Protein AF-0000000072198216 (afdb_homodimer)

Foldseek 3Di:
DPPPPPPPPPPPPPPPPVQDEAEEEEAPQDAPVLCCVQCVLVQVLLCVQLVHHYDYDYDRFRVVRLVCLQVQVHQKYWFWLVSCVVCCVPVNWWFWKDFPPDWWKKFKKFFPVVPDQDLQVCAAFEEEFADCVPPHFHVQVVVVSVVVVGDYHYDHDGHQVRRQQCRLVPVGRIGMDIPQVLVVDDPVSSVRMDTNDIGDIAGGITITGRPVDDPSVSVSSSVCQQCLLVDPSSVVSCVSRVTNGMDTDGPCSSVVVVVVVDDSPD/DPPPPPPPPPPPPPPPPVQDEAEEEEAPQDAPVLCCVQCVLVQVLLCVQLVHHYDYDYDRFRVVRLVCLQVQVHQKYWFWLQSCVVCCVPVNWWFWKDFPPDWWKKFKKFFPVVPDQDLQVCAAFEEEFADCVPPHFHVQVVVVSVVVVGDYHYDHDGHQVRRQQCRLVPVGRIGMDIPQVLVVDDPVSSVRMDTNDIGDIAGGITITGRPVDDPSVSVSSSVCQQCLLVDPSSVVSCVSRVTNGMDTDGPCSSVVVVVVVDDSPD

Sequence (532 aa):
MRKTFIALSTLLLSAVTVAETLTFGVVPQQSASRLAEQWEPLVAEISRETGYDIAFSTAPNIPEYEKRLSAGEYDIAYMNPYHYTVYSKQPGYRAFAKAKDKKISGILVARKTNNIESLQALQGQRLAFPSPAAFAATVLTQSDLREANVEFESDYVTSHDSVYLSVARGFYPAGGGVMRTFNSLPDEVKSQLEPIWTTKPYTPHAIAHHPRMTHEQVKSIQQALKSIDQTLEGRTSLKLLNINGFESAIDTDWDDVRALNIKVLDMRKTFIALSTLLLSAVTVAETLTFGVVPQQSASRLAEQWEPLVAEISRETGYDIAFSTAPNIPEYEKRLSAGEYDIAYMNPYHYTVYSKQPGYRAFAKAKDKKISGILVARKTNNIESLQALQGQRLAFPSPAAFAATVLTQSDLREANVEFESDYVTSHDSVYLSVARGFYPAGGGVMRTFNSLPDEVKSQLEPIWTTKPYTPHAIAHHPRMTHEQVKSI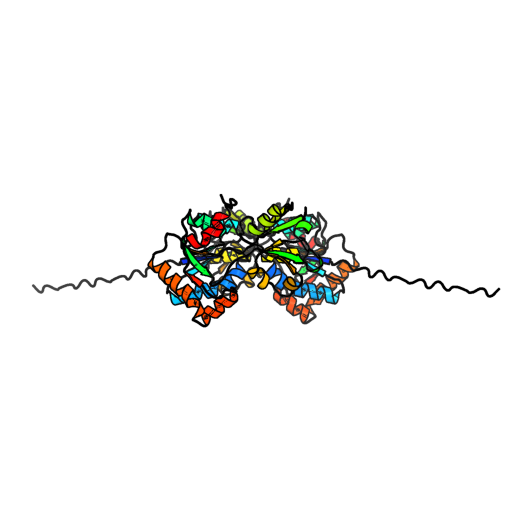QQALKSIDQTLEGRTSLKLLNINGFESAIDTDWDDVRALNIKVLD

Radius of gyration: 27.22 Å; Cα contacts (8 Å, |Δi|>4): 1081; chains: 2; bounding box: 126×93×54 Å

Secondary structure (DSSP, 8-state):
-------------------PPEEEEE--SS-HHHHHHHHHHHHHHHHHHH---EEEE--SSHHHHHHHHHTT--SEEEE-HHHHHHHTTTT--EEEEEETT--B-EEEEEEGGG---SGGGGTTEEEEES-TT-IIIIIIHHHHHHHTT--EEEEE-SSHHHHHHHHHTTSSSEEEEEHHHHHTS-HHHHTTEEEEEEPPPB--PEEEE-TTS-HHHHHHHHHHHHTGGGSHHHHHHHHHHT---EE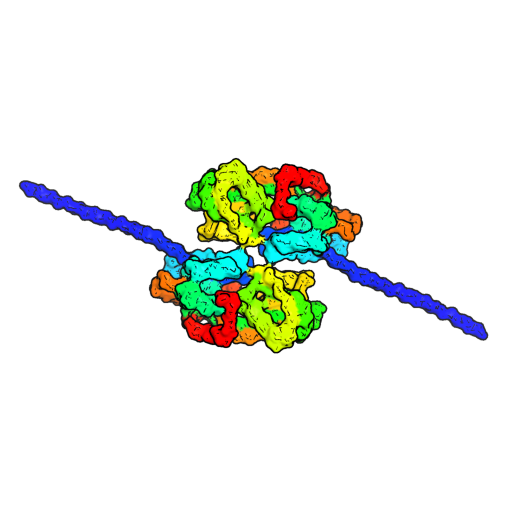E--GGGGHHHHTT---S--/-------------------PPEEEEE--SS-HHHHHHHHHHHHHHHHHHH---EEEE--SSHHHHHHHHHTT--SEEEE-HHHHHHHTTTT--EEEEEETT--B-EEEEEEGGG---SGGGGTTEEEEES-TT-IIIIIIHHHHHHHTT--EEEEE-SSHHHHHHHHHTTSSSEEEEEHHHHHTS-HHHHTTEEEEEEPPPB--PEEEE-TTS-HHHHHHHHHHHHTGGGSHHHHHHHHHHT---EEE--GGGGHHHHTT---S--

Solvent-accessible surface area (backbone atoms only — not comparable to full-atom values): 28342 Å² total; per-residue (Å²): 133,86,80,78,79,78,79,80,77,78,76,78,73,74,71,72,68,74,74,74,71,40,35,38,27,40,62,27,54,48,51,58,64,58,46,46,70,32,44,42,57,42,41,48,50,45,19,67,74,61,69,48,53,50,40,78,42,70,30,74,23,50,71,58,38,50,54,38,50,55,69,56,69,37,44,27,34,41,30,49,47,54,52,42,67,53,29,37,68,50,70,29,34,43,42,43,27,27,60,43,97,52,65,38,36,11,26,35,34,26,32,61,85,68,72,64,79,47,72,69,73,44,52,73,34,59,30,30,20,26,37,83,74,35,40,38,23,23,46,47,44,49,48,51,35,48,75,68,69,31,49,65,45,85,42,68,39,50,18,40,59,37,20,53,52,36,20,60,67,61,79,19,71,28,23,23,26,38,63,72,68,54,70,66,46,56,64,82,56,44,73,41,40,40,74,57,44,71,50,78,67,40,60,41,46,34,35,22,34,31,71,85,58,51,70,67,59,52,52,45,50,44,52,42,44,51,50,30,59,77,41,74,67,36,40,54,25,26,59,63,63,75,45,81,37,37,34,81,40,53,72,72,66,44,48,75,58,58,71,63,67,77,62,84,87,106,134,85,81,77,79,79,81,78,77,78,76,76,74,73,71,74,67,74,76,72,70,40,34,39,27,39,63,29,55,49,49,58,65,59,45,46,69,32,44,41,58,43,43,49,50,45,20,65,74,58,70,48,53,51,40,78,42,71,32,74,24,53,70,56,38,49,52,38,49,57,70,56,69,36,45,28,34,42,31,49,48,55,52,44,66,54,30,38,68,50,69,30,33,42,42,45,28,27,59,44,97,52,64,38,36,12,26,36,34,26,32,63,85,67,72,62,80,48,71,70,72,44,52,73,34,59,29,30,20,26,37,84,74,36,40,39,24,24,46,49,45,50,48,53,36,48,74,67,71,33,50,65,44,84,41,69,38,51,18,43,58,36,21,52,53,36,19,58,68,60,77,19,71,26,24,23,25,39,64,70,68,54,70,66,45,58,64,82,55,42,72,40,41,41,76,58,43,72,52,77,68,40,62,42,46,33,34,22,34,31,72,86,59,51,71,66,56,51,53,44,51,43,51,40,45,51,48,29,58,76,39,72,68,35,40,54,24,25,59,62,62,74,46,83,38,36,34,80,41,52,70,72,65,46,47,74,56,56,71,65,66,78,62,84,88,106

Organism: NCBI:txid1219067

Nearest PDB structures (foldseek):
  5jvb-assembly1_A  TM=9.247E-01  e=3.233E-22  Trichodesmium erythraeum IMS101
  5lv1-assembly3_B  TM=9.122E-01  e=8.160E-21  Prochlorococcus marinus str. MIT 9301
  6x8w-assembly1_A  TM=8.644E-01  e=1.537E-20  Chrysiogenes arsenatis
  3quj-assembly1_A  TM=9.206E-01  e=3.011E-19  Escherichia coli UTI89
  4h67-assembly2_C  TM=6.825E-01  e=8.619E-10  Saccharomyces cerevisiae

pLDDT: mean 92.23, std 12.84, range [31.53, 98.93]

Structure (mmCIF, N/CA/C/O backbone):
data_AF-0000000072198216-model_v1
#
loop_
_entity.id
_entity.type
_entity.pdbx_description
1 polymer 'Phosphate ABC transporter substrate-binding protein'
#
loop_
_atom_site.group_PDB
_atom_site.id
_atom_site.type_symbol
_atom_site.label_atom_id
_atom_site.label_alt_id
_atom_site.label_comp_id
_atom_site.label_asym_id
_atom_site.label_entity_id
_atom_site.label_seq_id
_atom_site.pdbx_PDB_ins_code
_atom_site.Cartn_x
_atom_site.Cartn_y
_atom_site.Cartn_z
_atom_site.occupancy
_atom_site.B_iso_or_equiv
_atom_site.auth_seq_id
_atom_site.auth_comp_id
_atom_site.auth_asym_id
_atom_site.auth_atom_id
_atom_site.pdbx_PDB_model_num
ATOM 1 N N . MET A 1 1 ? -64.231 -43.49 -27.909 1 31.91 1 MET A N 1
ATOM 2 C CA . MET A 1 1 ? -63.335 -43.199 -26.794 1 31.91 1 MET A CA 1
ATOM 3 C C . MET A 1 1 ? -62.023 -42.6 -27.291 1 31.91 1 MET A C 1
ATOM 5 O O . MET A 1 1 ? -61.22 -43.291 -27.92 1 31.91 1 MET A O 1
ATOM 9 N N . ARG A 1 2 ? -62.103 -41.271 -27.821 1 42 2 ARG A N 1
ATOM 10 C CA . ARG A 1 2 ? -60.991 -40.482 -28.343 1 42 2 ARG A CA 1
ATOM 11 C C . ARG A 1 2 ? -59.899 -40.313 -27.292 1 42 2 ARG A C 1
ATOM 13 O O . ARG A 1 2 ? -60.133 -39.727 -26.234 1 42 2 ARG A O 1
ATOM 20 N N . LYS A 1 3 ? -58.92 -41.206 -27.246 1 41.88 3 LYS A N 1
ATOM 21 C CA . LYS A 1 3 ? -57.704 -41.141 -26.439 1 41.88 3 LYS A CA 1
ATOM 22 C C . LYS A 1 3 ? -56.902 -39.882 -26.755 1 41.88 3 LYS A C 1
ATOM 24 O O . LYS A 1 3 ? -56.464 -39.686 -27.89 1 41.88 3 LYS A O 1
ATOM 29 N N . THR A 1 4 ? -57.146 -38.775 -26.126 1 49.99 4 THR A N 1
ATOM 30 C CA . THR A 1 4 ? -56.377 -37.537 -26.202 1 49.99 4 THR A CA 1
ATOM 31 C C . THR A 1 4 ? -54.969 -37.741 -25.649 1 49.99 4 THR A C 1
ATOM 33 O O . THR A 1 4 ? -54.802 -38.185 -24.511 1 49.99 4 THR A O 1
ATOM 36 N N . PHE A 1 5 ? -53.971 -37.976 -26.401 1 47.23 5 PHE A N 1
ATOM 37 C CA . PHE A 1 5 ? -52.548 -38.005 -26.086 1 47.23 5 PHE A CA 1
ATOM 38 C C . PHE A 1 5 ? -52.078 -36.647 -25.577 1 47.23 5 PHE A C 1
ATOM 40 O O . PHE A 1 5 ? -52.161 -35.647 -26.293 1 47.23 5 PHE A O 1
ATOM 47 N N . ILE A 1 6 ? -52.108 -36.363 -24.276 1 48.3 6 ILE A N 1
ATOM 48 C CA . ILE A 1 6 ? -51.495 -35.188 -23.666 1 48.3 6 ILE A CA 1
ATOM 49 C C . ILE A 1 6 ? -49.976 -35.268 -23.804 1 48.3 6 ILE A C 1
ATOM 51 O O . ILE A 1 6 ? -49.348 -36.199 -23.295 1 48.3 6 ILE A O 1
ATOM 55 N N . ALA A 1 7 ? -49.413 -34.621 -24.841 1 52.96 7 ALA A N 1
ATOM 56 C CA . ALA A 1 7 ? -47.973 -34.408 -24.967 1 52.96 7 ALA A CA 1
ATOM 57 C C . ALA A 1 7 ? -47.435 -33.593 -23.794 1 52.96 7 ALA A C 1
ATOM 59 O O . ALA A 1 7 ? -47.824 -32.439 -23.601 1 52.96 7 ALA A O 1
ATOM 60 N N . LEU A 1 8 ? -46.979 -34.261 -22.777 1 52.73 8 LEU A N 1
ATOM 61 C CA . LEU A 1 8 ? -46.253 -33.597 -21.699 1 52.73 8 LEU A CA 1
ATOM 62 C C . LEU A 1 8 ? -44.999 -32.911 -22.231 1 52.73 8 LEU A C 1
ATOM 64 O O . LEU A 1 8 ? -44.081 -33.576 -22.716 1 52.73 8 LEU A O 1
ATOM 68 N N . SER A 1 9 ? -45.055 -31.622 -22.566 1 52.98 9 SER A N 1
ATOM 69 C CA . SER A 1 9 ? -43.89 -30.794 -22.863 1 52.98 9 SER A CA 1
ATOM 70 C C . SER A 1 9 ? -42.956 -30.702 -21.661 1 52.98 9 SER A C 1
ATOM 72 O O . SER A 1 9 ? -43.352 -30.223 -20.596 1 52.98 9 SER A O 1
ATOM 74 N N . THR A 1 10 ? -41.991 -31.596 -21.575 1 51.72 10 THR A N 1
ATOM 75 C CA . THR A 1 10 ? -40.925 -31.439 -20.592 1 51.72 10 THR A CA 1
ATOM 76 C C . THR A 1 10 ? -40.21 -30.104 -20.776 1 51.72 10 THR A C 1
ATOM 78 O O . THR A 1 10 ? -39.593 -29.862 -21.815 1 51.72 10 THR A O 1
ATOM 81 N N . LEU A 1 11 ? -40.595 -29.002 -20.136 1 51.29 11 LEU A N 1
ATOM 82 C CA . LEU A 1 11 ? -39.836 -27.761 -20.023 1 51.29 11 LEU A CA 1
ATOM 83 C C . LEU A 1 11 ? -38.437 -28.027 -19.479 1 51.29 11 LEU A C 1
ATOM 85 O O . LEU A 1 11 ? -38.28 -28.413 -18.318 1 51.29 11 LEU A O 1
ATOM 89 N N . LEU A 1 12 ? -37.451 -28.307 -20.282 1 46.37 12 LEU A N 1
ATOM 90 C CA . LEU A 1 12 ? -36.047 -28.294 -19.887 1 46.37 12 LEU A CA 1
ATOM 91 C C . LEU A 1 12 ? -35.676 -26.963 -19.241 1 46.37 12 LEU A C 1
ATOM 93 O O . LEU A 1 12 ? -35.576 -25.942 -19.925 1 46.37 12 LEU A O 1
ATOM 97 N N . LEU A 1 13 ? -35.97 -26.726 -17.996 1 49.13 13 LEU A N 1
ATOM 98 C CA . LEU A 1 13 ? -35.336 -25.634 -17.265 1 49.13 13 LEU A CA 1
ATOM 99 C C . LEU A 1 13 ? -33.817 -25.712 -17.384 1 49.13 13 LEU A C 1
ATOM 101 O O . LEU A 1 13 ? -33.192 -26.614 -16.823 1 49.13 13 LEU A O 1
ATOM 105 N N . SER A 1 14 ? -33.235 -25.228 -18.394 1 47.04 14 SER A N 1
ATOM 106 C CA . SER A 1 14 ? -31.793 -25.004 -18.408 1 47.04 14 SER A CA 1
ATOM 107 C C . SER A 1 14 ? -31.33 -24.303 -17.135 1 47.04 14 SER A C 1
ATOM 109 O O . SER A 1 14 ? -31.71 -23.158 -16.878 1 47.04 14 SER A O 1
ATOM 111 N N . ALA A 1 15 ? -31.008 -25.019 -16.148 1 46.11 15 ALA A N 1
ATOM 112 C CA . ALA A 1 15 ? -30.289 -24.419 -15.027 1 46.11 15 ALA A CA 1
ATOM 113 C C . ALA A 1 15 ? -29.135 -23.549 -15.517 1 46.11 15 ALA A C 1
ATOM 115 O O . ALA A 1 15 ? -28.201 -24.046 -16.15 1 46.11 15 ALA A O 1
ATOM 116 N N . VAL A 1 16 ? -29.398 -22.36 -15.887 1 47.32 16 VAL A N 1
ATOM 117 C CA . VAL A 1 16 ? -28.28 -21.432 -16.014 1 47.32 16 VAL A CA 1
ATOM 118 C C . VAL A 1 16 ? -27.277 -21.673 -14.889 1 47.32 16 VAL A C 1
ATOM 120 O O . VAL A 1 16 ? -27.558 -21.381 -13.724 1 47.32 16 VAL A O 1
ATOM 123 N N . THR A 1 17 ? -26.604 -22.799 -14.929 1 44.1 17 THR A N 1
ATOM 124 C CA . THR A 1 17 ? -25.486 -22.952 -14.005 1 44.1 17 THR A CA 1
ATOM 125 C C . THR A 1 17 ? -24.739 -21.631 -13.837 1 44.1 17 THR A C 1
ATOM 127 O O . THR A 1 17 ? -24.227 -21.073 -14.809 1 44.1 17 THR A O 1
ATOM 130 N N . VAL A 1 18 ? -25.271 -20.708 -13.172 1 47.47 18 VAL A N 1
ATOM 131 C CA . VAL A 1 18 ? -24.483 -19.532 -12.816 1 47.47 18 VAL A CA 1
ATOM 132 C C . VAL A 1 18 ? -23.019 -19.927 -12.635 1 47.47 18 VAL A C 1
ATOM 134 O O . VAL A 1 18 ? -22.685 -20.705 -11.739 1 47.47 18 VAL A O 1
ATOM 137 N N . ALA A 1 19 ? -22.221 -20.069 -13.68 1 59.99 19 ALA A N 1
ATOM 138 C CA . ALA A 1 19 ? -20.812 -20.454 -13.699 1 59.99 19 ALA A CA 1
ATOM 139 C C . ALA A 1 19 ? -20.033 -19.743 -12.597 1 59.99 19 ALA A C 1
ATOM 141 O O . ALA A 1 19 ? -20.141 -18.524 -12.439 1 59.99 19 ALA A O 1
ATOM 142 N N . GLU A 1 20 ? -19.609 -20.382 -11.552 1 83.14 20 GLU A N 1
ATOM 143 C CA . GLU A 1 20 ? -18.86 -19.912 -10.391 1 83.14 20 GLU A CA 1
ATOM 144 C C . GLU A 1 20 ? -17.62 -19.13 -10.814 1 83.14 20 GLU A C 1
ATOM 146 O O . GLU A 1 20 ? -16.911 -19.531 -11.739 1 83.14 20 GLU A O 1
ATOM 151 N N . THR A 1 21 ? -17.468 -17.903 -10.395 1 91.7 21 THR A N 1
ATOM 152 C CA . THR A 1 21 ? -16.32 -17.045 -10.665 1 91.7 21 THR A CA 1
ATOM 153 C C . THR A 1 21 ? -15.047 -17.64 -10.072 1 91.7 21 THR A C 1
ATOM 155 O O . THR A 1 21 ? -15.02 -18.018 -8.898 1 91.7 21 THR A O 1
ATOM 158 N N . LEU A 1 22 ? -14.052 -17.911 -10.94 1 96.76 22 LEU A N 1
ATOM 159 C CA . LEU A 1 22 ? -12.739 -18.35 -10.479 1 96.76 22 LEU A CA 1
ATOM 160 C C . LEU A 1 22 ? -11.927 -17.173 -9.948 1 96.76 22 LEU A C 1
ATOM 162 O O . LEU A 1 22 ? -11.964 -16.08 -10.519 1 96.76 22 LEU A O 1
ATOM 166 N N . THR A 1 23 ? -11.204 -17.392 -8.896 1 96.01 23 THR A N 1
ATOM 167 C CA . THR A 1 23 ? -10.387 -16.337 -8.306 1 96.01 23 THR A CA 1
ATOM 168 C C . THR A 1 23 ? -8.918 -16.519 -8.678 1 96.01 23 THR A C 1
ATOM 170 O O . THR A 1 23 ? -8.374 -17.619 -8.562 1 96.01 23 THR A O 1
ATOM 173 N N . PHE A 1 24 ? -8.328 -15.458 -9.125 1 97.82 24 PHE A N 1
ATOM 174 C CA . PHE A 1 24 ? -6.907 -15.382 -9.442 1 97.82 24 PHE A CA 1
ATOM 175 C C . PHE A 1 24 ? -6.172 -14.516 -8.426 1 97.82 24 PHE A C 1
ATOM 177 O O . PHE A 1 24 ? -6.217 -13.287 -8.502 1 97.82 24 PHE A O 1
ATOM 184 N N . GLY A 1 25 ? -5.504 -15.154 -7.496 1 97.63 25 GLY A N 1
ATOM 185 C CA . GLY A 1 25 ? -4.802 -14.46 -6.428 1 97.63 25 GLY A CA 1
ATOM 186 C C . GLY A 1 25 ? -3.387 -14.063 -6.803 1 97.63 25 GLY A C 1
ATOM 187 O O . GLY A 1 25 ? -2.623 -14.882 -7.318 1 97.63 25 GLY A O 1
ATOM 188 N N . VAL A 1 26 ? -3.014 -12.844 -6.553 1 97.78 26 VAL A N 1
ATOM 189 C CA . VAL A 1 26 ? -1.675 -12.345 -6.846 1 97.78 26 VAL A CA 1
ATOM 190 C C . VAL A 1 26 ? -0.977 -11.946 -5.548 1 97.78 26 VAL A C 1
ATOM 192 O O . VAL A 1 26 ? -1.553 -11.24 -4.717 1 97.78 26 VAL A O 1
ATOM 195 N N . VAL A 1 27 ? 0.232 -12.378 -5.323 1 97.87 27 VAL A N 1
ATOM 196 C CA . VAL A 1 27 ? 1.019 -12.041 -4.142 1 97.87 27 VAL A CA 1
ATOM 197 C C . VAL A 1 27 ? 1.202 -10.527 -4.057 1 97.87 27 VAL A C 1
ATOM 199 O O . VAL A 1 27 ? 1.529 -9.878 -5.053 1 97.87 27 VAL A O 1
ATOM 202 N N . PRO A 1 28 ? 0.978 -9.934 -2.9 1 95.48 28 PRO A N 1
ATOM 203 C CA . PRO A 1 28 ? 0.98 -8.475 -2.774 1 95.48 28 PRO A CA 1
ATOM 204 C C . PRO A 1 28 ? 2.389 -7.895 -2.663 1 95.48 28 PRO A C 1
ATOM 206 O O . PRO A 1 28 ? 2.759 -7.361 -1.614 1 95.48 28 PRO A O 1
ATOM 209 N N . GLN A 1 29 ? 3.101 -7.758 -3.767 1 95.09 29 GLN A N 1
ATOM 210 C CA . GLN A 1 29 ? 4.421 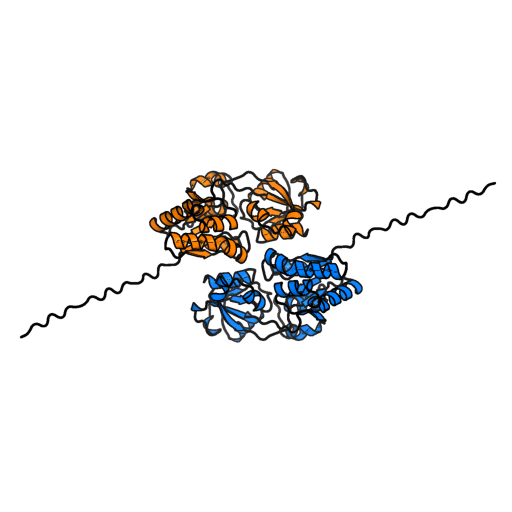-7.139 -3.838 1 95.09 29 GLN A CA 1
ATOM 211 C C . GLN A 1 29 ? 4.314 -5.617 -3.847 1 95.09 29 GLN A C 1
ATOM 213 O O . GLN A 1 29 ? 5.272 -4.92 -3.505 1 95.09 29 GLN A O 1
ATOM 218 N N . GLN A 1 30 ? 3.184 -5.176 -4.349 1 92.55 30 GLN A N 1
ATOM 219 C CA . GLN A 1 30 ? 2.818 -3.767 -4.436 1 92.55 30 GLN A CA 1
ATOM 220 C C . GLN A 1 30 ? 1.414 -3.528 -3.889 1 92.55 30 GLN A C 1
ATOM 222 O O . GLN A 1 30 ? 0.756 -4.462 -3.424 1 92.55 30 GLN A O 1
ATOM 227 N N . SER A 1 31 ? 1.013 -2.296 -3.893 1 89.61 31 SER A N 1
ATOM 228 C CA . SER A 1 31 ? -0.311 -1.988 -3.364 1 89.61 31 SER A CA 1
ATOM 229 C C . SER A 1 31 ? -1.402 -2.708 -4.15 1 89.61 31 SER A C 1
ATOM 231 O O . SER A 1 31 ? -1.214 -3.039 -5.322 1 89.61 31 SER A O 1
ATOM 233 N N . ALA A 1 32 ? -2.471 -2.877 -3.458 1 88.45 32 ALA A N 1
ATOM 234 C CA . ALA A 1 32 ? -3.6 -3.567 -4.076 1 88.45 32 ALA A CA 1
ATOM 235 C C . ALA A 1 32 ? -4.076 -2.832 -5.325 1 88.45 32 ALA A C 1
ATOM 237 O O . ALA A 1 32 ? -4.385 -3.459 -6.342 1 88.45 32 ALA A O 1
ATOM 238 N N . SER A 1 33 ? -4.152 -1.519 -5.32 1 86.49 33 SER A N 1
ATOM 239 C CA . SER A 1 33 ? -4.608 -0.731 -6.46 1 86.49 33 SER A CA 1
ATOM 240 C C . SER A 1 33 ? -3.645 -0.852 -7.636 1 86.49 33 SER A C 1
ATOM 242 O O . SER A 1 33 ? -4.073 -0.98 -8.785 1 86.49 33 SER A O 1
ATOM 244 N N . ARG A 1 34 ? -2.378 -0.773 -7.311 1 87.73 34 ARG A N 1
ATOM 245 C CA . ARG A 1 34 ? -1.377 -0.911 -8.365 1 87.73 34 ARG A CA 1
ATOM 246 C C . ARG A 1 34 ? -1.43 -2.3 -8.992 1 87.73 34 ARG A C 1
ATOM 248 O O . ARG A 1 34 ? -1.339 -2.439 -10.213 1 87.73 34 ARG A O 1
ATOM 255 N N . LEU A 1 35 ? -1.578 -3.3 -8.154 1 92.63 35 LEU A N 1
ATOM 256 C CA . LEU A 1 35 ? -1.665 -4.661 -8.671 1 92.63 35 LEU A CA 1
ATOM 257 C C . LEU A 1 35 ? -2.915 -4.838 -9.527 1 92.63 35 LEU A C 1
ATOM 259 O O . LEU A 1 35 ? -2.875 -5.512 -10.559 1 92.63 35 LEU A O 1
ATOM 263 N N . ALA A 1 36 ? -3.99 -4.307 -9.11 1 90.2 36 ALA A N 1
ATOM 264 C CA . ALA A 1 36 ? -5.212 -4.386 -9.906 1 90.2 36 ALA A CA 1
ATOM 265 C C . ALA A 1 36 ? -5.012 -3.757 -11.282 1 90.2 36 ALA A C 1
ATOM 267 O O . ALA A 1 36 ? -5.4 -4.336 -12.299 1 90.2 36 ALA A O 1
ATOM 268 N N . GLU A 1 37 ? -4.405 -2.63 -11.343 1 88.63 37 GLU A N 1
ATOM 269 C CA . GLU A 1 37 ? -4.124 -1.942 -12.599 1 88.63 37 GLU A CA 1
ATOM 270 C C . GLU A 1 37 ? -3.241 -2.793 -13.508 1 88.63 37 GLU A C 1
ATOM 272 O O . GLU A 1 37 ? -3.398 -2.774 -14.731 1 88.63 37 GLU A O 1
ATOM 277 N N . GLN A 1 38 ? -2.391 -3.503 -12.92 1 91.23 38 GLN A N 1
ATOM 278 C CA . GLN A 1 38 ? -1.397 -4.251 -13.682 1 91.23 38 GLN A CA 1
ATOM 279 C C . GLN A 1 38 ? -1.948 -5.602 -14.128 1 91.23 38 GLN A C 1
ATOM 281 O O . GLN A 1 38 ? -1.665 -6.058 -15.238 1 91.23 38 GLN A O 1
ATOM 286 N N . TRP A 1 39 ? -2.758 -6.246 -13.292 1 94.97 39 TRP A N 1
ATOM 287 C CA . TRP A 1 39 ? -3.075 -7.656 -13.498 1 94.97 39 TRP A CA 1
ATOM 288 C C . TRP A 1 39 ? -4.473 -7.82 -14.083 1 94.97 39 TRP A C 1
ATOM 290 O O . TRP A 1 39 ? -4.765 -8.822 -14.741 1 94.97 39 TRP A O 1
ATOM 300 N N . GLU A 1 40 ? -5.352 -6.901 -13.844 1 93.25 40 GLU A N 1
ATOM 301 C CA . GLU A 1 40 ? -6.735 -7.067 -14.282 1 93.25 40 GLU A CA 1
ATOM 302 C C . GLU A 1 40 ? -6.821 -7.204 -15.8 1 93.25 40 GLU A C 1
ATOM 304 O O . GLU A 1 40 ? -7.607 -8.003 -16.313 1 93.25 40 GLU A O 1
ATOM 309 N N . PRO A 1 41 ? -6.029 -6.457 -16.606 1 94.96 41 PRO A N 1
ATOM 310 C CA . PRO A 1 41 ? -6.081 -6.657 -18.056 1 94.96 41 PRO A CA 1
ATOM 311 C C . PRO A 1 41 ? -5.714 -8.08 -18.469 1 94.96 41 PRO A C 1
ATOM 313 O O . PRO A 1 41 ? -6.344 -8.65 -19.363 1 94.96 41 PRO A O 1
ATOM 316 N N . LEU A 1 42 ? -4.749 -8.655 -17.841 1 96.91 42 LEU A N 1
ATOM 317 C CA . LEU A 1 42 ? -4.367 -10.029 -18.15 1 96.91 42 LEU A CA 1
ATOM 318 C C . LEU A 1 42 ? -5.475 -11.002 -17.761 1 96.91 42 LEU A C 1
ATOM 320 O O . LEU A 1 42 ? -5.82 -11.898 -18.534 1 96.91 42 LEU A O 1
ATOM 324 N N . VAL A 1 43 ? -5.983 -10.826 -16.568 1 96.39 43 VAL A N 1
ATOM 325 C CA . VAL A 1 43 ? -7.04 -11.7 -16.067 1 96.39 43 VAL A CA 1
ATOM 326 C C . VAL A 1 43 ? -8.259 -11.611 -16.982 1 96.39 43 VAL A C 1
ATOM 328 O O . VAL A 1 43 ? -8.875 -12.63 -17.305 1 96.39 43 VAL A O 1
ATOM 331 N N . ALA A 1 44 ? -8.563 -10.418 -17.424 1 94.46 44 ALA A N 1
ATOM 332 C CA . ALA A 1 44 ? -9.678 -10.213 -18.345 1 94.46 44 ALA A CA 1
ATOM 333 C C . ALA A 1 44 ? -9.435 -10.93 -19.669 1 94.46 44 ALA A C 1
ATOM 335 O O . ALA A 1 44 ? -10.361 -11.499 -20.253 1 94.46 44 ALA A O 1
ATOM 336 N N . GLU A 1 45 ? -8.232 -10.864 -20.144 1 96.3 45 GLU A N 1
ATOM 337 C CA . GLU A 1 45 ? -7.892 -11.537 -21.394 1 96.3 45 GLU A CA 1
ATOM 338 C C . GLU A 1 45 ? -8.04 -13.05 -21.264 1 96.3 45 GLU A C 1
ATOM 340 O O . GLU A 1 45 ? -8.54 -13.711 -22.177 1 96.3 45 GLU A O 1
ATOM 345 N N . ILE A 1 46 ? -7.635 -13.592 -20.15 1 97.46 46 ILE A N 1
ATOM 346 C CA . ILE A 1 46 ? -7.779 -15.023 -19.906 1 97.46 46 ILE A CA 1
ATOM 347 C C . ILE A 1 46 ? -9.259 -15.394 -19.869 1 97.46 46 ILE A C 1
ATOM 349 O O . ILE A 1 46 ? -9.667 -16.406 -20.444 1 97.46 46 ILE A O 1
ATOM 353 N N . SER A 1 47 ? -10.006 -14.574 -19.172 1 96.45 47 SER A N 1
ATOM 354 C CA . SER A 1 47 ? -11.446 -14.805 -19.108 1 96.45 47 SER A CA 1
ATOM 355 C C . SER A 1 47 ? -12.064 -14.829 -20.502 1 96.45 47 SER A C 1
ATOM 357 O O . SER A 1 47 ? -12.87 -15.708 -20.815 1 96.45 47 SER A O 1
ATOM 359 N N . ARG A 1 48 ? -11.715 -13.91 -21.294 1 95.3 48 ARG A N 1
ATOM 360 C CA . ARG A 1 48 ? -12.254 -13.802 -22.646 1 95.3 48 ARG A CA 1
ATOM 361 C C . ARG A 1 48 ? -11.883 -15.023 -23.482 1 95.3 48 ARG A C 1
ATOM 363 O O . ARG A 1 48 ? -12.73 -15.583 -24.18 1 95.3 48 ARG A O 1
ATOM 370 N N . GLU A 1 49 ? -10.735 -15.44 -23.415 1 95.53 49 GLU A N 1
ATOM 371 C CA . GLU A 1 49 ? -10.227 -16.53 -24.242 1 95.53 49 GLU A CA 1
ATOM 372 C C . GLU A 1 49 ? -10.813 -17.87 -23.809 1 95.53 49 GLU A C 1
ATOM 374 O O . GLU A 1 49 ? -11.036 -18.754 -24.64 1 95.53 49 GLU A O 1
ATOM 379 N N . THR A 1 50 ? -11.032 -18.049 -22.543 1 97.12 50 THR A N 1
ATOM 380 C CA . THR A 1 50 ? -11.415 -19.357 -22.022 1 97.12 50 THR A CA 1
ATOM 381 C C . THR A 1 50 ? -12.93 -19.452 -21.86 1 97.12 50 THR A C 1
ATOM 383 O O . THR A 1 50 ? -13.481 -20.55 -21.763 1 97.12 50 THR A O 1
ATOM 386 N N . GLY A 1 51 ? -13.569 -18.275 -21.653 1 96.47 51 GLY A N 1
ATOM 387 C CA . GLY A 1 51 ? -14.999 -18.252 -21.388 1 96.47 51 GLY A CA 1
ATOM 388 C C . GLY A 1 51 ? -15.335 -18.39 -19.915 1 96.47 51 GLY A C 1
ATOM 389 O O . GLY A 1 51 ? -16.502 -18.299 -19.528 1 96.47 51 GLY A O 1
ATOM 390 N N . TYR A 1 52 ? -14.307 -18.584 -19.098 1 97.29 52 TYR A N 1
ATOM 391 C CA . TYR A 1 52 ? -14.531 -18.633 -17.658 1 97.29 52 TYR A CA 1
ATOM 392 C C . TYR A 1 52 ? -14.584 -17.229 -17.066 1 97.29 52 TYR A C 1
ATOM 394 O O . TYR A 1 52 ? -13.885 -16.326 -17.53 1 97.29 52 TYR A O 1
ATOM 402 N N . ASP A 1 53 ? -15.408 -17.012 -16.095 1 95.1 53 ASP A N 1
ATOM 403 C CA . ASP A 1 53 ? -15.382 -15.784 -15.307 1 95.1 53 ASP A CA 1
ATOM 404 C C . ASP A 1 53 ? -14.277 -15.829 -14.254 1 95.1 53 ASP A C 1
ATOM 406 O O . ASP A 1 53 ? -14.363 -16.591 -13.289 1 95.1 53 ASP A O 1
ATOM 410 N N . ILE A 1 54 ? -13.252 -15.096 -14.467 1 96.26 54 ILE A N 1
ATOM 411 C CA . ILE A 1 54 ? -12.097 -15.069 -13.576 1 96.26 54 ILE A CA 1
ATOM 412 C C . ILE A 1 54 ? -11.944 -13.674 -12.973 1 96.26 54 ILE A C 1
ATOM 414 O O . ILE A 1 54 ? -11.973 -12.673 -13.692 1 96.26 54 ILE A O 1
ATOM 418 N N . ALA A 1 55 ? -11.751 -13.61 -11.67 1 92.41 55 ALA A N 1
ATOM 419 C CA . ALA A 1 55 ? -11.639 -12.335 -10.965 1 92.41 55 ALA A CA 1
ATOM 420 C C . ALA A 1 55 ? -10.266 -12.187 -10.315 1 92.41 55 ALA A C 1
ATOM 422 O O . ALA A 1 55 ? -9.758 -13.129 -9.702 1 92.41 55 ALA A O 1
ATOM 423 N N . PHE A 1 56 ? -9.779 -11.016 -10.474 1 94.74 56 PHE A N 1
ATOM 424 C CA . PHE A 1 56 ? -8.551 -10.65 -9.777 1 94.74 56 PHE A CA 1
ATOM 425 C C . PHE A 1 56 ? -8.788 -10.564 -8.274 1 94.74 56 PHE A C 1
ATOM 427 O O . PHE A 1 56 ? -9.833 -10.082 -7.831 1 94.74 56 PHE A O 1
ATOM 434 N N . SER A 1 57 ? -7.819 -11.048 -7.546 1 92.96 57 SER A N 1
ATOM 435 C CA . SER A 1 57 ? -7.823 -10.915 -6.092 1 92.96 57 SER A CA 1
ATOM 436 C C . SER A 1 57 ? -6.405 -10.792 -5.545 1 92.96 57 SER A C 1
ATOM 438 O O . SER A 1 57 ? -5.456 -11.303 -6.143 1 92.96 57 SER A O 1
ATOM 440 N N . THR A 1 58 ? -6.298 -10.057 -4.443 1 94.26 58 THR A N 1
ATOM 441 C CA . THR A 1 58 ? -5.04 -9.984 -3.708 1 94.26 58 THR A CA 1
ATOM 442 C C . THR A 1 58 ? -5.297 -9.807 -2.214 1 94.26 58 THR A C 1
ATOM 444 O O . THR A 1 58 ? -6.371 -10.151 -1.718 1 94.26 58 THR A O 1
ATOM 447 N N . ALA A 1 59 ? -4.212 -9.483 -1.449 1 92.39 59 ALA A N 1
ATOM 448 C CA . ALA A 1 59 ? -4.277 -9.243 -0.01 1 92.39 59 ALA A CA 1
ATOM 449 C C . ALA A 1 59 ? -3.563 -7.946 0.363 1 92.39 59 ALA A C 1
ATOM 451 O O . ALA A 1 59 ? -2.785 -7.409 -0.429 1 92.39 59 ALA A O 1
ATOM 452 N N . PRO A 1 60 ? -3.874 -7.408 1.491 1 88.46 60 PRO A N 1
ATOM 453 C CA . PRO A 1 60 ? -3.267 -6.135 1.889 1 88.46 60 PRO A CA 1
ATOM 454 C C . PRO A 1 60 ? -1.768 -6.253 2.152 1 88.46 60 PRO A C 1
ATOM 456 O O . PRO A 1 60 ? -1.054 -5.246 2.139 1 88.46 60 PRO A O 1
ATOM 459 N N . ASN A 1 61 ? -1.345 -7.488 2.477 1 90.51 61 ASN A N 1
ATOM 460 C CA . ASN A 1 61 ? 0.066 -7.764 2.724 1 90.51 61 ASN A CA 1
ATOM 461 C C . ASN A 1 61 ? 0.384 -9.248 2.562 1 90.51 61 ASN A C 1
ATOM 463 O O . ASN A 1 61 ? -0.522 -10.067 2.395 1 90.51 61 ASN A O 1
ATOM 467 N N . ILE A 1 62 ? 1.597 -9.56 2.661 1 94.45 62 ILE A N 1
ATOM 468 C CA . ILE A 1 62 ? 2.056 -10.911 2.355 1 94.45 62 ILE A CA 1
ATOM 469 C C . ILE A 1 62 ? 1.576 -11.876 3.436 1 94.45 62 ILE A C 1
ATOM 471 O O . ILE A 1 62 ? 1.039 -12.943 3.13 1 94.45 62 ILE A O 1
ATOM 475 N N . PRO A 1 63 ? 1.629 -11.543 4.721 1 93.85 63 PRO A N 1
ATOM 476 C CA . PRO A 1 63 ? 1.129 -12.477 5.733 1 93.85 63 PRO A CA 1
ATOM 477 C C . PRO A 1 63 ? -0.347 -12.818 5.543 1 93.85 63 PRO A C 1
ATOM 479 O O . PRO A 1 63 ? -0.739 -13.979 5.684 1 93.85 63 PRO A O 1
ATOM 482 N N . GLU A 1 64 ? -1.148 -11.821 5.223 1 92.04 64 GLU A N 1
ATOM 483 C CA . GLU A 1 64 ? -2.554 -12.115 4.958 1 92.04 64 GLU A CA 1
ATOM 484 C C . GLU A 1 64 ? -2.712 -12.974 3.707 1 92.04 64 GLU A C 1
ATOM 486 O O . GLU A 1 64 ? -3.587 -13.84 3.649 1 92.04 64 GLU A O 1
ATOM 491 N N . TYR A 1 65 ? -1.966 -12.71 2.719 1 96.32 65 TYR A N 1
ATOM 492 C CA . TYR A 1 65 ? -1.964 -13.533 1.515 1 96.32 65 TYR A CA 1
ATOM 493 C C . TYR A 1 65 ? -1.647 -14.986 1.849 1 96.32 65 TYR A C 1
ATOM 495 O O . TYR A 1 65 ? -2.288 -15.903 1.331 1 96.32 65 TYR A O 1
ATOM 503 N N . GLU A 1 66 ? -0.687 -15.185 2.733 1 97.96 66 GLU A N 1
ATOM 504 C CA . GLU A 1 66 ? -0.295 -16.518 3.178 1 97.96 66 GLU A CA 1
ATOM 505 C C . GLU A 1 66 ? -1.45 -17.227 3.881 1 97.96 66 GLU A C 1
ATOM 507 O O . GLU A 1 66 ? -1.698 -18.41 3.64 1 97.96 66 GLU A O 1
ATOM 512 N N . LYS A 1 67 ? -2.088 -16.545 4.71 1 95.84 67 LYS A N 1
ATOM 513 C CA . LYS A 1 67 ? -3.252 -17.112 5.385 1 95.84 67 LYS A CA 1
ATOM 514 C C . LYS A 1 67 ? -4.309 -17.556 4.378 1 95.84 67 LYS A C 1
ATOM 516 O O . LYS A 1 67 ? -4.883 -18.639 4.51 1 95.84 67 LYS A O 1
ATOM 521 N N . ARG A 1 68 ? -4.535 -16.738 3.394 1 95.12 68 ARG A N 1
ATOM 522 C CA . ARG A 1 68 ? -5.547 -17.031 2.384 1 95.12 68 ARG A CA 1
ATOM 523 C C . ARG A 1 68 ? -5.124 -18.208 1.511 1 95.12 68 ARG A C 1
ATOM 525 O O . ARG A 1 68 ? -5.956 -19.032 1.126 1 95.12 68 ARG A O 1
ATOM 532 N N . LEU A 1 69 ? -3.878 -18.277 1.194 1 97.98 69 LEU A N 1
ATOM 533 C CA . LEU A 1 69 ? -3.355 -19.437 0.482 1 97.98 69 LEU A CA 1
ATOM 534 C C . LEU A 1 69 ? -3.575 -20.714 1.286 1 97.98 69 LEU A C 1
ATOM 536 O O . LEU A 1 69 ? -4.038 -21.721 0.747 1 97.98 69 LEU A O 1
ATOM 540 N N . SER A 1 70 ? -3.223 -20.641 2.556 1 98.05 70 SER A N 1
ATOM 541 C CA . SER A 1 70 ? -3.352 -21.795 3.44 1 98.05 70 SER A CA 1
ATOM 542 C C . SER A 1 70 ? -4.798 -22.273 3.518 1 98.05 70 SER A C 1
ATOM 544 O O . SER A 1 70 ? -5.055 -23.474 3.621 1 98.05 70 SER A O 1
ATOM 546 N N . ALA A 1 71 ? -5.705 -21.342 3.425 1 96.62 71 ALA A N 1
ATOM 547 C CA . ALA A 1 71 ? -7.13 -21.646 3.521 1 96.62 71 ALA A CA 1
ATOM 548 C C . ALA A 1 71 ? -7.692 -22.074 2.168 1 96.62 71 ALA A C 1
ATOM 550 O O . ALA A 1 71 ? -8.871 -22.419 2.059 1 96.62 71 ALA A O 1
ATOM 551 N N . GLY A 1 72 ? -6.91 -22.024 1.104 1 97.35 72 GLY A N 1
ATOM 552 C CA . GLY A 1 72 ? -7.366 -22.411 -0.221 1 97.35 72 GLY A CA 1
ATOM 553 C C . GLY A 1 72 ? -8.339 -21.419 -0.831 1 97.35 72 GLY A C 1
ATOM 554 O O . GLY A 1 72 ? -9.253 -21.807 -1.561 1 97.35 72 GLY A O 1
ATOM 555 N N . GLU A 1 73 ? -8.111 -20.178 -0.567 1 94.75 73 GLU A N 1
ATOM 556 C CA . GLU A 1 73 ? -9.099 -19.177 -0.958 1 94.75 73 GLU A CA 1
ATOM 557 C C . GLU A 1 73 ? -8.998 -18.853 -2.446 1 94.75 73 GLU A C 1
ATOM 559 O O . GLU A 1 73 ? -9.944 -18.329 -3.038 1 94.75 73 GLU A O 1
ATOM 564 N N . TYR A 1 74 ? -7.888 -19.103 -3.066 1 97.62 74 TYR A N 1
ATOM 565 C CA . TYR A 1 74 ? -7.69 -18.79 -4.477 1 97.62 74 TYR A CA 1
ATOM 566 C C . TYR A 1 74 ? -7.814 -20.043 -5.336 1 97.62 74 TYR A C 1
ATOM 568 O O . TYR A 1 74 ? -7.337 -21.115 -4.954 1 97.62 74 TYR A O 1
ATOM 576 N N . ASP A 1 75 ? -8.492 -19.911 -6.453 1 98.49 75 ASP A N 1
ATOM 577 C CA . ASP A 1 75 ? -8.501 -21.007 -7.418 1 98.49 75 ASP A CA 1
ATOM 578 C C . ASP A 1 75 ? -7.177 -21.084 -8.174 1 98.49 75 ASP A C 1
ATOM 580 O O . ASP A 1 75 ? -6.653 -22.175 -8.409 1 98.49 75 ASP A O 1
ATOM 584 N N . ILE A 1 76 ? -6.688 -19.96 -8.582 1 98.82 76 ILE A N 1
ATOM 585 C CA . ILE A 1 76 ? -5.377 -19.769 -9.192 1 98.82 76 ILE A CA 1
ATOM 586 C C . ILE A 1 76 ? -4.574 -18.753 -8.383 1 98.82 76 ILE A C 1
ATOM 588 O O . ILE A 1 76 ? -5.123 -17.758 -7.905 1 98.82 76 ILE A O 1
ATOM 592 N N . ALA A 1 77 ? -3.323 -19.015 -8.246 1 98.82 77 ALA A N 1
ATOM 593 C CA . ALA A 1 77 ? -2.505 -18.094 -7.462 1 98.82 77 ALA A CA 1
ATOM 594 C C . ALA A 1 77 ? -1.17 -17.824 -8.151 1 98.82 77 ALA A C 1
ATOM 596 O O . ALA A 1 77 ? -0.519 -18.75 -8.64 1 98.82 77 ALA A O 1
ATOM 597 N N . TYR A 1 78 ? -0.827 -16.605 -8.33 1 98.68 78 TYR A N 1
ATOM 598 C CA . TYR A 1 78 ? 0.527 -16.152 -8.628 1 98.68 78 TYR A CA 1
ATOM 599 C C . TYR A 1 78 ? 1.332 -15.959 -7.348 1 98.68 78 TYR A C 1
ATOM 601 O O . TYR A 1 78 ? 1.118 -14.994 -6.612 1 98.68 78 TYR A O 1
ATOM 609 N N . MET A 1 79 ? 2.318 -16.836 -7.06 1 98.01 79 MET A N 1
ATOM 610 C CA . MET A 1 79 ? 3.012 -16.923 -5.778 1 98.01 79 MET A CA 1
ATOM 611 C C . MET A 1 79 ? 4.517 -16.766 -5.962 1 98.01 79 MET A C 1
ATOM 613 O O . MET A 1 79 ? 5.061 -17.135 -7.004 1 98.01 79 MET A O 1
ATOM 617 N N . ASN A 1 80 ? 5.105 -16.202 -4.871 1 98.17 80 ASN A N 1
ATOM 618 C CA . ASN A 1 80 ? 6.561 -16.246 -4.954 1 98.17 80 ASN A CA 1
ATOM 619 C C . ASN A 1 80 ? 7.085 -17.676 -4.865 1 98.17 80 ASN A C 1
ATOM 621 O O . ASN A 1 80 ? 6.348 -18.59 -4.49 1 98.17 80 ASN A O 1
ATOM 625 N N . PRO A 1 81 ? 8.316 -17.911 -5.219 1 98.59 81 PRO A N 1
ATOM 626 C CA . PRO A 1 81 ? 8.843 -19.274 -5.316 1 98.59 81 PRO A CA 1
ATOM 627 C C . PRO A 1 81 ? 8.798 -20.02 -3.984 1 98.59 81 PRO A C 1
ATOM 629 O O . PRO A 1 81 ? 8.501 -21.216 -3.951 1 98.59 81 PRO A O 1
ATOM 632 N N . TYR A 1 82 ? 9.033 -19.364 -2.932 1 98.61 82 TYR A N 1
ATOM 633 C CA . TYR A 1 82 ? 9.005 -20.018 -1.628 1 98.61 82 TYR A CA 1
ATOM 634 C C . TYR A 1 82 ? 7.579 -20.383 -1.232 1 98.61 82 TYR A C 1
ATOM 636 O O . TYR A 1 82 ? 7.328 -21.485 -0.739 1 98.61 82 TYR A O 1
ATOM 644 N N . HIS A 1 83 ? 6.629 -19.428 -1.417 1 98.6 83 HIS A N 1
ATOM 645 C CA . HIS A 1 83 ? 5.228 -19.767 -1.194 1 98.6 83 HIS A CA 1
ATOM 646 C C . HIS A 1 83 ? 4.853 -21.062 -1.907 1 98.6 83 HIS A C 1
ATOM 648 O O . HIS A 1 83 ? 4.174 -21.917 -1.334 1 98.6 83 HIS A O 1
ATOM 654 N N . TYR A 1 84 ? 5.291 -21.162 -3.129 1 98.68 84 TYR A N 1
ATOM 655 C CA . TYR A 1 84 ? 4.897 -22.34 -3.895 1 98.68 84 TYR A CA 1
ATOM 656 C C . TYR A 1 84 ? 5.398 -23.615 -3.228 1 98.68 84 TYR A C 1
ATOM 658 O O . TYR A 1 84 ? 4.665 -24.603 -3.134 1 98.68 84 TYR A O 1
ATOM 666 N N . THR A 1 85 ? 6.635 -23.628 -2.809 1 98.31 85 THR A N 1
ATOM 667 C CA . THR A 1 85 ? 7.188 -24.839 -2.212 1 98.31 85 THR A CA 1
ATOM 668 C C . THR A 1 85 ? 6.412 -25.224 -0.955 1 98.31 85 THR A C 1
ATOM 670 O O . THR A 1 85 ? 6.273 -26.409 -0.644 1 98.31 85 THR A O 1
ATOM 673 N N . VAL A 1 86 ? 5.889 -24.254 -0.244 1 98.39 86 VAL A N 1
ATOM 674 C CA . VAL A 1 86 ? 5.161 -24.512 0.994 1 98.39 86 VAL A CA 1
ATOM 675 C C . VAL A 1 86 ? 3.737 -24.961 0.673 1 98.39 86 VAL A C 1
ATOM 677 O O . VAL A 1 86 ? 3.285 -26.003 1.152 1 98.39 86 VAL A O 1
ATOM 680 N N . TYR A 1 87 ? 3.064 -24.242 -0.212 1 98.41 87 TYR A N 1
ATOM 681 C CA . TYR A 1 87 ? 1.627 -24.425 -0.379 1 98.41 87 TYR A CA 1
ATOM 682 C C . TYR A 1 87 ? 1.33 -25.47 -1.449 1 98.41 87 TYR A C 1
ATOM 684 O O . TYR A 1 87 ? 0.176 -25.858 -1.643 1 98.41 87 TYR A O 1
ATOM 692 N N . SER A 1 88 ? 2.364 -25.875 -2.174 1 98.25 88 SER A N 1
ATOM 693 C CA . SER A 1 88 ? 2.203 -27.059 -3.012 1 98.25 88 SER A CA 1
ATOM 694 C C . SER A 1 88 ? 1.989 -28.31 -2.167 1 98.25 88 SER A C 1
ATOM 696 O O . SER A 1 88 ? 1.447 -29.306 -2.65 1 98.25 88 SER A O 1
ATOM 698 N N . LYS A 1 89 ? 2.452 -28.265 -0.931 1 97.3 89 LYS A N 1
ATOM 699 C CA . LYS A 1 89 ? 2.257 -29.378 -0.007 1 97.3 89 LYS A CA 1
ATOM 700 C C . LYS A 1 89 ? 0.871 -29.329 0.628 1 97.3 89 LYS A C 1
ATOM 702 O O . LYS A 1 89 ? 0.134 -30.318 0.601 1 97.3 89 LYS A O 1
ATOM 707 N N . GLN A 1 90 ? 0.573 -28.247 1.227 1 96.5 90 GLN A N 1
ATOM 708 C CA . GLN A 1 90 ? -0.729 -27.971 1.824 1 96.5 90 GLN A CA 1
ATOM 709 C C . GLN A 1 90 ? -1.145 -26.522 1.589 1 96.5 90 GLN A C 1
ATOM 711 O O . GLN A 1 90 ? -0.436 -25.595 1.986 1 96.5 90 GLN A O 1
ATOM 716 N N . PRO A 1 91 ? -2.2 -26.237 0.905 1 97.7 91 PRO A N 1
ATOM 717 C CA . PRO A 1 91 ? -3.329 -27.137 0.658 1 97.7 91 PRO A CA 1
ATOM 718 C C . PRO A 1 91 ? -3.156 -27.965 -0.614 1 97.7 91 PRO A C 1
ATOM 720 O O . PRO A 1 91 ? -4.022 -28.776 -0.949 1 97.7 91 PRO A O 1
ATOM 723 N N . GLY A 1 92 ? -2.092 -27.77 -1.374 1 98.55 92 GLY A N 1
ATOM 724 C CA . GLY A 1 92 ? -1.81 -28.662 -2.487 1 98.55 92 GLY A CA 1
ATOM 725 C C . GLY A 1 92 ? -1.862 -27.968 -3.836 1 98.55 92 GLY A C 1
ATOM 726 O O . GLY A 1 92 ? -2.263 -28.57 -4.834 1 98.55 92 GLY A O 1
ATOM 727 N N . TYR A 1 93 ? -1.575 -26.719 -3.852 1 98.82 93 TYR A N 1
ATOM 728 C CA . TYR A 1 93 ? -1.484 -26.003 -5.119 1 98.82 93 TYR A CA 1
ATOM 729 C C . TYR A 1 93 ? -0.51 -26.693 -6.067 1 98.82 93 TYR A C 1
ATOM 731 O O . TYR A 1 93 ? 0.517 -27.22 -5.635 1 98.82 93 TYR A O 1
ATOM 739 N N . ARG A 1 94 ? -0.779 -26.588 -7.385 1 98.85 94 ARG A N 1
ATOM 740 C CA . ARG A 1 94 ? 0.078 -27.201 -8.395 1 98.85 94 ARG A CA 1
ATOM 741 C C . ARG A 1 94 ? 0.425 -26.204 -9.496 1 98.85 94 ARG A C 1
ATOM 743 O O . ARG A 1 94 ? -0.465 -25.664 -10.154 1 98.85 94 ARG A O 1
ATOM 750 N N . ALA A 1 95 ? 1.693 -26.018 -9.638 1 98.86 95 ALA A N 1
ATOM 751 C CA . ALA A 1 95 ? 2.146 -25.093 -10.674 1 98.86 95 ALA A CA 1
ATOM 752 C C . ALA A 1 95 ? 1.775 -25.601 -12.064 1 98.86 95 ALA A C 1
ATOM 754 O O . ALA A 1 95 ? 1.878 -26.798 -12.342 1 98.86 95 ALA A O 1
ATOM 755 N N . PHE A 1 96 ? 1.327 -24.665 -12.959 1 98.8 96 PHE A N 1
ATOM 756 C CA . PHE A 1 96 ? 1.028 -25.069 -14.328 1 98.8 96 PHE A CA 1
ATOM 757 C C . PHE A 1 96 ? 1.569 -24.05 -15.323 1 98.8 96 PHE A C 1
ATOM 759 O O . PHE A 1 96 ? 1.581 -24.3 -16.531 1 98.8 96 PHE A O 1
ATOM 766 N N . ALA A 1 97 ? 2.068 -22.914 -14.835 1 98.79 97 ALA A N 1
ATOM 767 C CA . ALA A 1 97 ? 2.718 -21.935 -15.702 1 98.79 97 ALA A CA 1
ATOM 768 C C . ALA A 1 97 ? 3.728 -21.097 -14.924 1 98.79 97 ALA A C 1
ATOM 770 O O . ALA A 1 97 ? 3.67 -21.028 -13.694 1 98.79 97 ALA A O 1
ATOM 771 N N . LYS A 1 98 ? 4.642 -20.502 -15.59 1 98.53 98 LYS A N 1
ATOM 772 C CA . LYS A 1 98 ? 5.604 -19.516 -15.106 1 98.53 98 LYS A CA 1
ATOM 773 C C . LYS A 1 98 ? 6.051 -18.586 -16.23 1 98.53 98 LYS A C 1
ATOM 775 O O . LYS A 1 98 ? 5.804 -18.862 -17.406 1 98.53 98 LYS A O 1
ATOM 780 N N . ALA A 1 99 ? 6.637 -17.484 -15.868 1 96.98 99 ALA A N 1
ATOM 781 C CA . ALA A 1 99 ? 7.126 -16.541 -16.87 1 96.98 99 ALA A CA 1
ATOM 782 C C . ALA A 1 99 ? 8.206 -17.178 -17.741 1 96.98 99 ALA A C 1
ATOM 784 O O . ALA A 1 99 ? 9.059 -17.916 -17.243 1 96.98 99 ALA A O 1
ATOM 785 N N . LYS A 1 100 ? 8.125 -16.805 -19.024 1 95.23 100 LYS A N 1
ATOM 786 C CA . LYS A 1 100 ? 9.099 -17.3 -19.992 1 95.23 100 LYS A CA 1
ATOM 787 C C . LYS A 1 100 ? 10.46 -16.64 -19.789 1 95.23 100 LYS A C 1
ATOM 789 O O . LYS A 1 100 ? 10.54 -15.436 -19.534 1 95.23 100 LYS A O 1
ATOM 794 N N . ASP A 1 101 ? 11.482 -17.505 -19.885 1 92.9 101 ASP A N 1
ATOM 795 C CA . ASP A 1 101 ? 12.86 -17.028 -19.956 1 92.9 101 ASP A CA 1
ATOM 796 C C . ASP A 1 101 ? 13.171 -16.075 -18.805 1 92.9 101 ASP A C 1
ATOM 798 O O . ASP A 1 101 ? 13.781 -15.023 -19.011 1 92.9 101 ASP A O 1
ATOM 802 N N . LYS A 1 102 ? 12.692 -16.379 -17.682 1 94.09 102 LYS A N 1
ATOM 803 C CA . LYS A 1 102 ? 12.896 -15.49 -16.543 1 94.09 102 LYS A CA 1
ATOM 804 C C . LYS A 1 102 ? 13.447 -16.253 -15.341 1 94.09 102 LYS A C 1
ATOM 806 O O . LYS A 1 102 ? 13.077 -17.405 -15.109 1 94.09 102 LYS A O 1
ATOM 811 N N . LYS A 1 103 ? 14.359 -15.682 -14.719 1 96.71 103 LYS A N 1
ATOM 812 C CA . LYS A 1 103 ? 14.801 -16.025 -13.37 1 96.71 103 LYS A CA 1
ATOM 813 C C . LYS A 1 103 ? 14.613 -14.85 -12.414 1 96.71 103 LYS A C 1
ATOM 815 O O . LYS A 1 103 ? 14.393 -13.718 -12.85 1 96.71 103 LYS A O 1
ATOM 820 N N . ILE A 1 104 ? 14.573 -15.196 -11.131 1 97.58 104 ILE A N 1
ATOM 821 C CA . ILE A 1 104 ? 14.369 -14.119 -10.168 1 97.58 104 ILE A CA 1
ATOM 822 C C . ILE A 1 104 ? 15.576 -14.024 -9.237 1 97.58 104 ILE A C 1
ATOM 824 O O . ILE A 1 104 ? 16.117 -15.045 -8.806 1 97.58 104 ILE A O 1
ATOM 828 N N . SER A 1 105 ? 16.026 -12.826 -9.055 1 98.16 105 SER A N 1
ATOM 829 C CA . SER A 1 105 ? 17.08 -12.491 -8.103 1 98.16 105 SER A CA 1
ATOM 830 C C . SER A 1 105 ? 16.648 -11.36 -7.176 1 98.16 105 SER A C 1
ATOM 832 O O . SER A 1 105 ? 15.853 -10.501 -7.563 1 98.16 105 SER A O 1
ATOM 834 N N . GLY A 1 106 ? 17.129 -11.462 -5.946 1 98.47 106 GLY A N 1
ATOM 835 C CA . GLY A 1 106 ? 16.993 -10.329 -5.044 1 98.47 106 GLY A CA 1
ATOM 836 C C . GLY A 1 106 ? 18.037 -9.254 -5.275 1 98.47 106 GLY A C 1
ATOM 837 O O . GLY A 1 106 ? 19.117 -9.532 -5.8 1 98.47 106 GLY A O 1
ATOM 838 N N . ILE A 1 107 ? 17.658 -8.06 -4.941 1 98.62 107 ILE A N 1
ATOM 839 C CA . ILE A 1 107 ? 18.621 -6.965 -4.964 1 98.62 107 ILE A CA 1
ATOM 840 C C . ILE A 1 107 ? 18.602 -6.232 -3.624 1 98.62 107 ILE A C 1
ATOM 842 O O . ILE A 1 107 ? 17.572 -6.194 -2.946 1 98.62 107 ILE A O 1
ATOM 846 N N . LEU A 1 108 ? 19.744 -5.737 -3.171 1 98.78 108 LEU A N 1
ATOM 847 C CA . LEU A 1 108 ? 19.835 -4.7 -2.149 1 98.78 108 LEU A CA 1
ATOM 848 C C . LEU A 1 108 ? 20.031 -3.327 -2.783 1 98.78 108 LEU A C 1
ATOM 850 O O . LEU A 1 108 ? 20.916 -3.147 -3.623 1 98.78 108 LEU A O 1
ATOM 854 N N . VAL A 1 109 ? 19.18 -2.419 -2.385 1 98.44 109 VAL A N 1
ATOM 855 C CA . VAL A 1 109 ? 19.207 -1.09 -2.986 1 98.44 109 VAL A CA 1
ATOM 856 C C . VAL A 1 109 ? 19.654 -0.062 -1.949 1 98.44 109 VAL A C 1
ATOM 858 O O . VAL A 1 109 ? 19.328 -0.183 -0.766 1 98.44 109 VAL A O 1
ATOM 861 N N . ALA A 1 110 ? 20.394 0.915 -2.354 1 98.29 110 ALA A N 1
ATOM 862 C CA . ALA A 1 110 ? 20.827 2.046 -1.539 1 98.29 110 ALA A CA 1
ATOM 863 C C . ALA A 1 110 ? 20.75 3.351 -2.326 1 98.29 110 ALA A C 1
ATOM 865 O O . ALA A 1 110 ? 20.588 3.337 -3.549 1 98.29 110 ALA A O 1
ATOM 866 N N . ARG A 1 111 ? 20.795 4.423 -1.625 1 96.66 111 ARG A N 1
ATOM 867 C CA . ARG A 1 111 ? 20.902 5.71 -2.306 1 96.66 111 ARG A CA 1
ATOM 868 C C . ARG A 1 111 ? 22.243 5.84 -3.021 1 96.66 111 ARG A C 1
ATOM 870 O O . ARG A 1 111 ? 23.278 5.429 -2.492 1 96.66 111 ARG A O 1
ATOM 877 N N . LYS A 1 112 ? 22.205 6.479 -4.143 1 95.32 112 LYS A N 1
ATOM 878 C CA . LYS A 1 112 ? 23.427 6.68 -4.916 1 95.32 112 LYS A CA 1
ATOM 879 C C . LYS A 1 112 ? 24.43 7.537 -4.148 1 95.32 112 LYS A C 1
ATOM 881 O O . LYS A 1 112 ? 25.641 7.352 -4.28 1 95.32 112 LYS A O 1
ATOM 886 N N . THR A 1 113 ? 23.992 8.34 -3.26 1 91.58 113 THR A N 1
ATOM 887 C CA . THR A 1 113 ? 24.837 9.301 -2.56 1 91.58 113 THR A CA 1
ATOM 888 C C . THR A 1 113 ? 25.537 8.644 -1.375 1 91.58 113 THR A C 1
ATOM 890 O O . THR A 1 113 ? 26.478 9.207 -0.812 1 91.58 113 THR A O 1
ATOM 893 N N . ASN A 1 114 ? 25.017 7.541 -0.933 1 90.06 114 ASN A N 1
ATOM 894 C CA . ASN A 1 114 ? 25.562 6.9 0.259 1 90.06 114 ASN A CA 1
ATOM 895 C C . ASN A 1 114 ? 26.867 6.17 -0.045 1 90.06 114 ASN A C 1
ATOM 897 O O . ASN A 1 114 ? 27.617 5.822 0.87 1 90.06 114 ASN A O 1
ATOM 901 N N . ASN A 1 115 ? 27.237 5.938 -1.244 1 88.06 115 ASN A N 1
ATOM 902 C CA . ASN A 1 115 ? 28.474 5.298 -1.68 1 88.06 115 ASN A CA 1
ATOM 903 C C . ASN A 1 115 ? 28.685 3.956 -0.985 1 88.06 115 ASN A C 1
ATOM 905 O O . ASN A 1 115 ? 29.761 3.696 -0.443 1 88.06 115 ASN A O 1
ATOM 909 N N . ILE A 1 116 ? 27.616 3.203 -0.79 1 92.49 116 ILE A N 1
ATOM 910 C CA . ILE A 1 116 ? 27.707 1.847 -0.26 1 92.49 116 ILE A CA 1
ATOM 911 C C . ILE A 1 116 ? 28.209 0.9 -1.348 1 92.49 116 ILE A C 1
ATOM 913 O O . ILE A 1 116 ? 27.537 0.696 -2.362 1 92.49 116 ILE A O 1
ATOM 917 N N . GLU A 1 117 ? 29.375 0.233 -1.166 1 88.13 117 GLU A N 1
ATOM 918 C CA . GLU A 1 117 ? 30.018 -0.52 -2.238 1 88.13 117 GLU A CA 1
ATOM 919 C C . GLU A 1 117 ? 30.066 -2.011 -1.913 1 88.13 117 GLU A C 1
ATOM 921 O O . GLU A 1 117 ? 30.535 -2.813 -2.722 1 88.13 117 GLU A O 1
ATOM 926 N N . SER A 1 118 ? 29.726 -2.354 -0.692 1 92.64 118 SER A N 1
ATOM 927 C CA . SER A 1 118 ? 29.757 -3.761 -0.305 1 92.64 118 SER A CA 1
ATOM 928 C C . SER A 1 118 ? 28.73 -4.058 0.783 1 92.64 118 SER A C 1
ATOM 930 O O . SER A 1 118 ? 28.207 -3.139 1.417 1 92.64 118 SER A O 1
ATOM 932 N N . LEU A 1 119 ? 28.511 -5.314 0.974 1 97.18 119 LEU A N 1
ATOM 933 C CA . LEU A 1 119 ? 27.603 -5.746 2.031 1 97.18 119 LEU A CA 1
ATOM 934 C C . LEU A 1 119 ? 28.155 -5.382 3.405 1 97.18 119 LEU A C 1
ATOM 936 O O . LEU A 1 119 ? 27.391 -5.1 4.331 1 97.18 119 LEU A O 1
ATOM 940 N N . GLN A 1 120 ? 29.483 -5.363 3.53 1 96.62 120 GLN A N 1
ATOM 941 C CA . GLN A 1 120 ? 30.141 -5.084 4.803 1 96.62 120 GLN A CA 1
ATOM 942 C C . GLN A 1 120 ? 29.822 -3.673 5.289 1 96.62 120 GLN A C 1
ATOM 944 O O . GLN A 1 120 ? 29.785 -3.42 6.495 1 96.62 120 GLN A O 1
ATOM 949 N N . ALA A 1 121 ? 29.541 -2.857 4.324 1 96.8 121 ALA A N 1
ATOM 950 C CA . ALA A 1 121 ? 29.21 -1.475 4.663 1 96.8 121 ALA A CA 1
ATOM 951 C C . ALA A 1 121 ? 27.882 -1.397 5.411 1 96.8 121 ALA A C 1
ATOM 953 O O . ALA A 1 121 ? 27.557 -0.367 6.007 1 96.8 121 ALA A O 1
ATOM 954 N N . LEU A 1 122 ? 27.15 -2.477 5.476 1 97.96 122 LEU A N 1
ATOM 955 C CA . LEU A 1 122 ? 25.832 -2.5 6.101 1 97.96 122 LEU A CA 1
ATOM 956 C C . LEU A 1 122 ? 25.904 -3.103 7.5 1 97.96 122 LEU A C 1
ATOM 958 O O . LEU A 1 122 ? 24.872 -3.386 8.113 1 97.96 122 LEU A O 1
ATOM 962 N N . GLN A 1 123 ? 27.133 -3.287 7.982 1 98 123 GLN A N 1
ATOM 963 C CA . GLN A 1 123 ? 27.342 -3.885 9.297 1 98 123 GLN A CA 1
ATOM 964 C C . GLN A 1 123 ? 26.625 -3.089 10.384 1 98 123 GLN A C 1
ATOM 966 O O . GLN A 1 123 ? 26.846 -1.885 10.526 1 98 123 GLN A O 1
ATOM 971 N N . GLY A 1 124 ? 25.746 -3.758 11.085 1 97.98 124 GLY A N 1
ATOM 972 C CA . GLY A 1 124 ? 25.108 -3.16 12.247 1 97.98 124 GLY A CA 1
ATOM 973 C C . GLY A 1 124 ? 23.961 -2.234 11.888 1 97.98 124 GLY A C 1
ATOM 974 O O . GLY A 1 124 ? 23.412 -1.552 12.755 1 97.98 124 GLY A O 1
ATOM 975 N N . GLN A 1 125 ? 23.548 -2.241 10.612 1 97.53 125 GLN A N 1
ATOM 976 C CA . GLN A 1 125 ? 22.541 -1.289 10.157 1 97.53 125 GLN A CA 1
ATOM 977 C C . GLN A 1 125 ? 21.137 -1.873 10.279 1 97.53 125 GLN A C 1
ATOM 979 O O . GLN A 1 125 ? 20.97 -3.093 10.343 1 97.53 125 GLN A O 1
ATOM 984 N N . ARG A 1 126 ? 20.16 -0.964 10.322 1 97.38 126 ARG A N 1
ATOM 985 C CA . ARG A 1 126 ? 18.749 -1.307 10.186 1 97.38 126 ARG A CA 1
ATOM 986 C C . ARG A 1 126 ? 18.301 -1.216 8.73 1 97.38 126 ARG A C 1
ATOM 988 O O . ARG A 1 126 ? 18.364 -0.146 8.122 1 97.38 126 ARG A O 1
ATOM 995 N N . LEU A 1 127 ? 17.87 -2.329 8.219 1 98.48 127 LEU A N 1
ATOM 996 C CA . LEU A 1 127 ? 17.551 -2.436 6.799 1 98.48 127 LEU A CA 1
ATOM 997 C C . LEU A 1 127 ? 16.059 -2.671 6.594 1 98.48 127 LEU A C 1
ATOM 999 O O . LEU A 1 127 ? 15.388 -3.23 7.465 1 98.48 127 LEU A O 1
ATOM 1003 N N . ALA A 1 128 ? 15.573 -2.215 5.446 1 97.95 128 ALA A N 1
ATOM 1004 C CA . ALA A 1 128 ? 14.151 -2.351 5.145 1 97.95 128 ALA A CA 1
ATOM 1005 C C . ALA A 1 128 ? 13.896 -3.54 4.223 1 97.95 128 ALA A C 1
ATOM 1007 O O . ALA A 1 128 ? 14.602 -3.725 3.228 1 97.95 128 ALA A O 1
ATOM 1008 N N . PHE A 1 129 ? 12.869 -4.332 4.527 1 98.43 129 PHE A N 1
ATOM 1009 C CA . PHE A 1 129 ? 12.402 -5.453 3.72 1 98.43 129 PHE A CA 1
ATOM 1010 C C . PHE A 1 129 ? 10.881 -5.448 3.614 1 98.43 129 PHE A C 1
ATOM 1012 O O . PHE A 1 129 ? 10.196 -4.894 4.476 1 98.43 129 PHE A O 1
ATOM 1019 N N . PRO A 1 130 ? 10.344 -6.024 2.522 1 97.33 130 PRO A N 1
ATOM 1020 C CA . PRO A 1 130 ? 8.887 -5.967 2.392 1 97.33 130 PRO A CA 1
ATOM 1021 C C . PRO A 1 130 ? 8.168 -6.846 3.413 1 97.33 130 PRO A C 1
ATOM 1023 O O . PRO A 1 130 ? 7.16 -6.431 3.99 1 97.33 130 PRO A O 1
ATOM 1026 N N . SER A 1 131 ? 8.643 -8.068 3.58 1 96.69 131 SER A N 1
ATOM 1027 C CA . SER A 1 131 ? 8.048 -9.051 4.479 1 96.69 131 SER A CA 1
ATOM 1028 C C . SER A 1 131 ? 9.005 -10.208 4.746 1 96.69 131 SER A C 1
ATOM 1030 O O . SER A 1 131 ? 9.895 -10.483 3.938 1 96.69 131 SER A O 1
ATOM 1032 N N . PRO A 1 132 ? 8.765 -10.942 5.823 1 96.68 132 PRO A N 1
ATOM 1033 C CA . PRO A 1 132 ? 9.7 -12.015 6.17 1 96.68 132 PRO A CA 1
ATOM 1034 C C . PRO A 1 132 ? 9.783 -13.096 5.094 1 96.68 132 PRO A C 1
ATOM 1036 O O . PRO A 1 132 ? 10.865 -13.626 4.829 1 96.68 132 PRO A O 1
ATOM 1039 N N . ALA A 1 133 ? 8.615 -13.326 4.382 1 96.45 133 ALA A N 1
ATOM 1040 C CA . ALA A 1 133 ? 8.604 -14.471 3.476 1 96.45 133 ALA A CA 1
ATOM 1041 C C . ALA A 1 133 ? 8.645 -14.018 2.019 1 96.45 133 ALA A C 1
ATOM 1043 O O . ALA A 1 133 ? 8.312 -14.787 1.114 1 96.45 133 ALA A O 1
ATOM 1044 N N . ALA A 1 134 ? 8.996 -12.77 1.831 1 97.41 134 ALA A N 1
ATOM 1045 C CA . ALA A 1 134 ? 9.33 -12.358 0.47 1 97.41 134 ALA A CA 1
ATOM 1046 C C . ALA A 1 134 ? 10.607 -13.04 -0.012 1 97.41 134 ALA A C 1
ATOM 1048 O O . ALA A 1 134 ? 11.705 -12.71 0.445 1 97.41 134 ALA A O 1
ATOM 1049 N N . PHE A 1 135 ? 10.484 -13.901 -0.919 1 98.16 135 PHE A N 1
ATOM 1050 C CA . PHE A 1 135 ? 11.54 -14.848 -1.258 1 98.16 135 PHE A CA 1
ATOM 1051 C C . PHE A 1 135 ? 12.804 -14.117 -1.695 1 98.16 135 PHE A C 1
ATOM 1053 O O . PHE A 1 135 ? 13.81 -14.127 -0.983 1 98.16 135 PHE A O 1
ATOM 1060 N N . ALA A 1 136 ? 12.797 -13.366 -2.81 1 98.33 136 ALA A N 1
ATOM 1061 C CA . ALA A 1 136 ? 14.009 -12.762 -3.356 1 98.33 136 ALA A CA 1
ATOM 1062 C C . ALA A 1 136 ? 14.39 -11.503 -2.583 1 98.33 136 ALA A C 1
ATOM 1064 O O . ALA A 1 136 ? 15.557 -11.311 -2.233 1 98.33 136 ALA A O 1
ATOM 1065 N N . ALA A 1 137 ? 13.43 -10.743 -2.212 1 98.53 137 ALA A N 1
ATOM 1066 C CA . ALA A 1 137 ? 13.668 -9.426 -1.626 1 98.53 137 ALA A CA 1
ATOM 1067 C C . ALA A 1 137 ? 14.144 -9.546 -0.181 1 98.53 137 ALA A C 1
ATOM 1069 O O . ALA A 1 137 ? 14.862 -8.676 0.316 1 98.53 137 ALA A O 1
ATOM 1070 N N . THR A 1 138 ? 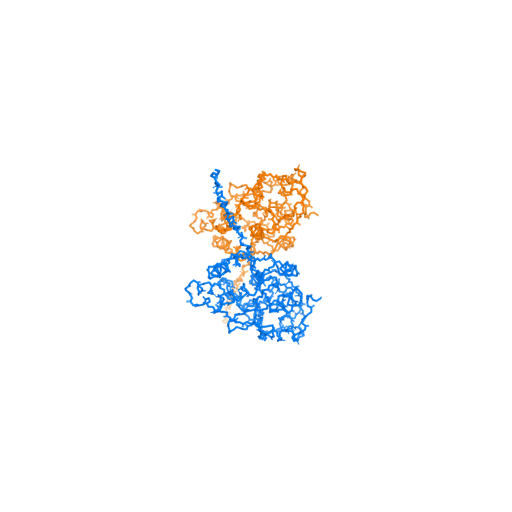13.734 -10.606 0.527 1 98.62 138 THR A N 1
ATOM 1071 C CA . THR A 1 138 ? 14.035 -10.741 1.947 1 98.62 138 THR A CA 1
ATOM 1072 C C . THR A 1 138 ? 14.884 -11.983 2.205 1 98.62 138 THR A C 1
ATOM 1074 O O . THR A 1 138 ? 16.02 -11.879 2.672 1 98.62 138 THR A O 1
ATOM 1077 N N . VAL A 1 139 ? 14.363 -13.138 1.851 1 98.33 139 VAL A N 1
ATOM 1078 C CA . VAL A 1 139 ? 15 -14.394 2.232 1 98.33 139 VAL A CA 1
ATOM 1079 C C . VAL A 1 139 ? 16.378 -14.493 1.581 1 98.33 139 VAL A C 1
ATOM 1081 O O . VAL A 1 139 ? 17.377 -14.737 2.262 1 98.33 139 VAL A O 1
ATOM 1084 N N . LEU A 1 140 ? 16.505 -14.271 0.27 1 98.63 140 LEU A N 1
ATOM 1085 C CA . LEU A 1 140 ? 17.779 -14.419 -0.425 1 98.63 140 LEU A CA 1
ATOM 1086 C C . LEU A 1 140 ? 18.758 -13.329 -0.004 1 98.63 140 LEU A C 1
ATOM 1088 O O . LEU A 1 140 ? 19.934 -13.606 0.244 1 98.63 140 LEU A O 1
ATOM 1092 N N . THR A 1 141 ? 18.265 -12.09 0.099 1 98.62 141 THR A N 1
ATOM 1093 C CA . THR A 1 141 ? 19.153 -10.982 0.431 1 98.62 141 THR A CA 1
ATOM 1094 C C . THR A 1 141 ? 19.665 -11.109 1.863 1 98.62 141 THR A C 1
ATOM 1096 O O . THR A 1 141 ? 20.845 -10.875 2.129 1 98.62 141 THR A O 1
ATOM 1099 N N . GLN A 1 142 ? 18.834 -11.504 2.75 1 98.34 142 GLN A N 1
ATOM 1100 C CA . GLN A 1 142 ? 19.272 -11.688 4.13 1 98.34 142 GLN A CA 1
ATOM 1101 C C . GLN A 1 142 ? 20.229 -12.871 4.251 1 98.34 142 GLN A C 1
ATOM 1103 O O . GLN A 1 142 ? 21.156 -12.845 5.062 1 98.34 142 GLN A O 1
ATOM 1108 N N . SER A 1 143 ? 19.961 -13.93 3.508 1 97.83 143 SER A N 1
ATOM 1109 C CA . SER A 1 143 ? 20.878 -15.065 3.495 1 97.83 143 SER A CA 1
ATOM 1110 C C . SER A 1 143 ? 22.28 -14.638 3.072 1 97.83 143 SER A C 1
ATOM 1112 O O . SER A 1 143 ? 23.269 -15.035 3.693 1 97.83 143 SER A O 1
ATOM 1114 N N . ASP A 1 144 ? 22.326 -13.821 2.002 1 98.26 144 ASP A N 1
ATOM 1115 C CA . ASP A 1 144 ? 23.621 -13.351 1.52 1 98.26 144 ASP A CA 1
ATOM 1116 C C . ASP A 1 144 ? 24.313 -12.479 2.565 1 98.26 144 ASP A C 1
ATOM 1118 O O . ASP A 1 144 ? 25.532 -12.551 2.733 1 98.26 144 ASP A O 1
ATOM 1122 N N . LEU A 1 145 ? 23.546 -11.634 3.267 1 98.58 145 LEU A N 1
ATOM 1123 C CA . LEU A 1 145 ? 24.101 -10.812 4.337 1 98.58 145 LEU A CA 1
ATOM 1124 C C . LEU A 1 145 ? 24.67 -11.682 5.452 1 98.58 145 LEU A C 1
ATOM 1126 O O . LEU A 1 145 ? 25.778 -11.436 5.933 1 98.58 145 LEU A O 1
ATOM 1130 N N . ARG A 1 146 ? 23.964 -12.667 5.823 1 97.74 146 ARG A N 1
ATOM 1131 C CA . ARG A 1 146 ? 24.419 -13.567 6.878 1 97.74 146 ARG A CA 1
ATOM 1132 C C . ARG A 1 146 ? 25.652 -14.348 6.437 1 97.74 146 ARG A C 1
ATOM 1134 O O . ARG A 1 146 ? 26.589 -14.531 7.217 1 97.74 146 ARG A O 1
ATOM 1141 N N . GLU A 1 147 ? 25.626 -14.845 5.253 1 97.52 147 GLU A N 1
ATOM 1142 C CA . GLU A 1 147 ? 26.776 -15.571 4.722 1 97.52 147 GLU A CA 1
ATOM 1143 C C . GLU A 1 147 ? 28.023 -14.693 4.707 1 97.52 147 GLU A C 1
ATOM 1145 O O . GLU A 1 147 ? 29.14 -15.188 4.874 1 97.52 147 GLU A O 1
ATOM 1150 N N . ALA A 1 148 ? 27.802 -13.413 4.545 1 97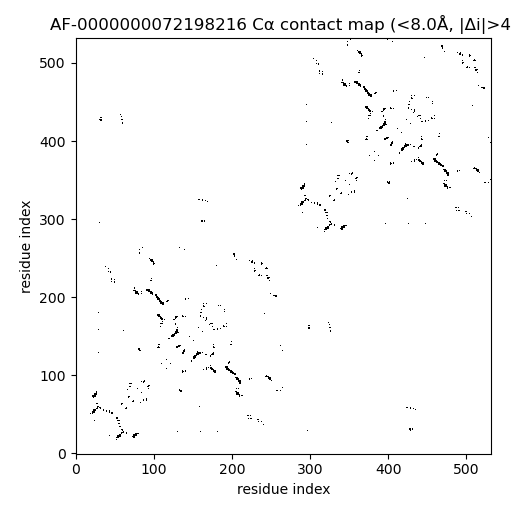.66 148 ALA A N 1
ATOM 1151 C CA . ALA A 1 148 ? 28.903 -12.453 4.548 1 97.66 148 ALA A CA 1
ATOM 1152 C C . ALA A 1 148 ? 29.249 -12.019 5.969 1 97.66 148 ALA A C 1
ATOM 1154 O O . ALA A 1 148 ? 30.057 -11.109 6.168 1 97.66 148 ALA A O 1
ATOM 1155 N N . ASN A 1 149 ? 28.58 -12.575 6.966 1 97.9 149 ASN A N 1
ATOM 1156 C CA . ASN A 1 149 ? 28.794 -12.286 8.38 1 97.9 149 ASN A CA 1
ATOM 1157 C C . ASN A 1 149 ? 28.472 -10.83 8.709 1 97.9 149 ASN A C 1
ATOM 1159 O O . ASN A 1 149 ? 29.204 -10.183 9.46 1 97.9 149 ASN A O 1
ATOM 1163 N N . VAL A 1 150 ? 27.497 -10.321 8.029 1 98.31 150 VAL A N 1
ATOM 1164 C CA . VAL A 1 150 ? 27.005 -8.978 8.316 1 98.31 150 VAL A CA 1
ATOM 1165 C C . VAL A 1 150 ? 25.836 -9.054 9.296 1 98.31 150 VAL A C 1
ATOM 1167 O O . VAL A 1 150 ? 24.831 -9.714 9.022 1 98.31 150 VAL A O 1
ATOM 1170 N N . GLU A 1 151 ? 26.011 -8.439 10.414 1 98.23 151 GLU A N 1
ATOM 1171 C CA . GLU A 1 151 ? 24.908 -8.3 11.36 1 98.23 151 GLU A CA 1
ATOM 1172 C C . GLU A 1 151 ? 23.995 -7.139 10.976 1 98.23 151 GLU A C 1
ATOM 1174 O O . GLU A 1 151 ? 24.469 -6.082 10.557 1 98.23 151 GLU A O 1
ATOM 1179 N N . PHE A 1 152 ? 22.708 -7.421 11.046 1 98.36 152 PHE A N 1
ATOM 1180 C CA . PHE A 1 152 ? 21.742 -6.39 10.684 1 98.36 152 PHE A CA 1
ATOM 1181 C C . PHE A 1 152 ? 20.431 -6.589 11.436 1 98.36 152 PHE A C 1
ATOM 1183 O O . PHE A 1 152 ? 20.181 -7.665 11.984 1 98.36 152 PHE A O 1
ATOM 1190 N N . GLU A 1 153 ? 19.706 -5.525 11.532 1 98.21 153 GLU A N 1
ATOM 1191 C CA . GLU A 1 153 ? 18.319 -5.586 11.983 1 98.21 153 GLU A CA 1
ATOM 1192 C C . GLU A 1 153 ? 17.351 -5.419 10.815 1 98.21 153 GLU A C 1
ATOM 1194 O O . GLU A 1 153 ? 17.636 -4.687 9.865 1 98.21 153 GLU A O 1
ATOM 1199 N N . SER A 1 154 ? 16.221 -6.102 10.909 1 97.59 154 SER A N 1
ATOM 1200 C CA . SER A 1 154 ? 15.253 -6.076 9.818 1 97.59 154 SER A CA 1
ATOM 1201 C C . SER A 1 154 ? 13.995 -5.309 10.212 1 97.59 154 SER A C 1
ATOM 1203 O O . SER A 1 154 ? 13.369 -5.614 11.23 1 97.59 154 SER A O 1
ATOM 1205 N N . ASP A 1 155 ? 13.689 -4.347 9.415 1 95.84 155 ASP A N 1
ATOM 1206 C CA . ASP A 1 155 ? 12.357 -3.752 9.473 1 95.84 155 ASP A CA 1
ATOM 1207 C C . ASP A 1 155 ? 11.513 -4.177 8.273 1 95.84 155 ASP A C 1
ATOM 1209 O O . ASP A 1 155 ? 12.007 -4.221 7.145 1 95.84 155 ASP A O 1
ATOM 1213 N N . TYR A 1 156 ? 10.297 -4.492 8.543 1 94.53 156 TYR A N 1
ATOM 1214 C CA . TYR A 1 156 ? 9.386 -4.904 7.48 1 94.53 156 TYR A CA 1
ATOM 1215 C C . TYR A 1 156 ? 8.374 -3.806 7.174 1 94.53 156 TYR A C 1
ATOM 1217 O O . TYR A 1 156 ? 7.609 -3.397 8.05 1 94.53 156 TYR A O 1
ATOM 1225 N N . VAL A 1 157 ? 8.352 -3.381 5.827 1 92.74 157 VAL A N 1
ATOM 1226 C CA . VAL A 1 157 ? 7.606 -2.168 5.508 1 92.74 157 VAL A CA 1
ATOM 1227 C C . VAL A 1 157 ? 6.488 -2.493 4.52 1 92.74 157 VAL A C 1
ATOM 1229 O O . VAL A 1 157 ? 6.065 -1.631 3.746 1 92.74 157 VAL A O 1
ATOM 1232 N N . THR A 1 158 ? 6.102 -3.744 4.343 1 88.39 158 THR A N 1
ATOM 1233 C CA . THR A 1 158 ? 4.835 -4.223 3.8 1 88.39 158 THR A CA 1
ATOM 1234 C C . THR A 1 158 ? 4.935 -4.421 2.29 1 88.39 158 THR A C 1
ATOM 1236 O O . THR A 1 158 ? 4.27 -5.294 1.729 1 88.39 158 THR A O 1
ATOM 1239 N N . SER A 1 159 ? 5.693 -3.487 1.512 1 92.84 159 SER A N 1
ATOM 1240 C CA . SER A 1 159 ? 5.708 -3.581 0.056 1 92.84 159 SER A CA 1
ATOM 1241 C C . SER A 1 159 ? 7.071 -3.196 -0.509 1 92.84 159 SER A C 1
ATOM 1243 O O . SER A 1 159 ? 7.858 -2.522 0.16 1 92.84 159 SER A O 1
ATOM 1245 N N . HIS A 1 160 ? 7.273 -3.576 -1.727 1 96.07 160 HIS A N 1
ATOM 1246 C CA . HIS A 1 160 ? 8.511 -3.213 -2.407 1 96.07 160 HIS A CA 1
ATOM 1247 C C . HIS A 1 160 ? 8.603 -1.705 -2.616 1 96.07 160 HIS A C 1
ATOM 1249 O O . HIS A 1 160 ? 9.659 -1.107 -2.398 1 96.07 160 HIS A O 1
ATOM 1255 N N . ASP A 1 161 ? 7.523 -1.11 -2.992 1 92.48 161 ASP A N 1
ATOM 1256 C CA . ASP A 1 161 ? 7.502 0.337 -3.183 1 92.48 161 ASP A CA 1
ATOM 1257 C C . ASP A 1 161 ? 7.892 1.066 -1.899 1 92.48 161 ASP A C 1
ATOM 1259 O O . ASP A 1 161 ? 8.631 2.052 -1.939 1 92.48 161 ASP A O 1
ATOM 1263 N N . SER A 1 162 ? 7.379 0.574 -0.822 1 92.19 162 SER A N 1
ATOM 1264 C CA . SER A 1 162 ? 7.685 1.193 0.463 1 92.19 162 SER A CA 1
ATOM 1265 C C . SER A 1 162 ? 9.165 1.053 0.806 1 92.19 162 SER A C 1
ATOM 1267 O O . SER A 1 162 ? 9.764 1.965 1.38 1 92.19 162 SER A O 1
ATOM 1269 N N . VAL A 1 163 ? 9.732 -0.039 0.461 1 96.73 163 VAL A N 1
ATOM 1270 C CA . VAL A 1 163 ? 11.165 -0.222 0.67 1 96.73 163 VAL A CA 1
ATOM 1271 C C . VAL A 1 163 ? 11.94 0.848 -0.095 1 96.73 163 VAL A C 1
ATOM 1273 O O . VAL A 1 163 ? 12.741 1.581 0.489 1 96.73 163 VAL A O 1
ATOM 1276 N N . TYR A 1 164 ? 11.66 1.023 -1.36 1 96.75 164 TYR A N 1
ATOM 1277 C CA . TYR A 1 164 ? 12.421 1.922 -2.22 1 96.75 164 TYR A CA 1
ATOM 1278 C C . TYR A 1 164 ? 12.218 3.374 -1.806 1 96.75 164 TYR A C 1
ATOM 1280 O O . TYR A 1 164 ? 13.174 4.152 -1.756 1 96.75 164 TYR A O 1
ATOM 1288 N N . LEU A 1 165 ? 11.003 3.673 -1.524 1 92.6 165 LEU A N 1
ATOM 1289 C CA . LEU A 1 165 ? 10.708 5.041 -1.111 1 92.6 165 LEU A CA 1
ATOM 1290 C C . LEU A 1 165 ? 11.405 5.374 0.204 1 92.6 165 LEU A C 1
ATOM 1292 O O . LEU A 1 165 ? 11.958 6.464 0.36 1 92.6 165 LEU A O 1
ATOM 1296 N N . SER A 1 166 ? 11.393 4.43 1.171 1 92.98 166 SER A N 1
ATOM 1297 C CA . SER A 1 166 ? 12.003 4.669 2.475 1 92.98 166 SER A CA 1
ATOM 1298 C C . SER A 1 166 ? 13.517 4.813 2.36 1 92.98 166 SER A C 1
ATOM 1300 O O . SER A 1 166 ? 14.126 5.614 3.073 1 92.98 166 SER A O 1
ATOM 1302 N N . VAL A 1 167 ? 14.094 4.072 1.474 1 96.01 167 VAL A N 1
ATOM 1303 C CA . VAL A 1 167 ? 15.53 4.192 1.242 1 96.01 167 VAL A CA 1
ATOM 1304 C C . VAL A 1 167 ? 15.833 5.52 0.553 1 96.01 167 VAL A C 1
ATOM 1306 O O . VAL A 1 167 ? 16.768 6.226 0.936 1 96.01 167 VAL A O 1
ATOM 1309 N N . ALA A 1 168 ? 15.032 5.855 -0.421 1 93.6 168 ALA A N 1
ATOM 1310 C CA . ALA A 1 168 ? 15.227 7.104 -1.152 1 93.6 168 ALA A CA 1
ATOM 1311 C C . ALA A 1 168 ? 15.138 8.307 -0.217 1 93.6 168 ALA A C 1
ATOM 1313 O O . ALA A 1 168 ? 15.85 9.298 -0.401 1 93.6 168 ALA A O 1
ATOM 1314 N N . ARG A 1 169 ? 14.409 8.179 0.82 1 87.76 169 ARG A N 1
ATOM 1315 C CA . ARG A 1 169 ? 14.176 9.291 1.736 1 87.76 169 ARG A CA 1
ATOM 1316 C C . ARG A 1 169 ? 15.165 9.26 2.897 1 87.76 169 ARG A C 1
ATOM 1318 O O . ARG A 1 169 ? 15.108 10.108 3.79 1 87.76 169 ARG A O 1
ATOM 1325 N N . GLY A 1 170 ? 15.881 8.226 2.94 1 89.42 170 GLY A N 1
ATOM 1326 C CA . GLY A 1 170 ? 16.964 8.176 3.909 1 89.42 170 GLY A CA 1
ATOM 1327 C C . GLY A 1 170 ? 16.55 7.566 5.235 1 89.42 170 GLY A C 1
ATOM 1328 O O . GLY A 1 170 ? 17.283 7.656 6.222 1 89.42 170 GLY A O 1
ATOM 1329 N N . PHE A 1 171 ? 15.391 6.908 5.286 1 88.4 171 PHE A N 1
ATOM 1330 C CA . PHE A 1 171 ? 14.946 6.283 6.526 1 88.4 171 PHE A CA 1
ATOM 1331 C C . PHE A 1 171 ? 15.742 5.014 6.808 1 88.4 171 PHE A C 1
ATOM 1333 O O . PHE A 1 171 ? 15.892 4.614 7.965 1 88.4 171 PHE A O 1
ATOM 1340 N N . TYR A 1 172 ? 16.177 4.412 5.775 1 94.88 172 TYR A N 1
ATOM 1341 C CA . TYR A 1 172 ? 17.047 3.243 5.837 1 94.88 172 TYR A CA 1
ATOM 1342 C C . TYR A 1 172 ? 18.227 3.391 4.884 1 94.88 172 TYR A C 1
ATOM 1344 O O . TYR A 1 172 ? 18.083 3.94 3.789 1 94.88 172 TYR A O 1
ATOM 1352 N N . PRO A 1 173 ? 19.339 2.92 5.285 1 97.03 173 PRO A N 1
ATOM 1353 C CA . PRO A 1 173 ? 20.488 3.029 4.383 1 97.03 173 PRO A CA 1
ATOM 1354 C C . PRO A 1 173 ? 20.355 2.141 3.148 1 97.03 173 PRO A C 1
ATOM 1356 O O . PRO A 1 173 ? 20.929 2.445 2.099 1 97.03 173 PRO A O 1
ATOM 1359 N N . ALA A 1 174 ? 19.618 1.019 3.339 1 98.39 174 ALA A N 1
ATOM 1360 C CA . ALA A 1 174 ? 19.407 0.074 2.245 1 98.39 174 ALA A CA 1
ATOM 1361 C C . ALA A 1 174 ? 18.18 -0.796 2.5 1 98.39 174 ALA A C 1
ATOM 1363 O O . ALA A 1 174 ? 17.627 -0.792 3.603 1 98.39 174 ALA A O 1
ATOM 1364 N N . GLY A 1 175 ? 17.781 -1.513 1.473 1 98.52 175 GLY A N 1
ATOM 1365 C CA . GLY A 1 175 ? 16.64 -2.408 1.59 1 98.52 175 GLY A CA 1
ATOM 1366 C C . GLY A 1 175 ? 16.596 -3.463 0.5 1 98.52 175 GLY A C 1
ATOM 1367 O O . GLY A 1 175 ? 17.293 -3.349 -0.51 1 98.52 175 GLY A O 1
ATOM 1368 N N . GLY A 1 176 ? 15.853 -4.481 0.725 1 98.71 176 GLY A N 1
ATOM 1369 C CA . GLY A 1 176 ? 15.734 -5.589 -0.21 1 98.71 176 GLY A CA 1
ATOM 1370 C C . GLY A 1 176 ? 14.589 -5.422 -1.191 1 98.71 176 GLY A C 1
ATOM 1371 O O . GLY A 1 176 ? 13.525 -4.914 -0.83 1 98.71 176 GLY A O 1
ATOM 1372 N N . GLY A 1 177 ? 14.801 -5.897 -2.426 1 98.06 177 GLY A N 1
ATOM 1373 C CA . GLY A 1 177 ? 13.795 -5.857 -3.475 1 98.06 177 GLY A CA 1
ATOM 1374 C C . GLY A 1 177 ? 14.076 -6.826 -4.608 1 98.06 177 GLY A C 1
ATOM 1375 O O . GLY A 1 177 ? 14.807 -7.802 -4.431 1 98.06 177 GLY A O 1
ATOM 1376 N N . VAL A 1 178 ? 13.343 -6.579 -5.704 1 97.09 178 VAL A N 1
ATOM 1377 C CA . VAL A 1 178 ? 13.585 -7.305 -6.947 1 97.09 178 VAL A CA 1
ATOM 1378 C C . VAL A 1 178 ? 13.583 -6.331 -8.123 1 97.09 178 VAL A C 1
ATOM 1380 O O . VAL A 1 178 ? 12.976 -5.26 -8.049 1 97.09 178 VAL A O 1
ATOM 1383 N N . MET A 1 179 ? 14.236 -6.729 -9.22 1 93.22 179 MET A N 1
ATOM 1384 C CA . MET A 1 179 ? 14.474 -5.818 -10.336 1 93.22 179 MET A CA 1
ATOM 1385 C C . MET A 1 179 ? 13.161 -5.412 -10.997 1 93.22 179 MET A C 1
ATOM 1387 O O . MET A 1 179 ? 13.01 -4.271 -11.438 1 93.22 179 MET A O 1
ATOM 1391 N N . ARG A 1 180 ? 12.228 -6.343 -11.09 1 90.23 180 ARG A N 1
ATOM 1392 C CA . ARG A 1 180 ? 10.964 -6.03 -11.748 1 90.23 180 ARG A CA 1
ATOM 1393 C C . ARG A 1 180 ? 10.269 -4.855 -11.07 1 90.23 180 ARG A C 1
ATOM 1395 O O . ARG A 1 180 ? 9.867 -3.897 -11.733 1 90.23 180 ARG A O 1
ATOM 1402 N N . THR A 1 181 ? 10.084 -4.943 -9.734 1 92.93 181 THR A N 1
ATOM 1403 C CA . THR A 1 181 ? 9.406 -3.876 -9.006 1 92.93 181 THR A CA 1
ATOM 1404 C C . THR A 1 181 ? 10.267 -2.616 -8.965 1 92.93 181 THR A C 1
ATOM 1406 O O . THR A 1 181 ? 9.746 -1.5 -9.003 1 92.93 181 THR A O 1
ATOM 1409 N N . PHE A 1 182 ? 11.612 -2.72 -8.982 1 94.56 182 PHE A N 1
ATOM 1410 C CA . PHE A 1 182 ? 12.526 -1.584 -9.028 1 94.56 182 PHE A CA 1
ATOM 1411 C C . PHE A 1 182 ? 12.35 -0.801 -10.324 1 94.56 182 PHE A C 1
ATOM 1413 O O . PHE A 1 182 ? 12.267 0.429 -10.306 1 94.56 182 PHE A O 1
ATOM 1420 N N . ASN A 1 183 ? 12.216 -1.511 -11.409 1 89.52 183 ASN A N 1
ATOM 1421 C CA . ASN A 1 183 ? 12.115 -0.902 -12.731 1 89.52 183 ASN A CA 1
ATOM 1422 C C . ASN A 1 183 ? 10.761 -0.228 -12.936 1 89.52 183 ASN A C 1
ATOM 1424 O O . ASN A 1 183 ? 10.59 0.561 -13.867 1 89.52 183 ASN A O 1
ATOM 1428 N N . SER A 1 184 ? 9.847 -0.585 -12.126 1 85.2 184 SER A N 1
ATOM 1429 C CA . SER A 1 184 ? 8.509 -0.026 -12.285 1 85.2 184 SER A CA 1
ATOM 1430 C C . SER A 1 184 ? 8.355 1.272 -11.5 1 85.2 184 SER A C 1
ATOM 1432 O O . SER A 1 184 ? 7.313 1.927 -11.573 1 85.2 184 SER A O 1
ATOM 1434 N N . LEU A 1 185 ? 9.32 1.708 -10.743 1 87.94 185 LEU A N 1
ATOM 1435 C CA . LEU A 1 185 ? 9.266 2.932 -9.952 1 87.94 185 LEU A CA 1
ATOM 1436 C C . LEU A 1 185 ? 9.219 4.161 -10.854 1 87.94 185 LEU A C 1
ATOM 1438 O O . LEU A 1 185 ? 9.771 4.148 -11.957 1 87.94 185 LEU A O 1
ATOM 1442 N N . PRO A 1 186 ? 8.619 5.189 -10.275 1 82.94 186 PRO A N 1
ATOM 1443 C CA . PRO A 1 186 ? 8.791 6.466 -10.972 1 82.94 186 PRO A CA 1
ATOM 1444 C C . PRO A 1 186 ? 10.255 6.887 -11.079 1 82.94 186 PRO A C 1
ATOM 1446 O O . PRO A 1 186 ? 11.032 6.675 -10.145 1 82.94 186 PRO A O 1
ATOM 1449 N N . ASP A 1 187 ? 10.606 7.576 -12.146 1 87.65 187 ASP A N 1
ATOM 1450 C CA . ASP A 1 187 ? 11.981 7.97 -12.438 1 87.65 187 ASP A CA 1
ATOM 1451 C C . ASP A 1 187 ? 12.554 8.835 -11.318 1 87.65 187 ASP A C 1
ATOM 1453 O O . ASP A 1 187 ? 13.736 8.726 -10.985 1 87.65 187 ASP A O 1
ATOM 1457 N N . GLU A 1 188 ? 11.732 9.626 -10.777 1 83.56 188 GLU A N 1
ATOM 1458 C CA . GLU A 1 188 ? 12.171 10.55 -9.735 1 83.56 188 GLU A CA 1
ATOM 1459 C C . GLU A 1 188 ? 12.712 9.797 -8.523 1 83.56 188 GLU A C 1
ATOM 1461 O O . GLU A 1 188 ? 13.656 10.252 -7.874 1 83.56 188 GLU A O 1
ATOM 1466 N N . VAL A 1 189 ? 12.15 8.716 -8.228 1 88.39 189 VAL A N 1
ATOM 1467 C CA . VAL A 1 189 ? 12.596 7.907 -7.099 1 88.39 189 VAL A CA 1
ATOM 1468 C C . VAL A 1 189 ? 13.746 7.002 -7.534 1 88.39 189 VAL A C 1
ATOM 1470 O O . VAL A 1 189 ? 14.781 6.938 -6.866 1 88.39 189 VAL A O 1
ATOM 1473 N N . LYS A 1 190 ? 13.537 6.334 -8.602 1 93.18 190 LYS A N 1
ATOM 1474 C CA . LYS A 1 190 ? 14.494 5.354 -9.109 1 93.18 190 LYS A CA 1
ATOM 1475 C C . LYS A 1 190 ? 15.864 5.988 -9.329 1 93.18 190 LYS A C 1
ATOM 1477 O O . LYS A 1 190 ? 16.893 5.363 -9.064 1 93.18 190 LYS A O 1
ATOM 1482 N N . SER A 1 191 ? 15.896 7.26 -9.754 1 94.15 191 SER A N 1
ATOM 1483 C CA . SER A 1 191 ? 17.143 7.939 -10.092 1 94.15 191 SER A CA 1
ATOM 1484 C C . SER A 1 191 ? 17.992 8.186 -8.849 1 94.15 191 SER A C 1
ATOM 1486 O O . SER A 1 191 ? 19.185 8.476 -8.954 1 94.15 191 SER A O 1
ATOM 1488 N N . GLN A 1 192 ? 17.409 8.098 -7.735 1 94.14 192 GLN A N 1
ATOM 1489 C CA . GLN A 1 192 ? 18.12 8.345 -6.485 1 94.14 192 GLN A CA 1
ATOM 1490 C C . GLN A 1 192 ? 18.732 7.06 -5.936 1 94.14 192 GLN A C 1
ATOM 1492 O O . GLN A 1 192 ? 19.524 7.097 -4.992 1 94.14 192 GLN A O 1
ATOM 1497 N N . LEU A 1 193 ? 18.347 5.985 -6.509 1 97.31 193 LEU A N 1
ATOM 1498 C CA . LEU A 1 193 ? 18.674 4.681 -5.941 1 97.31 193 LEU A CA 1
ATOM 1499 C C . LEU A 1 193 ? 19.566 3.884 -6.888 1 97.31 193 LEU A C 1
ATOM 1501 O O . LEU A 1 193 ? 19.618 4.17 -8.086 1 97.31 193 LEU A O 1
ATOM 1505 N N . GLU A 1 194 ? 20.22 2.901 -6.395 1 97.36 194 GLU A N 1
ATOM 1506 C CA . GLU A 1 194 ? 20.972 1.933 -7.188 1 97.36 194 GLU A CA 1
ATOM 1507 C C . GLU A 1 194 ? 21.046 0.581 -6.484 1 97.36 194 GLU A C 1
ATOM 1509 O O . GLU A 1 194 ? 21.144 0.519 -5.257 1 97.36 194 GLU A O 1
ATOM 1514 N N . PRO A 1 195 ? 20.983 -0.492 -7.235 1 97.37 195 PRO A N 1
ATOM 1515 C CA . PRO A 1 195 ? 21.305 -1.795 -6.648 1 97.37 195 PRO A CA 1
ATOM 1516 C C . PRO A 1 195 ? 22.777 -1.92 -6.259 1 97.37 195 PRO A C 1
ATOM 1518 O O . PRO A 1 195 ? 23.66 -1.593 -7.056 1 97.37 195 PRO A O 1
ATOM 1521 N N . ILE A 1 196 ? 23.044 -2.4 -5.074 1 98.19 196 ILE A N 1
ATOM 1522 C CA . ILE A 1 196 ? 24.426 -2.511 -4.619 1 98.19 196 ILE A CA 1
ATOM 1523 C C . ILE A 1 196 ? 24.816 -3.983 -4.507 1 98.19 196 ILE A C 1
ATOM 1525 O O . ILE A 1 196 ? 25.984 -4.307 -4.282 1 98.19 196 ILE A O 1
ATOM 1529 N N . TRP A 1 197 ? 23.881 -4.854 -4.579 1 98.2 197 TRP A N 1
ATOM 1530 C CA . TRP A 1 197 ? 24.081 -6.298 -4.503 1 98.2 197 TRP A CA 1
ATOM 1531 C C . TRP A 1 197 ? 22.97 -7.041 -5.237 1 98.2 197 TRP A C 1
ATOM 1533 O O . TRP A 1 197 ? 21.808 -6.631 -5.195 1 98.2 197 TRP A O 1
ATOM 1543 N N . THR A 1 198 ? 23.273 -8.124 -5.903 1 98.34 198 THR A N 1
ATOM 1544 C CA . THR A 1 198 ? 22.317 -9.006 -6.563 1 98.34 198 THR A CA 1
ATOM 1545 C C . THR A 1 198 ? 22.566 -10.461 -6.177 1 98.34 198 THR A C 1
ATOM 1547 O O . THR A 1 198 ? 23.708 -10.926 -6.193 1 98.34 198 THR A O 1
ATOM 1550 N N . THR A 1 199 ? 21.569 -11.155 -5.85 1 98.49 199 THR A N 1
ATOM 1551 C CA . THR A 1 199 ? 21.675 -12.548 -5.43 1 98.49 199 THR A CA 1
ATOM 1552 C C . THR A 1 199 ? 21.726 -13.475 -6.641 1 98.49 199 THR A C 1
ATOM 1554 O O . THR A 1 199 ? 21.492 -13.042 -7.771 1 98.49 199 THR A O 1
ATOM 1557 N N . LYS A 1 200 ? 22.057 -14.769 -6.355 1 97.87 200 LYS A N 1
ATOM 1558 C CA . LYS A 1 200 ? 21.93 -15.803 -7.377 1 97.87 200 LYS A CA 1
ATOM 1559 C C . LYS A 1 200 ? 20.494 -15.898 -7.886 1 97.87 200 LYS A C 1
ATOM 1561 O O . LYS A 1 200 ? 19.546 -15.681 -7.129 1 97.87 200 LYS A O 1
ATOM 1566 N N . PRO A 1 201 ? 20.356 -16.222 -9.137 1 98.27 201 PRO A N 1
ATOM 1567 C CA . PRO A 1 201 ? 19.014 -16.348 -9.709 1 98.27 201 PRO A CA 1
ATOM 1568 C C . PRO A 1 201 ? 18.373 -17.703 -9.416 1 98.27 201 PRO A C 1
ATOM 1570 O O . PRO A 1 201 ? 19.072 -18.716 -9.333 1 98.27 201 PRO A O 1
ATOM 1573 N N . TYR A 1 202 ? 17.09 -17.743 -9.298 1 98.49 202 TYR A N 1
ATOM 1574 C CA . TYR A 1 202 ? 16.289 -18.938 -9.059 1 98.49 202 TYR A CA 1
ATOM 1575 C C . TYR A 1 202 ? 15.054 -18.955 -9.953 1 98.49 202 TYR A C 1
ATOM 1577 O O . TYR A 1 202 ? 14.807 -18.005 -10.699 1 98.49 202 TYR A O 1
ATOM 1585 N N . THR A 1 203 ? 14.359 -20.098 -9.93 1 98.52 203 THR A N 1
ATOM 1586 C CA . THR A 1 203 ? 13.091 -20.208 -10.643 1 98.52 203 THR A CA 1
ATOM 1587 C C . THR A 1 203 ? 12.124 -19.114 -10.199 1 98.52 203 THR A C 1
ATOM 1589 O O . THR A 1 203 ? 12.016 -18.82 -9.007 1 98.52 203 THR A O 1
ATOM 1592 N N . PRO A 1 204 ? 11.449 -18.472 -11.167 1 98.06 204 PRO A N 1
ATOM 1593 C CA . PRO A 1 204 ? 10.619 -17.314 -10.828 1 98.06 204 PRO A CA 1
ATOM 1594 C C . PRO A 1 204 ? 9.267 -17.711 -10.237 1 98.06 204 PRO A C 1
ATOM 1596 O O . PRO A 1 204 ? 9.085 -18.856 -9.817 1 98.06 204 PRO A O 1
ATOM 1599 N N . HIS A 1 205 ? 8.318 -16.809 -10.101 1 98.55 205 HIS A N 1
ATOM 1600 C CA . HIS A 1 205 ? 6.987 -16.99 -9.531 1 98.55 205 HIS A CA 1
ATOM 1601 C C . HIS A 1 205 ? 6.242 -18.127 -10.223 1 98.55 205 HIS A C 1
ATOM 1603 O O . HIS A 1 205 ? 6.424 -18.356 -11.421 1 98.55 205 HIS A O 1
ATOM 1609 N N . ALA A 1 206 ? 5.442 -18.783 -9.466 1 98.79 206 ALA A N 1
ATOM 1610 C CA . ALA A 1 206 ? 4.574 -19.835 -9.989 1 98.79 206 ALA A CA 1
ATOM 1611 C C . ALA A 1 206 ? 3.151 -19.323 -10.19 1 98.79 206 ALA A C 1
ATOM 1613 O O . ALA A 1 206 ? 2.639 -18.557 -9.37 1 98.79 206 ALA A O 1
ATOM 1614 N N . ILE A 1 207 ? 2.607 -19.658 -11.263 1 98.9 207 ILE A N 1
ATOM 1615 C CA . ILE A 1 207 ? 1.151 -19.695 -11.345 1 98.9 207 ILE A CA 1
ATOM 1616 C C . ILE A 1 207 ? 0.654 -21.109 -11.05 1 98.9 207 ILE A C 1
ATOM 1618 O O . ILE A 1 207 ? 0.972 -22.051 -11.779 1 98.9 207 ILE A O 1
ATOM 1622 N N . ALA A 1 208 ? -0.13 -21.233 -9.95 1 98.93 208 ALA A N 1
ATOM 1623 C CA . ALA A 1 208 ? -0.541 -22.555 -9.482 1 98.93 208 ALA A CA 1
ATOM 1624 C C . ALA A 1 208 ? -2.05 -22.614 -9.261 1 98.93 208 ALA A C 1
ATOM 1626 O O . ALA A 1 208 ? -2.673 -21.606 -8.919 1 98.93 208 ALA A O 1
ATOM 1627 N N . HIS A 1 209 ? -2.618 -23.711 -9.528 1 98.88 209 HIS A N 1
ATOM 1628 C CA . HIS A 1 209 ? -4.052 -23.885 -9.33 1 98.88 209 HIS A CA 1
ATOM 1629 C C . HIS A 1 209 ? -4.34 -24.702 -8.076 1 98.88 209 HIS A C 1
ATOM 1631 O O . HIS A 1 209 ? -3.574 -25.604 -7.727 1 98.88 209 HIS A O 1
ATOM 1637 N N . HIS A 1 210 ? -5.363 -24.382 -7.426 1 98.75 210 HIS A N 1
ATOM 1638 C CA . HIS A 1 210 ? -5.862 -25.183 -6.313 1 98.75 210 HIS A CA 1
ATOM 1639 C C . HIS A 1 210 ? -6.355 -26.544 -6.791 1 98.75 210 HIS A C 1
ATOM 1641 O O . HIS A 1 210 ? -6.889 -26.663 -7.896 1 98.75 210 HIS A O 1
ATOM 1647 N N . PRO A 1 211 ? -6.264 -27.572 -5.961 1 98.35 211 PRO A N 1
ATOM 1648 C CA . PRO A 1 211 ? -6.658 -28.924 -6.364 1 98.35 211 PRO A CA 1
ATOM 1649 C C . PRO A 1 211 ? -8.144 -29.03 -6.7 1 98.35 211 PRO A C 1
ATOM 1651 O O . PRO A 1 211 ? -8.566 -29.987 -7.355 1 98.35 211 PRO A O 1
ATOM 1654 N N . ARG A 1 212 ? -8.938 -28.05 -6.313 1 98.11 212 ARG A N 1
ATOM 1655 C CA . ARG A 1 212 ? -10.378 -28.144 -6.536 1 98.11 212 ARG A CA 1
ATOM 1656 C C . ARG A 1 212 ? -10.726 -27.861 -7.993 1 98.11 212 ARG A C 1
ATOM 1658 O O . ARG A 1 212 ? -11.836 -28.159 -8.441 1 98.11 212 ARG A O 1
ATOM 1665 N N . MET A 1 213 ? -9.839 -27.358 -8.765 1 97.84 213 MET A N 1
ATOM 1666 C CA . MET A 1 213 ? -10.131 -27.033 -10.158 1 97.84 213 MET A CA 1
ATOM 1667 C C . MET A 1 213 ? -10.163 -28.294 -11.015 1 97.84 213 MET A C 1
ATOM 1669 O O . MET A 1 213 ? -9.402 -29.233 -10.775 1 97.84 213 MET A O 1
ATOM 1673 N N . THR A 1 214 ? -10.998 -28.22 -12.059 1 97.53 214 THR A N 1
ATOM 1674 C CA . THR A 1 214 ? -11.075 -29.357 -12.97 1 97.53 214 THR A CA 1
ATOM 1675 C C . THR A 1 214 ? -9.902 -29.348 -13.946 1 97.53 214 THR A C 1
ATOM 1677 O O . THR A 1 214 ? -9.297 -28.301 -14.188 1 97.53 214 THR A O 1
ATOM 1680 N N . HIS A 1 215 ? -9.63 -30.529 -14.44 1 97.51 215 HIS A N 1
ATOM 1681 C CA . HIS A 1 215 ? -8.572 -30.659 -15.436 1 97.51 215 HIS A CA 1
ATOM 1682 C C . HIS A 1 215 ? -8.845 -29.775 -16.649 1 97.51 215 HIS A C 1
ATOM 1684 O O . HIS A 1 215 ? -7.92 -29.189 -17.215 1 97.51 215 HIS A O 1
ATOM 1690 N N . GLU A 1 216 ? -10.083 -29.69 -17.03 1 97.53 216 GLU A N 1
ATOM 1691 C CA . GLU A 1 216 ? -10.474 -28.884 -18.182 1 97.53 216 GLU A CA 1
ATOM 1692 C C . GLU A 1 216 ? -10.207 -27.401 -17.936 1 97.53 216 GLU A C 1
ATOM 1694 O O . GLU A 1 216 ? -9.703 -26.701 -18.816 1 97.53 216 GLU A O 1
ATOM 1699 N N . GLN A 1 217 ? -10.569 -26.931 -16.744 1 97.88 217 GLN A N 1
ATOM 1700 C CA . GLN A 1 217 ? -10.304 -25.544 -16.378 1 97.88 217 GLN A CA 1
ATOM 1701 C C . GLN A 1 217 ? -8.813 -25.229 -16.462 1 97.88 217 GLN A C 1
ATOM 1703 O O . GLN A 1 217 ? -8.416 -24.242 -17.085 1 97.88 217 GLN A O 1
ATOM 1708 N N . VAL A 1 218 ? -8.035 -26.116 -15.9 1 98.45 218 VAL A N 1
ATOM 1709 C CA . VAL A 1 218 ? -6.595 -25.898 -15.809 1 98.45 218 VAL A CA 1
ATOM 1710 C C . VAL A 1 218 ? -5.982 -25.9 -17.207 1 98.45 218 VAL A C 1
ATOM 1712 O O . VAL A 1 218 ? -5.204 -25.007 -17.552 1 98.45 218 VAL A O 1
ATOM 1715 N N . LYS A 1 219 ? -6.332 -26.846 -17.982 1 98.25 219 LYS A N 1
ATOM 1716 C CA . LYS A 1 219 ? -5.787 -26.957 -19.332 1 98.25 219 LYS A CA 1
ATOM 1717 C C . LYS A 1 219 ? -6.148 -25.735 -20.173 1 98.25 219 LYS A C 1
ATOM 1719 O O . LYS A 1 219 ? -5.307 -25.207 -20.903 1 98.25 219 LYS A O 1
ATOM 1724 N N . SER A 1 220 ? -7.361 -25.32 -20.059 1 98.17 220 SER A N 1
ATOM 1725 C CA . SER A 1 220 ? -7.833 -24.173 -20.829 1 98.17 220 SER A CA 1
ATOM 1726 C C . SER A 1 220 ? -7.095 -22.899 -20.432 1 98.17 220 SER A C 1
ATOM 1728 O O . SER A 1 220 ? -6.661 -22.133 -21.295 1 98.17 220 SER A O 1
ATOM 1730 N N . ILE A 1 221 ? -6.942 -22.682 -19.181 1 98.54 221 ILE A N 1
ATOM 1731 C CA . ILE A 1 221 ? -6.29 -21.473 -18.688 1 98.54 221 ILE A CA 1
ATOM 1732 C C . ILE A 1 221 ? -4.796 -21.529 -19.002 1 98.54 221 ILE A C 1
ATOM 1734 O O . ILE A 1 221 ? -4.195 -20.516 -19.368 1 98.54 221 ILE A O 1
ATOM 1738 N N . GLN A 1 222 ? -4.204 -22.693 -18.859 1 98.59 222 GLN A N 1
ATOM 1739 C CA . GLN A 1 222 ? -2.797 -22.848 -19.217 1 98.59 222 GLN A CA 1
ATOM 1740 C C . GLN A 1 222 ? -2.562 -22.499 -20.684 1 98.59 222 GLN A C 1
ATOM 1742 O O . GLN A 1 222 ? -1.587 -21.823 -21.017 1 98.59 222 GLN A O 1
ATOM 1747 N N . GLN A 1 223 ? -3.431 -22.977 -21.533 1 98.21 223 GLN A N 1
ATOM 1748 C CA . GLN A 1 223 ? -3.307 -22.693 -22.959 1 98.21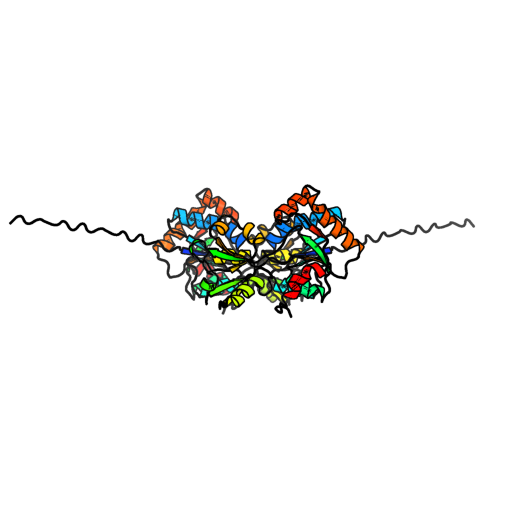 223 GLN A CA 1
ATOM 1749 C C . GLN A 1 223 ? -3.467 -21.202 -23.239 1 98.21 223 GLN A C 1
ATOM 1751 O O . GLN A 1 223 ? -2.753 -20.641 -24.074 1 98.21 223 GLN A O 1
ATOM 1756 N N . ALA A 1 224 ? -4.403 -20.629 -22.56 1 98.24 224 ALA A N 1
ATOM 1757 C CA . ALA A 1 224 ? -4.598 -19.19 -22.716 1 98.24 224 ALA A CA 1
ATOM 1758 C C . ALA A 1 224 ? -3.346 -18.419 -22.309 1 98.24 224 ALA A C 1
ATOM 1760 O O . ALA A 1 224 ? -2.94 -17.475 -22.992 1 98.24 224 ALA A O 1
ATOM 1761 N N . LEU A 1 225 ? -2.721 -18.823 -21.223 1 98.33 225 LEU A N 1
ATOM 1762 C CA . LEU A 1 225 ? -1.501 -18.176 -20.75 1 98.33 225 LEU A CA 1
ATOM 1763 C C . LEU A 1 225 ? -0.365 -18.363 -21.75 1 98.33 225 LEU A C 1
ATOM 1765 O O . LEU A 1 225 ? 0.353 -17.411 -22.066 1 98.33 225 LEU A O 1
ATOM 1769 N N . LYS A 1 226 ? -0.266 -19.536 -22.285 1 97.76 226 LYS A N 1
ATOM 1770 C CA . LYS A 1 226 ? 0.824 -19.859 -23.202 1 97.76 226 LYS A CA 1
ATOM 1771 C C . LYS A 1 226 ? 0.698 -19.073 -24.504 1 97.76 226 LYS A C 1
ATOM 1773 O O . LYS A 1 226 ? 1.703 -18.751 -25.14 1 97.76 226 LYS A O 1
ATOM 1778 N N . SER A 1 227 ? -0.513 -18.708 -24.839 1 97.11 227 SER A N 1
ATOM 1779 C CA . SER A 1 227 ? -0.73 -18.067 -26.131 1 97.11 227 SER A CA 1
ATOM 1780 C C . SER A 1 227 ? -1.02 -16.579 -25.968 1 97.11 227 SER A C 1
ATOM 1782 O O . SER A 1 227 ? -1.392 -15.904 -26.931 1 97.11 227 SER A O 1
ATOM 1784 N N . ILE A 1 228 ? -0.89 -16.101 -24.74 1 96.82 228 ILE A N 1
ATOM 1785 C CA . ILE A 1 228 ? -1.346 -14.754 -24.414 1 96.82 228 ILE A CA 1
ATOM 1786 C C . ILE A 1 228 ? -0.54 -13.73 -25.209 1 96.82 228 ILE A C 1
ATOM 1788 O O . ILE A 1 228 ? -1.039 -12.648 -25.526 1 96.82 228 ILE A O 1
ATOM 1792 N N . ASP A 1 229 ? 0.688 -14.027 -25.552 1 94.99 229 ASP A N 1
ATOM 1793 C CA . ASP A 1 229 ? 1.569 -13.092 -26.244 1 94.99 229 ASP A CA 1
ATOM 1794 C C . ASP A 1 229 ? 1.271 -13.062 -27.742 1 94.99 229 ASP A C 1
ATOM 1796 O O . ASP A 1 229 ? 1.933 -12.349 -28.498 1 94.99 229 ASP A O 1
ATOM 1800 N N . GLN A 1 230 ? 0.299 -13.777 -28.17 1 94.33 230 GLN A N 1
ATOM 1801 C CA . GLN A 1 230 ? -0.029 -13.85 -29.59 1 94.33 230 GLN A CA 1
ATOM 1802 C C . GLN A 1 230 ? -1.1 -12.829 -29.96 1 94.33 230 GLN A C 1
ATOM 1804 O O . GLN A 1 230 ? -1.351 -12.586 -31.143 1 94.33 230 GLN A O 1
ATOM 1809 N N . THR A 1 231 ? -1.751 -12.226 -29.052 1 92.18 231 THR A N 1
ATOM 1810 C CA . THR A 1 231 ? -2.763 -11.208 -29.312 1 92.18 231 THR A CA 1
ATOM 1811 C C . THR A 1 231 ? -2.244 -9.822 -28.941 1 92.18 231 THR A C 1
ATOM 1813 O O . THR A 1 231 ? -1.347 -9.692 -28.105 1 92.18 231 THR A O 1
ATOM 1816 N N . LEU A 1 232 ? -2.807 -8.82 -29.536 1 93.22 232 LEU A N 1
ATOM 1817 C CA . LEU A 1 232 ? -2.437 -7.444 -29.22 1 93.22 232 LEU A CA 1
ATOM 1818 C C . LEU A 1 232 ? -2.779 -7.108 -27.773 1 93.22 232 LEU A C 1
ATOM 1820 O O . LEU A 1 232 ? -1.979 -6.487 -27.069 1 93.22 232 LEU A O 1
ATOM 1824 N N . GLU A 1 233 ? -3.961 -7.52 -27.365 1 93.57 233 GLU A N 1
ATOM 1825 C CA . GLU A 1 233 ? -4.383 -7.285 -25.988 1 93.57 233 GLU A CA 1
ATOM 1826 C C . GLU A 1 233 ? -3.478 -8.016 -25.001 1 93.57 233 GLU A C 1
ATOM 1828 O O . GLU A 1 233 ? -3.121 -7.468 -23.956 1 93.57 233 GLU A O 1
ATOM 1833 N N . GLY A 1 234 ? -3.164 -9.211 -25.356 1 94.83 234 GLY A N 1
ATOM 1834 C CA . GLY A 1 234 ? -2.265 -9.987 -24.517 1 94.83 234 GLY A CA 1
ATOM 1835 C C . GLY A 1 234 ? -0.895 -9.354 -24.366 1 94.83 234 GLY A C 1
ATOM 1836 O O . GLY A 1 234 ? -0.365 -9.265 -23.256 1 94.83 234 GLY A O 1
ATOM 1837 N N . ARG A 1 235 ? -0.338 -8.846 -25.411 1 95.32 235 ARG A N 1
ATOM 1838 C CA . ARG A 1 235 ? 0.972 -8.204 -25.382 1 95.32 235 ARG A CA 1
ATOM 1839 C C . ARG A 1 235 ? 0.939 -6.929 -24.546 1 95.32 235 ARG A C 1
ATOM 1841 O O . ARG A 1 235 ? 1.894 -6.625 -23.829 1 95.32 235 ARG A O 1
ATOM 1848 N N . THR A 1 236 ? -0.109 -6.243 -24.676 1 94.81 236 THR A N 1
ATOM 1849 C CA . THR A 1 236 ? -0.269 -5.022 -23.894 1 94.81 236 THR A CA 1
ATOM 1850 C C . THR A 1 236 ? -0.325 -5.338 -22.402 1 94.81 236 THR A C 1
ATOM 1852 O O . THR A 1 236 ? 0.288 -4.641 -21.591 1 94.81 236 THR A O 1
ATOM 1855 N N . SER A 1 237 ? -1.069 -6.371 -22.051 1 94.81 237 SER A N 1
ATOM 1856 C CA . SER A 1 237 ? -1.166 -6.776 -20.652 1 94.81 237 SER A CA 1
ATOM 1857 C C . SER A 1 237 ? 0.182 -7.252 -20.12 1 94.81 237 SER A C 1
ATOM 1859 O O . SER A 1 237 ? 0.523 -6.998 -18.963 1 94.81 237 SER A O 1
ATOM 1861 N N . LEU A 1 238 ? 0.943 -7.937 -20.932 1 95.33 238 LEU A N 1
ATOM 1862 C CA . LEU A 1 238 ? 2.259 -8.43 -20.543 1 95.33 238 LEU A CA 1
ATOM 1863 C C . LEU A 1 238 ? 3.223 -7.273 -20.302 1 95.33 238 LEU A C 1
ATOM 1865 O O . LEU A 1 238 ? 4.059 -7.334 -19.397 1 95.33 238 LEU A O 1
ATOM 1869 N N . LYS A 1 239 ? 3.131 -6.202 -21.063 1 93.16 239 LYS A N 1
ATOM 1870 C CA . LYS A 1 239 ? 3.977 -5.023 -20.904 1 93.16 239 LYS A CA 1
ATOM 1871 C C . LYS A 1 239 ? 3.756 -4.367 -19.544 1 93.16 239 LYS A C 1
ATOM 1873 O O . LYS A 1 239 ? 4.708 -3.919 -18.902 1 93.16 239 LYS A O 1
ATOM 1878 N N . LEU A 1 240 ? 2.528 -4.345 -19.056 1 90.57 240 LEU A N 1
ATOM 1879 C CA . LEU A 1 240 ? 2.2 -3.777 -17.754 1 90.57 240 LEU A CA 1
ATOM 1880 C C . LEU A 1 240 ? 2.868 -4.565 -16.632 1 90.57 240 LEU A C 1
ATOM 1882 O O . LEU A 1 240 ? 3.17 -4.011 -15.573 1 90.57 240 LEU A O 1
ATOM 1886 N N . LEU A 1 241 ? 3.104 -5.804 -16.88 1 92.52 241 LEU A N 1
ATOM 1887 C CA . LEU A 1 241 ? 3.659 -6.691 -15.863 1 92.52 241 LEU A CA 1
ATOM 1888 C C . LEU A 1 241 ? 5.167 -6.84 -16.036 1 92.52 241 LEU A C 1
ATOM 1890 O O . LEU A 1 241 ? 5.833 -7.46 -15.204 1 92.52 241 LEU A O 1
ATOM 1894 N N . ASN A 1 242 ? 5.674 -6.334 -17.114 1 89.88 242 ASN A N 1
ATOM 1895 C CA . ASN A 1 242 ? 7.072 -6.534 -17.479 1 89.88 242 ASN A CA 1
ATOM 1896 C C . ASN A 1 242 ? 7.419 -8.017 -17.577 1 89.88 242 ASN A C 1
ATOM 1898 O O . ASN A 1 242 ? 8.407 -8.468 -16.995 1 89.88 242 ASN A O 1
ATOM 1902 N N . ILE A 1 243 ? 6.514 -8.797 -18.2 1 93.2 243 ILE A N 1
ATOM 1903 C CA . ILE A 1 243 ? 6.689 -10.217 -18.483 1 93.2 243 ILE A CA 1
ATOM 1904 C C . ILE A 1 243 ? 6.589 -10.459 -19.988 1 93.2 243 ILE A C 1
ATOM 1906 O O . ILE A 1 243 ? 5.747 -9.863 -20.664 1 93.2 243 ILE A O 1
ATOM 1910 N N . ASN A 1 244 ? 7.389 -11.305 -20.564 1 93.09 244 ASN A N 1
ATOM 1911 C CA . ASN A 1 244 ? 7.429 -11.553 -22.002 1 93.09 244 ASN A CA 1
ATOM 1912 C C . ASN A 1 244 ? 6.37 -12.566 -22.425 1 93.09 244 ASN A C 1
ATOM 1914 O O . ASN A 1 244 ? 5.995 -12.625 -23.598 1 93.09 244 ASN A O 1
ATOM 1918 N N . GLY A 1 245 ? 5.989 -13.358 -21.537 1 96.71 245 GLY A N 1
ATOM 1919 C CA . GLY A 1 245 ? 5.068 -14.458 -21.772 1 96.71 245 GLY A CA 1
ATOM 1920 C C . GLY A 1 245 ? 5.143 -15.537 -20.709 1 96.71 245 GLY A C 1
ATOM 1921 O O . GLY A 1 245 ? 5.918 -15.425 -19.757 1 96.71 245 GLY A O 1
ATOM 1922 N N . PHE A 1 246 ? 4.312 -16.553 -20.947 1 98.15 246 PHE A N 1
ATOM 1923 C CA . PHE A 1 246 ? 4.265 -17.656 -19.995 1 98.15 246 PHE A CA 1
ATOM 1924 C C . PHE A 1 246 ? 4.551 -18.983 -20.688 1 98.15 246 PHE A C 1
ATOM 1926 O O . PHE A 1 246 ? 4.356 -19.111 -21.899 1 98.15 246 PHE A O 1
ATOM 1933 N N . GLU A 1 247 ? 5.041 -19.906 -19.957 1 98.08 247 GLU A N 1
ATOM 1934 C CA . GLU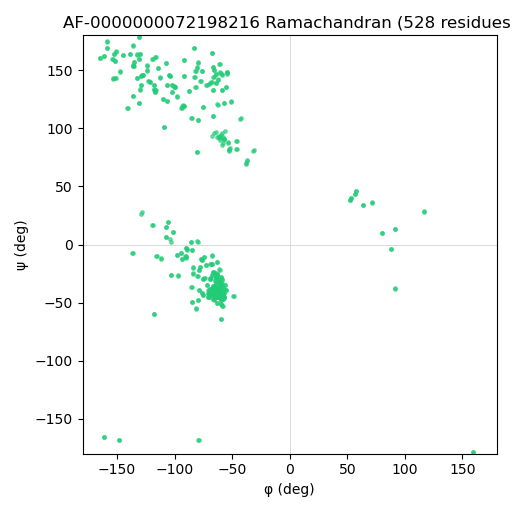 A 1 247 ? 5.266 -21.278 -20.402 1 98.08 247 GLU A CA 1
ATOM 1935 C C . GLU A 1 247 ? 4.735 -22.282 -19.383 1 98.08 247 GLU A C 1
ATOM 1937 O O . GLU A 1 247 ? 4.459 -21.924 -18.236 1 98.08 247 GLU A O 1
ATOM 1942 N N . SER A 1 248 ? 4.579 -23.487 -19.832 1 98.02 248 SER A N 1
ATOM 1943 C CA . SER A 1 248 ? 4.144 -24.542 -18.923 1 98.02 248 SER A CA 1
ATOM 1944 C C . SER A 1 248 ? 5.175 -24.788 -17.826 1 98.02 248 SER A C 1
ATOM 1946 O O . SER A 1 248 ? 6.374 -24.602 -18.042 1 98.02 248 SER A O 1
ATOM 1948 N N . ALA A 1 249 ? 4.666 -25.133 -16.716 1 98.42 249 ALA A N 1
ATOM 1949 C CA . ALA A 1 249 ? 5.541 -25.417 -15.581 1 98.42 249 ALA A CA 1
ATOM 1950 C C . ALA A 1 249 ? 5.094 -26.677 -14.846 1 98.42 249 ALA A C 1
ATOM 1952 O O . ALA A 1 249 ? 3.939 -27.093 -14.959 1 98.42 249 ALA A O 1
ATOM 1953 N N . ILE A 1 250 ? 6.076 -27.308 -14.184 1 97.74 250 ILE A N 1
ATOM 1954 C CA . ILE A 1 250 ? 5.809 -28.481 -13.358 1 97.74 250 ILE A CA 1
ATOM 1955 C C . ILE A 1 250 ? 6.441 -28.297 -11.98 1 97.74 250 ILE A C 1
ATOM 1957 O O . ILE A 1 250 ? 7.311 -27.441 -11.799 1 97.74 250 ILE A O 1
ATOM 1961 N N . ASP A 1 251 ? 6.045 -29.058 -11.061 1 98.49 251 ASP A N 1
ATOM 1962 C CA . ASP A 1 251 ? 6.412 -28.937 -9.654 1 98.49 251 ASP A CA 1
ATOM 1963 C C . ASP A 1 251 ? 7.929 -28.943 -9.479 1 98.49 251 ASP A C 1
ATOM 1965 O O . ASP A 1 251 ? 8.472 -28.163 -8.693 1 98.49 251 ASP A O 1
ATOM 1969 N N . THR A 1 252 ? 8.642 -29.733 -10.214 1 98.53 252 THR A N 1
ATOM 1970 C CA . THR A 1 252 ? 10.069 -29.96 -10.014 1 98.53 252 THR A CA 1
ATOM 1971 C C . THR A 1 252 ? 10.88 -28.757 -10.489 1 98.53 252 THR A C 1
ATOM 1973 O O . THR A 1 252 ? 12.078 -28.662 -10.215 1 98.53 252 THR A O 1
ATOM 1976 N N . ASP A 1 253 ? 10.213 -27.824 -11.191 1 98.58 253 ASP A N 1
ATOM 1977 C CA . ASP A 1 253 ? 10.906 -26.609 -11.61 1 98.58 253 ASP A CA 1
ATOM 1978 C C . ASP A 1 253 ? 11.406 -25.819 -10.403 1 98.58 253 ASP A C 1
ATOM 1980 O O . ASP A 1 253 ? 12.361 -25.047 -10.512 1 98.58 253 ASP A O 1
ATOM 1984 N N . TRP A 1 254 ? 10.846 -26.013 -9.212 1 98.69 254 TRP A N 1
ATOM 1985 C CA . TRP A 1 254 ? 11.204 -25.224 -8.038 1 98.69 254 TRP A CA 1
ATOM 1986 C C . TRP A 1 254 ? 12.056 -26.04 -7.072 1 98.69 254 TRP A C 1
ATOM 1988 O O . TRP A 1 254 ? 12.16 -25.704 -5.89 1 98.69 254 TRP A O 1
ATOM 1998 N N . ASP A 1 255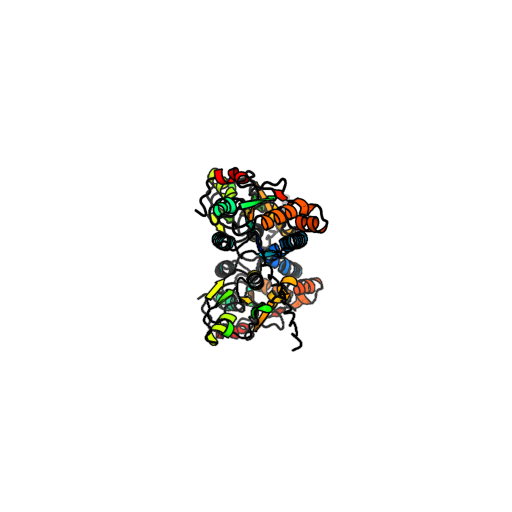 ? 12.675 -27.136 -7.574 1 98.62 255 ASP A N 1
ATOM 1999 C CA . ASP A 1 255 ? 13.58 -27.913 -6.733 1 98.62 255 ASP A CA 1
ATOM 2000 C C . ASP A 1 255 ? 14.798 -27.087 -6.327 1 98.62 255 ASP A C 1
ATOM 2002 O O . ASP A 1 255 ? 15.383 -27.315 -5.266 1 98.62 255 ASP A O 1
ATOM 2006 N N . ASP A 1 256 ? 15.184 -26.114 -7.156 1 98.44 256 ASP A N 1
ATOM 2007 C CA . ASP A 1 256 ? 16.281 -25.221 -6.798 1 98.44 256 ASP A CA 1
ATOM 2008 C C . ASP A 1 256 ? 15.929 -24.382 -5.571 1 98.44 256 ASP A C 1
ATOM 2010 O O . ASP A 1 256 ? 16.804 -24.048 -4.769 1 98.44 256 ASP A O 1
ATOM 2014 N N . VAL A 1 257 ? 14.669 -24.032 -5.407 1 98.32 257 VAL A N 1
ATOM 2015 C CA . VAL A 1 257 ? 14.191 -23.28 -4.252 1 98.32 257 VAL A CA 1
ATOM 2016 C C . VAL A 1 257 ? 14.093 -24.202 -3.039 1 98.32 257 VAL A C 1
ATOM 2018 O O . VAL A 1 257 ? 14.506 -23.835 -1.937 1 98.32 257 VAL A O 1
ATOM 2021 N N . ARG A 1 258 ? 13.59 -25.439 -3.232 1 98.11 258 ARG A N 1
ATOM 2022 C CA . ARG A 1 258 ? 13.478 -26.409 -2.148 1 98.11 258 ARG A CA 1
ATOM 2023 C C . ARG A 1 258 ? 14.847 -26.73 -1.557 1 98.11 258 ARG A C 1
ATOM 2025 O O . ARG A 1 258 ? 14.971 -26.956 -0.351 1 98.11 258 ARG A O 1
ATOM 2032 N N . ALA A 1 259 ? 15.821 -26.703 -2.353 1 97.61 259 ALA A N 1
ATOM 2033 C CA . ALA A 1 259 ? 17.179 -27.057 -1.949 1 97.61 259 ALA A CA 1
ATOM 2034 C C . ALA A 1 259 ? 17.743 -26.038 -0.963 1 97.61 259 ALA A C 1
ATOM 2036 O O . ALA A 1 259 ? 18.725 -26.312 -0.27 1 97.61 259 ALA A O 1
ATOM 2037 N N . LEU A 1 260 ? 17.12 -24.881 -0.895 1 96.56 260 LEU A N 1
ATOM 2038 C CA . LEU A 1 260 ? 17.591 -23.836 0.008 1 96.56 260 LEU A CA 1
ATOM 2039 C C . LEU A 1 260 ? 17.162 -24.124 1.442 1 96.56 260 LEU A C 1
ATOM 2041 O O . LEU A 1 260 ? 17.674 -23.512 2.382 1 96.56 260 LEU A O 1
ATOM 2045 N N . ASN A 1 261 ? 16.18 -24.96 1.679 1 95.26 261 ASN A N 1
ATOM 2046 C CA . ASN A 1 261 ? 15.711 -25.388 2.993 1 95.26 261 ASN A CA 1
ATOM 2047 C C . ASN A 1 261 ? 15.288 -24.199 3.851 1 95.26 261 ASN A C 1
ATOM 2049 O O . ASN A 1 261 ? 15.727 -24.067 4.995 1 95.26 261 ASN A O 1
ATOM 2053 N N . ILE A 1 262 ? 14.53 -23.332 3.182 1 94.12 262 ILE A N 1
ATOM 2054 C CA . ILE A 1 262 ? 14.001 -22.159 3.868 1 94.12 262 ILE A CA 1
ATOM 2055 C C . ILE A 1 262 ? 12.94 -22.587 4.88 1 94.12 262 ILE A C 1
ATOM 2057 O O . ILE A 1 262 ? 12.071 -23.405 4.569 1 94.12 262 ILE A O 1
ATOM 2061 N N . LYS A 1 263 ? 12.888 -22.011 6.107 1 90.99 263 LYS A N 1
ATOM 2062 C CA . LYS A 1 263 ? 11.994 -22.478 7.163 1 90.99 263 LYS A CA 1
ATOM 2063 C C . LYS A 1 263 ? 11.182 -21.325 7.746 1 90.99 263 LYS A C 1
ATOM 2065 O O . LYS A 1 263 ? 10.705 -21.406 8.88 1 90.99 263 LYS A O 1
ATOM 2070 N N . VAL A 1 264 ? 10.96 -20.32 7.01 1 89.79 264 VAL A N 1
ATOM 2071 C CA . VAL A 1 264 ? 10.294 -19.122 7.511 1 89.79 264 VAL A CA 1
ATOM 2072 C C . VAL A 1 264 ? 8.825 -19.427 7.794 1 89.79 264 VAL A C 1
ATOM 2074 O O . VAL A 1 264 ? 8.268 -18.961 8.791 1 89.79 264 VAL A O 1
ATOM 2077 N N . LEU A 1 265 ? 8.179 -20.192 7.008 1 88.37 265 LEU A N 1
ATOM 2078 C CA . LEU A 1 265 ? 6.754 -20.48 7.127 1 88.37 265 LEU A CA 1
ATOM 2079 C C . LEU A 1 265 ? 6.528 -21.871 7.709 1 88.37 265 LEU A C 1
ATOM 2081 O O . LEU A 1 265 ? 5.39 -22.343 7.777 1 88.37 265 LEU A O 1
ATOM 2085 N N . ASP A 1 266 ? 7.54 -22.525 8.076 1 78.61 266 ASP A N 1
ATOM 2086 C CA . ASP A 1 266 ? 7.392 -23.852 8.665 1 78.61 266 ASP A CA 1
ATOM 2087 C C . ASP A 1 266 ? 7.019 -23.759 10.143 1 78.61 266 ASP A C 1
ATOM 2089 O O . ASP A 1 266 ? 7.377 -22.792 10.819 1 78.61 266 ASP A O 1
ATOM 2093 N N . MET B 1 1 ? 63.971 50.72 4.971 1 31.53 1 MET B N 1
ATOM 2094 C CA . MET B 1 1 ? 63.106 49.912 5.825 1 31.53 1 MET B CA 1
ATOM 2095 C C . MET B 1 1 ? 61.656 49.986 5.356 1 31.53 1 MET B C 1
ATOM 2097 O O . MET B 1 1 ? 60.927 50.908 5.726 1 31.53 1 MET B O 1
ATOM 2101 N N . ARG B 1 2 ? 61.417 49.683 3.973 1 41.17 2 ARG B N 1
ATOM 2102 C CA . ARG B 1 2 ? 60.097 49.667 3.351 1 41.17 2 ARG B CA 1
ATOM 2103 C C . ARG B 1 2 ? 59.159 48.712 4.082 1 41.17 2 ARG B C 1
ATOM 2105 O O . ARG B 1 2 ? 59.439 47.516 4.186 1 41.17 2 ARG B O 1
ATOM 2112 N N . LYS B 1 3 ? 58.292 49.238 4.999 1 41.29 3 LYS B N 1
ATOM 2113 C CA . LYS B 1 3 ? 57.19 48.578 5.693 1 41.29 3 LYS B CA 1
ATOM 2114 C C . LYS B 1 3 ? 56.173 48.019 4.703 1 41.29 3 LYS B C 1
ATOM 2116 O O . LYS B 1 3 ? 55.598 48.765 3.908 1 41.29 3 LYS B O 1
ATOM 2121 N N . THR B 1 4 ? 56.339 46.855 4.198 1 51.1 4 THR B N 1
ATOM 2122 C CA . THR B 1 4 ? 55.392 46.122 3.365 1 51.1 4 THR B CA 1
ATOM 2123 C C . THR B 1 4 ? 54.117 45.809 4.143 1 51.1 4 THR B C 1
ATOM 2125 O O . THR B 1 4 ? 54.169 45.184 5.204 1 51.1 4 THR B O 1
ATOM 2128 N N . PHE B 1 5 ? 53.085 46.596 4.109 1 47.73 5 PHE B N 1
ATOM 2129 C CA . PHE B 1 5 ? 51.74 46.34 4.612 1 47.73 5 PHE B CA 1
ATOM 2130 C C . PHE B 1 5 ? 51.143 45.102 3.955 1 47.73 5 PHE B C 1
ATOM 2132 O O . PHE B 1 5 ? 50.988 45.054 2.733 1 47.73 5 PHE B O 1
ATOM 2139 N N . ILE B 1 6 ? 51.28 43.915 4.54 1 49.26 6 ILE B N 1
ATOM 2140 C CA . ILE B 1 6 ? 50.579 42.705 4.124 1 49.26 6 ILE B CA 1
ATOM 2141 C C . ILE B 1 6 ? 49.085 42.852 4.402 1 49.26 6 ILE B C 1
ATOM 2143 O O . ILE B 1 6 ? 48.674 43.005 5.555 1 49.26 6 ILE B O 1
ATOM 2147 N N . ALA B 1 7 ? 48.297 43.311 3.414 1 53.52 7 ALA B N 1
ATOM 2148 C CA . ALA B 1 7 ? 46.839 43.254 3.473 1 53.52 7 ALA B CA 1
ATOM 2149 C C . ALA B 1 7 ? 46.352 41.817 3.637 1 53.52 7 ALA B C 1
ATOM 2151 O O . ALA B 1 7 ? 46.608 40.967 2.781 1 53.52 7 ALA B O 1
ATOM 2152 N N . LEU B 1 8 ? 46.086 41.429 4.854 1 53.23 8 LEU B N 1
ATOM 2153 C CA . LEU B 1 8 ? 45.424 40.159 5.13 1 53.23 8 LEU B CA 1
ATOM 2154 C C . LEU B 1 8 ? 44.033 40.125 4.507 1 53.23 8 LEU B C 1
ATOM 2156 O O . LEU B 1 8 ? 43.152 40.894 4.899 1 53.23 8 LEU B O 1
ATOM 2160 N N . SER B 1 9 ? 43.875 39.599 3.292 1 53.29 9 SER B N 1
ATOM 2161 C CA . SER B 1 9 ? 42.58 39.299 2.69 1 53.29 9 SER B CA 1
ATOM 2162 C C . SER B 1 9 ? 41.814 38.268 3.513 1 53.29 9 SER B C 1
ATOM 2164 O O . SER B 1 9 ? 42.291 37.15 3.717 1 53.29 9 SER B O 1
ATOM 2166 N N . THR B 1 10 ? 40.982 38.729 4.427 1 52.2 10 THR B N 1
ATOM 2167 C CA . THR B 1 10 ? 40.046 37.83 5.092 1 52.2 10 THR B CA 1
ATOM 2168 C C . THR B 1 10 ? 39.158 37.122 4.072 1 52.2 10 THR B C 1
ATOM 2170 O O . THR B 1 10 ? 38.375 37.765 3.371 1 52.2 10 THR B O 1
ATOM 2173 N N . LEU B 1 11 ? 39.492 35.942 3.539 1 51.78 11 LEU B N 1
ATOM 2174 C CA . LEU B 1 11 ? 38.614 35.055 2.784 1 51.78 11 LEU B CA 1
ATOM 2175 C C . LEU B 1 11 ? 37.344 34.749 3.571 1 51.78 11 LEU B C 1
ATOM 2177 O O . LEU B 1 11 ? 37.394 34.074 4.602 1 51.78 11 LEU B O 1
ATOM 2181 N N . LEU B 1 12 ? 36.304 35.533 3.494 1 46.27 12 LEU B N 1
ATOM 2182 C CA . LEU B 1 12 ? 34.98 35.157 3.977 1 46.27 12 LEU B CA 1
ATOM 2183 C C . LEU B 1 12 ? 34.546 33.818 3.388 1 46.27 12 LEU B C 1
ATOM 2185 O O . LEU B 1 12 ? 34.23 33.732 2.2 1 46.27 12 LEU B O 1
ATOM 2189 N N . LEU B 1 13 ? 34.971 32.702 3.913 1 49.47 13 LEU B N 1
ATOM 2190 C CA . LEU B 1 13 ? 34.326 31.429 3.608 1 49.47 13 LEU B CA 1
ATOM 2191 C C . LEU B 1 13 ? 32.824 31.509 3.855 1 49.47 13 LEU B C 1
ATOM 2193 O O . LEU B 1 13 ? 32.383 31.592 5.004 1 49.47 13 LEU B O 1
ATOM 2197 N N . SER B 1 14 ? 32.057 32.001 2.977 1 46.99 14 SER B N 1
ATOM 2198 C CA . SER B 1 14 ? 30.612 31.806 3.034 1 46.99 14 SER B CA 1
ATOM 2199 C C . SER B 1 14 ? 30.261 30.353 3.335 1 46.99 14 SER B C 1
ATOM 2201 O O . SER B 1 14 ? 30.555 29.46 2.538 1 46.99 14 SER B O 1
ATOM 2203 N N . ALA B 1 15 ? 30.153 30.02 4.55 1 45.91 15 ALA B N 1
ATOM 2204 C CA . ALA B 1 15 ? 29.548 28.732 4.882 1 45.91 15 ALA B CA 1
ATOM 2205 C C . ALA B 1 15 ? 28.265 28.508 4.088 1 45.91 15 ALA B C 1
ATOM 2207 O O . ALA B 1 15 ? 27.297 29.259 4.235 1 45.91 15 ALA B O 1
ATOM 2208 N N . VAL B 1 16 ? 28.35 28.067 2.897 1 47.49 16 VAL B N 1
ATOM 2209 C CA . VAL B 1 16 ? 27.147 27.516 2.281 1 47.49 16 VAL B CA 1
ATOM 2210 C C . VAL B 1 16 ? 26.341 26.742 3.322 1 47.49 16 VAL B C 1
ATOM 2212 O O . VAL B 1 16 ? 26.762 25.674 3.773 1 47.49 16 VAL B O 1
ATOM 2215 N N . THR B 1 17 ? 25.762 27.45 4.25 1 43.98 17 THR B N 1
ATOM 2216 C CA . THR B 1 17 ? 24.803 26.766 5.11 1 43.98 17 THR B CA 1
ATOM 2217 C C . THR B 1 17 ? 24 25.74 4.315 1 43.98 17 THR B C 1
ATOM 2219 O O . THR B 1 17 ? 23.288 26.096 3.374 1 43.98 17 THR B O 1
ATOM 2222 N N . VAL B 1 18 ? 24.569 24.682 3.928 1 47.31 18 VAL B N 1
ATOM 2223 C CA . VAL B 1 18 ? 23.77 23.599 3.364 1 47.31 18 VAL B CA 1
ATOM 2224 C C . VAL B 1 18 ? 22.39 23.58 4.018 1 47.31 18 VAL B C 1
ATOM 2226 O O . VAL B 1 18 ? 22.271 23.345 5.223 1 47.31 18 VAL B O 1
ATOM 2229 N N . ALA B 1 19 ? 21.448 24.432 3.611 1 59.5 19 ALA B N 1
ATOM 2230 C CA . ALA B 1 19 ? 20.087 24.573 4.123 1 59.5 19 ALA B CA 1
ATOM 2231 C C . ALA B 1 19 ? 19.452 23.208 4.375 1 59.5 19 ALA B C 1
ATOM 2233 O O . ALA B 1 19 ? 19.464 22.34 3.499 1 59.5 19 ALA B O 1
ATOM 2234 N N . GLU B 1 20 ? 19.237 22.765 5.583 1 83.59 20 GLU B N 1
ATOM 2235 C CA . GLU B 1 20 ? 18.643 21.514 6.046 1 83.59 20 GLU B CA 1
ATOM 2236 C C . GLU B 1 20 ? 17.297 21.26 5.373 1 83.59 20 GLU B C 1
ATOM 2238 O O . GLU B 1 20 ? 16.488 22.177 5.225 1 83.59 20 GLU B O 1
ATOM 2243 N N . THR B 1 21 ? 17.123 20.151 4.708 1 91.76 21 THR B N 1
ATOM 2244 C CA . THR B 1 21 ? 15.887 19.74 4.05 1 91.76 21 THR B CA 1
ATOM 2245 C C . THR B 1 21 ? 14.767 19.555 5.07 1 91.76 21 THR B C 1
ATOM 2247 O O . THR B 1 21 ? 14.95 18.877 6.083 1 91.76 21 THR B O 1
ATOM 2250 N N . LEU B 1 22 ? 13.669 20.322 4.906 1 96.82 22 LEU B N 1
ATOM 2251 C CA . LEU B 1 22 ? 12.479 20.142 5.731 1 96.82 22 LEU B CA 1
ATOM 2252 C C . LEU B 1 22 ? 11.673 18.934 5.266 1 96.82 22 LEU B C 1
ATOM 2254 O O . LEU B 1 22 ? 11.539 18.698 4.063 1 96.82 22 LEU B O 1
ATOM 2258 N N . THR B 1 23 ? 11.145 18.193 6.188 1 96.06 23 THR B N 1
ATOM 2259 C CA . THR B 1 23 ? 10.352 17.015 5.854 1 96.06 23 THR B CA 1
ATOM 2260 C C . THR B 1 23 ? 8.861 17.31 5.993 1 96.06 23 THR B C 1
ATOM 2262 O O . THR B 1 23 ? 8.426 17.879 6.997 1 96.06 23 THR B O 1
ATOM 2265 N N . PHE B 1 24 ? 8.135 16.949 4.991 1 97.83 24 PHE B N 1
ATOM 2266 C CA . PHE B 1 24 ? 6.68 17.041 4.958 1 97.83 24 PHE B CA 1
ATOM 2267 C C . PHE B 1 24 ? 6.048 15.655 5.019 1 97.83 24 PHE B C 1
ATOM 2269 O O . PHE B 1 24 ? 5.985 14.951 4.01 1 97.83 24 PHE B O 1
ATOM 2276 N N . GLY B 1 25 ? 5.584 15.282 6.189 1 97.6 25 GLY B N 1
ATOM 2277 C CA . GLY B 1 25 ? 5.007 13.965 6.41 1 97.6 25 GLY B CA 1
ATOM 2278 C C . GLY B 1 25 ? 3.524 13.903 6.095 1 97.6 25 GLY B C 1
ATOM 2279 O O . GLY B 1 25 ? 2.754 14.758 6.537 1 97.6 25 GLY B O 1
ATOM 2280 N N . VAL B 1 26 ? 3.109 12.916 5.355 1 97.75 26 VAL B N 1
ATOM 2281 C CA . VAL B 1 26 ? 1.706 12.732 4.997 1 97.75 26 VAL B CA 1
ATOM 2282 C C . VAL B 1 26 ? 1.19 11.421 5.585 1 97.75 26 VAL B C 1
ATOM 2284 O O . VAL B 1 26 ? 1.834 10.377 5.452 1 97.75 26 VAL B O 1
ATOM 2287 N N . VAL B 1 27 ? 0.06 11.429 6.25 1 97.82 27 VAL B N 1
ATOM 2288 C CA . VAL B 1 27 ? -0.556 10.24 6.828 1 97.82 27 VAL B CA 1
ATOM 2289 C C . VAL B 1 27 ? -0.839 9.218 5.729 1 97.82 27 VAL B C 1
ATOM 2291 O O . VAL B 1 27 ? -1.364 9.566 4.669 1 97.82 27 VAL B O 1
ATOM 2294 N N . PRO B 1 28 ? -0.479 7.956 5.936 1 95.47 28 PRO B N 1
ATOM 2295 C CA . PRO B 1 28 ? -0.574 6.951 4.875 1 95.47 28 PRO B CA 1
ATOM 2296 C C . PRO B 1 28 ? -1.987 6.396 4.711 1 95.47 28 PRO B C 1
ATOM 2298 O O . PRO B 1 28 ? -2.229 5.22 4.995 1 95.47 28 PRO B O 1
ATOM 2301 N N . GLN B 1 29 ? -2.871 7.116 4.037 1 95.06 29 GLN B N 1
ATOM 2302 C CA . GLN B 1 29 ? -4.228 6.683 3.722 1 95.06 29 GLN B CA 1
ATOM 2303 C C . GLN B 1 29 ? -4.242 5.755 2.51 1 95.06 29 GLN B C 1
ATOM 2305 O O . GLN B 1 29 ? -5.187 4.986 2.322 1 95.06 29 GLN B O 1
ATOM 2310 N N . GLN B 1 30 ? -3.244 5.961 1.684 1 92.55 30 GLN B N 1
ATOM 2311 C CA . GLN B 1 30 ? -3.006 5.182 0.474 1 92.55 30 GLN B CA 1
ATOM 2312 C C . GLN B 1 30 ? -1.556 4.71 0.4 1 92.55 30 GLN B C 1
ATOM 2314 O O . GLN B 1 30 ? -0.765 4.975 1.307 1 92.55 30 GLN B O 1
ATOM 2319 N N . SER B 1 31 ? -1.254 3.985 -0.633 1 89.65 31 SER B N 1
ATOM 2320 C CA . SER B 1 31 ? 0.108 3.478 -0.761 1 89.65 31 SER B CA 1
ATOM 2321 C C . SER B 1 31 ? 1.117 4.618 -0.844 1 89.65 31 SER B C 1
ATOM 2323 O O . SER B 1 31 ? 0.778 5.725 -1.268 1 89.65 31 SER B O 1
ATOM 2325 N N . ALA B 1 32 ? 2.29 4.263 -0.458 1 88.51 32 ALA B N 1
ATOM 2326 C CA . ALA B 1 32 ? 3.36 5.257 -0.472 1 88.51 32 ALA B CA 1
ATOM 2327 C C . ALA B 1 32 ? 3.577 5.809 -1.878 1 88.51 32 ALA B C 1
ATOM 2329 O O . ALA B 1 32 ? 3.779 7.013 -2.055 1 88.51 32 ALA B O 1
ATOM 2330 N N . SER B 1 33 ? 3.545 4.993 -2.912 1 86.42 33 SER B N 1
ATOM 2331 C CA . SER B 1 33 ? 3.754 5.425 -4.29 1 86.42 33 SER B CA 1
ATOM 2332 C C . SER B 1 33 ? 2.634 6.348 -4.757 1 86.42 33 SER B C 1
ATOM 2334 O O . SER B 1 33 ? 2.888 7.356 -5.42 1 86.42 33 SER B O 1
ATOM 2336 N N . ARG B 1 34 ? 1.431 5.957 -4.424 1 87.88 34 ARG B N 1
ATOM 2337 C CA . ARG B 1 34 ? 0.294 6.792 -4.796 1 87.88 34 ARG B CA 1
ATOM 2338 C C . ARG B 1 34 ? 0.36 8.149 -4.103 1 87.88 34 ARG B C 1
ATOM 2340 O O . ARG B 1 34 ? 0.089 9.181 -4.72 1 87.88 34 ARG B O 1
ATOM 2347 N N . LEU B 1 35 ? 0.712 8.121 -2.837 1 92.65 35 LEU B N 1
ATOM 2348 C CA . LEU B 1 35 ? 0.825 9.375 -2.101 1 92.65 35 LEU B CA 1
ATOM 2349 C C . LEU B 1 35 ? 1.937 10.246 -2.678 1 92.65 35 LEU B C 1
ATOM 2351 O O . LEU B 1 35 ? 1.791 11.467 -2.768 1 92.65 35 LEU B O 1
ATOM 2355 N N . ALA B 1 36 ? 3.02 9.67 -3.015 1 90.29 36 ALA B N 1
ATOM 2356 C CA . ALA B 1 36 ? 4.106 10.429 -3.628 1 90.29 36 ALA B CA 1
ATOM 2357 C C . ALA B 1 36 ? 3.647 11.097 -4.921 1 90.29 36 ALA B C 1
ATOM 2359 O O . ALA B 1 36 ? 3.919 12.278 -5.148 1 90.29 36 ALA B O 1
ATOM 2360 N N . GLU B 1 37 ? 2.954 10.407 -5.738 1 88.68 37 GLU B N 1
ATOM 2361 C CA . GLU B 1 37 ? 2.427 10.94 -6.991 1 88.68 37 GLU B CA 1
ATOM 2362 C C . GLU B 1 37 ? 1.483 12.112 -6.74 1 88.68 37 GLU B C 1
ATOM 2364 O O . GLU B 1 37 ? 1.451 13.068 -7.517 1 88.68 37 GLU B O 1
ATOM 2369 N N . GLN B 1 38 ? 0.793 12.021 -5.701 1 91.26 38 GLN B N 1
ATOM 2370 C CA . GLN B 1 38 ? -0.248 13.006 -5.423 1 91.26 38 GLN B CA 1
ATOM 2371 C C . GLN B 1 38 ? 0.33 14.236 -4.731 1 91.26 38 GLN B C 1
ATOM 2373 O O . GLN B 1 38 ? -0.089 15.363 -5.004 1 91.26 38 GLN B O 1
ATOM 2378 N N . TRP B 1 39 ? 1.308 14.047 -3.849 1 95 39 TRP B N 1
ATOM 2379 C CA . TRP B 1 39 ? 1.695 15.109 -2.926 1 95 39 TRP B CA 1
ATOM 2380 C C . TRP B 1 39 ? 2.994 15.772 -3.373 1 95 39 TRP B C 1
ATOM 2382 O O . TRP B 1 39 ? 3.253 16.931 -3.04 1 95 39 TRP B O 1
ATOM 2392 N N . GLU B 1 40 ? 3.823 15.076 -4.082 1 93.28 40 GLU B N 1
ATOM 2393 C CA . GLU B 1 40 ? 5.131 15.622 -4.433 1 93.28 40 GLU B CA 1
ATOM 2394 C C . GLU B 1 40 ? 4.992 16.895 -5.263 1 93.28 40 GLU B C 1
ATOM 2396 O O . GLU B 1 40 ? 5.749 17.85 -5.076 1 93.28 40 GLU B O 1
ATOM 2401 N N . PRO B 1 41 ? 4.037 17.006 -6.205 1 94.96 41 PRO B N 1
ATOM 2402 C CA . PRO B 1 41 ? 3.879 18.263 -6.942 1 94.96 41 PRO B CA 1
ATOM 2403 C C . PRO B 1 41 ? 3.561 19.445 -6.029 1 94.96 41 PRO B C 1
ATOM 2405 O O . PRO B 1 41 ? 4.09 20.542 -6.227 1 94.96 41 PRO B O 1
ATOM 2408 N N . LEU B 1 42 ? 2.745 19.241 -5.053 1 96.92 42 LEU B N 1
ATOM 2409 C CA . LEU B 1 42 ? 2.426 20.31 -4.113 1 96.92 42 LEU B CA 1
ATOM 2410 C C . LEU B 1 42 ? 3.651 20.693 -3.289 1 96.92 42 LEU B C 1
ATOM 2412 O O . LEU B 1 42 ? 3.941 21.879 -3.114 1 96.92 42 LEU B O 1
ATOM 2416 N N . VAL B 1 43 ? 4.321 19.686 -2.785 1 96.42 43 VAL B N 1
ATOM 2417 C CA . VAL B 1 43 ? 5.506 19.916 -1.965 1 96.42 43 VAL B CA 1
ATOM 2418 C C . VAL B 1 43 ? 6.561 20.663 -2.779 1 96.42 43 VAL B C 1
ATOM 2420 O O . VAL B 1 43 ? 7.196 21.594 -2.279 1 96.42 43 VAL B O 1
ATOM 2423 N N . ALA B 1 44 ? 6.701 20.295 -4.024 1 94.54 44 ALA B N 1
ATOM 2424 C CA . ALA B 1 44 ? 7.642 20.964 -4.917 1 94.54 44 ALA B CA 1
ATOM 2425 C C . ALA B 1 44 ? 7.255 22.425 -5.127 1 94.54 44 ALA B C 1
ATOM 2427 O O . ALA B 1 44 ? 8.121 23.302 -5.184 1 94.54 44 ALA B O 1
ATOM 2428 N N . GLU B 1 45 ? 5.995 22.665 -5.282 1 96.31 45 GLU B N 1
ATOM 2429 C CA . GLU B 1 45 ? 5.519 24.033 -5.466 1 96.31 45 GLU B CA 1
ATOM 2430 C C . GLU B 1 45 ? 5.799 24.886 -4.232 1 96.31 45 GLU B C 1
ATOM 2432 O O . GLU B 1 45 ? 6.201 26.045 -4.35 1 96.31 45 GLU B O 1
ATOM 2437 N N . ILE B 1 46 ? 5.603 24.323 -3.07 1 97.5 46 ILE B N 1
ATOM 2438 C CA . ILE B 1 46 ? 5.892 25.035 -1.83 1 97.5 46 ILE B CA 1
ATOM 2439 C C . ILE B 1 46 ? 7.384 25.347 -1.749 1 97.5 46 ILE B C 1
ATOM 2441 O O . ILE B 1 46 ? 7.774 26.455 -1.372 1 97.5 46 ILE B O 1
ATOM 2445 N N . SER B 1 47 ? 8.168 24.351 -2.08 1 96.53 47 SER B N 1
ATOM 2446 C CA . SER B 1 47 ? 9.614 24.549 -2.085 1 96.53 47 SER B CA 1
ATOM 2447 C C . SER B 1 47 ? 10.012 25.693 -3.012 1 96.53 47 SER B C 1
ATOM 2449 O O . SER B 1 47 ? 10.827 26.542 -2.645 1 96.53 47 SER B O 1
ATOM 2451 N N . ARG B 1 48 ? 9.467 25.709 -4.144 1 95.39 48 ARG B N 1
ATOM 2452 C CA . ARG B 1 48 ? 9.781 26.732 -5.136 1 95.39 48 ARG B CA 1
ATOM 2453 C C . ARG B 1 48 ? 9.38 28.117 -4.64 1 95.39 48 ARG B C 1
ATOM 2455 O O . ARG B 1 48 ? 10.15 29.073 -4.761 1 95.39 48 ARG B O 1
ATOM 2462 N N . GLU B 1 49 ? 8.294 28.242 -4.101 1 95.62 49 GLU B N 1
ATOM 2463 C CA . GLU B 1 49 ? 7.749 29.529 -3.678 1 95.62 49 GLU B CA 1
ATOM 2464 C C . GLU B 1 49 ? 8.494 30.072 -2.463 1 95.62 49 GLU B C 1
ATOM 2466 O O . GLU B 1 49 ? 8.653 31.286 -2.316 1 95.62 49 GLU B O 1
ATOM 2471 N N . THR B 1 50 ? 8.919 29.213 -1.582 1 97.2 50 THR B N 1
ATOM 2472 C CA . THR B 1 50 ? 9.474 29.651 -0.306 1 97.2 50 THR B CA 1
ATOM 2473 C C . THR B 1 50 ? 10.998 29.698 -0.367 1 97.2 50 THR B C 1
ATOM 2475 O O . THR B 1 50 ? 11.638 30.346 0.465 1 97.2 50 THR B O 1
ATOM 2478 N N . GLY B 1 51 ? 11.57 28.854 -1.265 1 96.61 51 GLY B N 1
ATOM 2479 C CA . GLY B 1 51 ? 13.018 28.739 -1.341 1 96.61 51 GLY B CA 1
ATOM 2480 C C . GLY B 1 51 ? 13.585 27.703 -0.389 1 96.61 51 GLY B C 1
ATOM 2481 O O . GLY B 1 51 ? 14.787 27.429 -0.406 1 96.61 51 GLY B O 1
ATOM 2482 N N . TYR B 1 52 ? 12.716 27.11 0.426 1 97.36 52 TYR B N 1
ATOM 2483 C CA . TYR B 1 52 ? 13.162 26.036 1.306 1 97.36 52 TYR B CA 1
ATOM 2484 C C . TYR B 1 52 ? 13.2 24.705 0.566 1 97.36 52 TYR B C 1
ATOM 2486 O O . TYR B 1 52 ? 12.369 24.449 -0.309 1 97.36 52 TYR B O 1
ATOM 2494 N N . ASP B 1 53 ? 14.146 23.874 0.865 1 95.22 53 ASP B N 1
ATOM 2495 C CA . ASP B 1 53 ? 14.152 22.492 0.395 1 95.22 53 ASP B CA 1
ATOM 2496 C C . ASP B 1 53 ? 13.228 21.62 1.241 1 95.22 53 ASP B C 1
ATOM 2498 O O . ASP B 1 53 ? 13.518 21.351 2.409 1 95.22 53 ASP B O 1
ATOM 2502 N N . ILE B 1 54 ? 12.135 21.258 0.702 1 96.34 54 ILE B N 1
ATOM 2503 C CA . ILE B 1 54 ? 11.133 20.46 1.4 1 96.34 54 ILE B CA 1
ATOM 2504 C C . ILE B 1 54 ? 10.973 19.11 0.705 1 96.34 54 ILE B C 1
ATOM 2506 O O . ILE B 1 54 ? 10.816 19.049 -0.517 1 96.34 54 ILE B O 1
ATOM 2510 N N . ALA B 1 55 ? 10.972 18.049 1.473 1 92.45 55 ALA B N 1
ATOM 2511 C CA . ALA B 1 55 ? 10.877 16.698 0.925 1 92.45 55 ALA B CA 1
ATOM 2512 C C . ALA B 1 55 ? 9.617 15.994 1.42 1 92.45 55 ALA B C 1
ATOM 2514 O O . ALA B 1 55 ? 9.287 16.059 2.606 1 92.45 55 ALA B O 1
ATOM 2515 N N . PHE B 1 56 ? 9.02 15.351 0.481 1 94.74 56 PHE B N 1
ATOM 2516 C CA . PHE B 1 56 ? 7.893 14.487 0.811 1 94.74 56 PHE B CA 1
ATOM 2517 C C . PHE B 1 56 ? 8.355 13.281 1.62 1 94.74 56 PHE B C 1
ATOM 2519 O O . PHE B 1 56 ? 9.416 12.714 1.349 1 94.74 56 PHE B O 1
ATOM 2526 N N . SER B 1 57 ? 7.545 12.945 2.59 1 92.86 57 SER B N 1
ATOM 2527 C CA . SER B 1 57 ? 7.762 11.73 3.368 1 92.86 57 SER B CA 1
ATOM 2528 C C . SER B 1 57 ? 6.44 11.121 3.823 1 92.86 57 SER B C 1
ATOM 2530 O O . SER B 1 57 ? 5.45 11.834 3.999 1 92.86 57 SER B O 1
ATOM 2532 N N . THR B 1 58 ? 6.451 9.79 3.944 1 94.22 58 THR B N 1
ATOM 2533 C CA . THR B 1 58 ? 5.321 9.078 4.531 1 94.22 58 THR B CA 1
ATOM 2534 C C . THR B 1 58 ? 5.793 7.826 5.265 1 94.22 58 THR B C 1
ATOM 2536 O O . THR B 1 58 ? 6.952 7.741 5.676 1 94.22 58 THR B O 1
ATOM 2539 N N . ALA B 1 59 ? 4.819 6.954 5.645 1 92.33 59 ALA B N 1
ATOM 2540 C CA . ALA B 1 59 ? 5.088 5.692 6.329 1 92.33 59 ALA B CA 1
ATOM 2541 C C . ALA B 1 59 ? 4.346 4.538 5.66 1 92.33 59 ALA B C 1
ATOM 2543 O O . ALA B 1 59 ? 3.416 4.757 4.881 1 92.33 59 ALA B O 1
ATOM 2544 N N . PRO B 1 60 ? 4.789 3.34 5.881 1 88.37 60 PRO B N 1
ATOM 2545 C CA . PRO B 1 60 ? 4.162 2.188 5.229 1 88.37 60 PRO B CA 1
ATOM 2546 C C . PRO B 1 60 ? 2.735 1.939 5.713 1 88.37 60 PRO B C 1
ATOM 2548 O O . PRO B 1 60 ? 1.958 1.264 5.034 1 88.37 60 PRO B O 1
ATOM 2551 N N . ASN B 1 61 ? 2.46 2.423 6.937 1 90.49 61 ASN B N 1
ATOM 2552 C CA . ASN B 1 61 ? 1.131 2.292 7.523 1 90.49 61 ASN B CA 1
ATOM 2553 C C . ASN B 1 61 ? 0.901 3.32 8.627 1 90.49 61 ASN B C 1
ATOM 2555 O O . ASN B 1 61 ? 1.827 4.031 9.022 1 90.49 61 ASN B O 1
ATOM 2559 N N . ILE B 1 62 ? -0.258 3.351 9.121 1 94.35 62 ILE B N 1
ATOM 2560 C CA . ILE B 1 62 ? -0.659 4.397 10.055 1 94.35 62 ILE B CA 1
ATOM 2561 C C . ILE B 1 62 ? 0.055 4.198 11.39 1 94.35 62 ILE B C 1
ATOM 2563 O O . ILE B 1 62 ? 0.614 5.145 11.949 1 94.35 62 ILE B O 1
ATOM 2567 N N . PRO B 1 63 ? 0.188 2.991 11.92 1 93.77 63 PRO B N 1
ATOM 2568 C CA . PRO B 1 63 ? 0.907 2.824 13.185 1 93.77 63 PRO B CA 1
ATOM 2569 C C . PRO B 1 63 ? 2.358 3.294 13.106 1 93.77 63 PRO B C 1
ATOM 2571 O O . PRO B 1 63 ? 2.854 3.937 14.035 1 93.77 63 PRO B O 1
ATOM 2574 N N . GLU B 1 64 ? 3.016 2.981 12.008 1 91.97 64 GLU B N 1
ATOM 2575 C CA . GLU B 1 64 ? 4.381 3.475 11.855 1 91.97 64 GLU B CA 1
ATOM 2576 C C . GLU B 1 64 ? 4.407 4.996 11.738 1 91.97 64 GLU B C 1
ATOM 2578 O O . GLU B 1 64 ? 5.325 5.647 12.242 1 91.97 64 GLU B O 1
ATOM 2583 N N . TYR B 1 65 ? 3.494 5.545 11.048 1 96.3 65 TYR B N 1
ATOM 2584 C CA . TYR B 1 65 ? 3.365 6.995 10.957 1 96.3 65 TYR B CA 1
ATOM 2585 C C . TYR B 1 65 ? 3.212 7.617 12.34 1 96.3 65 TYR B C 1
ATOM 2587 O O . TYR B 1 65 ? 3.832 8.641 12.639 1 96.3 65 TYR B O 1
ATOM 2595 N N . GLU B 1 66 ? 2.425 6.98 13.184 1 97.92 66 GLU B N 1
ATOM 2596 C CA . GLU B 1 66 ? 2.208 7.433 14.555 1 97.92 66 GLU B CA 1
ATOM 2597 C C . GLU B 1 66 ? 3.509 7.417 15.354 1 97.92 66 GLU B C 1
ATOM 2599 O O . GLU B 1 66 ? 3.805 8.362 16.088 1 97.92 66 GLU B O 1
ATOM 2604 N N . LYS B 1 67 ? 4.21 6.398 15.225 1 95.84 67 LYS B N 1
ATOM 2605 C CA . LYS B 1 67 ? 5.504 6.313 15.896 1 95.84 67 LYS B CA 1
ATOM 2606 C C . LYS B 1 67 ? 6.423 7.453 15.466 1 95.84 67 LYS B C 1
ATOM 2608 O O . LYS B 1 67 ? 7.09 8.068 16.3 1 95.84 67 LYS B O 1
ATOM 2613 N N . ARG B 1 68 ? 6.434 7.726 14.196 1 95.11 68 ARG B N 1
ATOM 2614 C CA . ARG B 1 68 ? 7.296 8.771 13.652 1 95.11 68 ARG B CA 1
ATOM 2615 C C . ARG B 1 68 ? 6.833 10.152 14.103 1 95.11 68 ARG B C 1
ATOM 2617 O O . ARG B 1 68 ? 7.655 11.028 14.381 1 95.11 68 ARG B O 1
ATOM 2624 N N . LEU B 1 69 ? 5.559 10.345 14.149 1 97.98 69 LEU B N 1
ATOM 2625 C CA . LEU B 1 69 ? 5.021 11.584 14.7 1 97.98 69 LEU B CA 1
ATOM 2626 C C . LEU B 1 69 ? 5.458 11.77 16.149 1 97.98 69 LEU B C 1
ATOM 2628 O O . LEU B 1 69 ? 5.906 12.853 16.533 1 97.98 69 LEU B O 1
ATOM 2632 N N . SER B 1 70 ? 5.307 10.718 16.922 1 98.05 70 SER B N 1
ATOM 2633 C CA . SER B 1 70 ? 5.657 10.76 18.338 1 98.05 70 SER B CA 1
ATOM 2634 C C . SER B 1 70 ? 7.129 11.104 18.535 1 98.05 70 SER B C 1
ATOM 2636 O O . SER B 1 70 ? 7.488 11.792 19.493 1 98.05 70 SER B O 1
ATOM 2638 N N . ALA B 1 71 ? 7.934 10.663 17.616 1 96.61 71 ALA B N 1
ATOM 2639 C CA . ALA B 1 71 ? 9.376 10.885 17.691 1 96.61 71 ALA B CA 1
ATOM 2640 C C . ALA B 1 71 ? 9.752 12.247 17.114 1 96.61 71 ALA B C 1
ATOM 2642 O O . ALA B 1 71 ? 10.923 12.635 17.135 1 96.61 71 ALA B O 1
ATOM 2643 N N . GLY B 1 72 ? 8.817 12.983 16.552 1 97.34 72 GLY B N 1
ATOM 2644 C CA . GLY B 1 72 ? 9.091 14.289 15.974 1 97.34 72 GLY B CA 1
ATOM 2645 C C . GLY B 1 72 ? 9.879 14.216 14.68 1 97.34 72 GLY B C 1
ATOM 2646 O O . GLY B 1 72 ? 10.696 15.094 14.394 1 97.34 72 GLY B O 1
ATOM 2647 N N . GLU B 1 73 ? 9.594 13.22 13.907 1 94.74 73 GLU B N 1
ATOM 2648 C CA . GLU B 1 73 ? 10.432 12.972 12.738 1 94.74 73 GLU B CA 1
ATOM 2649 C C . GLU B 1 73 ? 10.083 13.922 11.596 1 94.74 73 GLU B C 1
ATOM 2651 O O . GLU B 1 73 ? 10.885 14.126 10.683 1 94.74 73 GLU B O 1
ATOM 2656 N N . TYR B 1 74 ? 8.909 14.482 11.588 1 97.59 74 TYR B N 1
ATOM 2657 C CA . TYR B 1 74 ? 8.476 15.37 10.515 1 97.59 74 TYR B CA 1
ATOM 2658 C C . TYR B 1 74 ? 8.561 16.829 10.947 1 97.59 74 TYR B C 1
ATOM 2660 O O . TYR B 1 74 ? 8.234 17.166 12.087 1 97.59 74 TYR B O 1
ATOM 2668 N N . ASP B 1 75 ? 9.05 17.669 10.055 1 98.5 75 ASP B N 1
ATOM 2669 C CA . ASP B 1 75 ? 8.99 19.104 10.317 1 98.5 75 ASP B CA 1
ATOM 2670 C C . ASP B 1 75 ? 7.574 19.639 10.119 1 98.5 75 ASP B C 1
ATOM 2672 O O . ASP B 1 75 ? 7.102 20.467 10.902 1 98.5 75 ASP B O 1
ATOM 2676 N N . ILE B 1 76 ? 6.944 19.218 9.069 1 98.82 76 ILE B N 1
ATOM 2677 C CA . ILE B 1 76 ? 5.543 19.473 8.75 1 98.82 76 ILE B CA 1
ATOM 2678 C C . ILE B 1 76 ? 4.803 18.149 8.578 1 98.82 76 ILE B C 1
ATOM 2680 O O . ILE B 1 76 ? 5.346 17.197 8.012 1 98.82 76 ILE B O 1
ATOM 2684 N N . ALA B 1 77 ? 3.612 18.115 9.062 1 98.82 77 ALA B N 1
ATOM 2685 C CA . ALA B 1 77 ? 2.858 16.868 8.951 1 98.82 77 ALA B CA 1
ATOM 2686 C C . ALA B 1 77 ? 1.416 17.135 8.531 1 98.82 77 ALA B C 1
ATOM 2688 O O . ALA B 1 77 ? 0.767 18.043 9.056 1 98.82 77 ALA B O 1
ATOM 2689 N N . TYR B 1 78 ? 0.96 16.488 7.521 1 98.68 78 TYR B N 1
ATOM 2690 C CA . TYR B 1 78 ? -0.455 16.336 7.199 1 98.68 78 TYR B CA 1
ATOM 2691 C C . TYR B 1 78 ? -1.063 15.161 7.957 1 98.68 78 TYR B C 1
ATOM 2693 O O . TYR B 1 78 ? -0.808 14.001 7.623 1 98.68 78 TYR B O 1
ATOM 2701 N N . MET B 1 79 ? -1.933 15.414 8.966 1 98 79 MET B N 1
ATOM 2702 C CA . MET B 1 79 ? -2.412 14.424 9.926 1 98 79 MET B CA 1
ATOM 2703 C C . MET B 1 79 ? -3.935 14.352 9.92 1 98 79 MET B C 1
ATOM 2705 O O . MET B 1 79 ? -4.607 15.35 9.656 1 98 79 MET B O 1
ATOM 2709 N N . ASN B 1 80 ? -4.38 13.101 10.232 1 98.14 80 ASN B N 1
ATOM 2710 C CA . ASN B 1 80 ? -5.823 13.083 10.443 1 98.14 80 ASN B CA 1
ATOM 2711 C C . ASN B 1 80 ? -6.218 13.869 11.69 1 98.14 80 ASN B C 1
ATOM 2713 O O . ASN B 1 80 ? -5.364 14.206 12.512 1 98.14 80 ASN B O 1
ATOM 2717 N N . PRO B 1 81 ? -7.463 14.203 11.851 1 98.58 81 PRO B N 1
ATOM 2718 C CA . PRO B 1 81 ? -7.895 15.088 12.936 1 98.58 81 PRO B CA 1
ATOM 2719 C C . PRO B 1 81 ? -7.589 14.518 14.319 1 98.58 81 PRO B C 1
ATOM 2721 O O . PRO B 1 81 ? -7.203 15.26 15.225 1 98.58 81 PRO B O 1
ATOM 2724 N N . TYR B 1 82 ? -7.707 13.273 14.488 1 98.59 82 TYR B N 1
ATOM 2725 C CA . TYR B 1 82 ? -7.428 12.666 15.784 1 98.59 82 TYR B CA 1
ATOM 2726 C C . TYR B 1 82 ? -5.936 12.694 16.09 1 98.59 82 TYR B C 1
ATOM 2728 O O . TYR B 1 82 ? -5.531 13.019 17.209 1 98.59 82 TYR B O 1
ATOM 2736 N N . HIS B 1 83 ? -5.108 12.315 15.077 1 98.59 83 HIS B N 1
ATOM 2737 C CA . HIS B 1 83 ? -3.668 12.454 15.259 1 98.59 83 HIS B CA 1
ATOM 2738 C C . HIS B 1 83 ? -3.309 13.845 15.769 1 98.59 83 HIS B C 1
ATOM 2740 O O . HIS B 1 83 ? -2.482 13.986 16.674 1 98.59 83 HIS B O 1
ATOM 2746 N N . TYR B 1 84 ? -3.926 14.826 15.176 1 98.67 84 TYR B N 1
ATOM 2747 C CA . TYR B 1 84 ? -3.568 16.186 15.563 1 98.67 84 TYR B CA 1
ATOM 2748 C C . TYR B 1 84 ? -3.859 16.427 17.04 1 98.67 84 TYR B C 1
ATOM 2750 O O . TYR B 1 84 ? -3.045 17.02 17.751 1 98.67 84 TYR B O 1
ATOM 2758 N N . THR B 1 85 ? -5.01 16.013 17.499 1 98.31 85 THR B N 1
ATOM 2759 C CA . THR B 1 85 ? -5.371 16.265 18.89 1 98.31 85 THR B CA 1
ATOM 2760 C C . THR B 1 85 ? -4.385 15.586 19.836 1 98.31 85 THR B C 1
ATOM 2762 O O . THR B 1 85 ? -4.109 16.096 20.924 1 98.31 85 THR B O 1
ATOM 2765 N N . VAL B 1 86 ? -3.835 14.47 19.43 1 98.37 86 VAL B N 1
ATOM 2766 C CA . VAL B 1 86 ? -2.906 13.723 20.272 1 98.37 86 VAL B CA 1
ATOM 2767 C C . VAL B 1 86 ? -1.52 14.36 20.204 1 98.37 86 VAL B C 1
ATOM 2769 O O . VAL B 1 86 ? -0.922 14.67 21.237 1 98.37 86 VAL B O 1
ATOM 2772 N N . TYR B 1 87 ? -1.048 14.642 19.005 1 98.41 87 TYR B N 1
ATOM 2773 C CA . TYR B 1 87 ? 0.356 14.996 18.823 1 98.41 87 TYR B CA 1
ATOM 2774 C C . TYR B 1 87 ? 0.558 16.502 18.94 1 98.41 87 TYR B C 1
ATOM 2776 O O . TYR B 1 87 ? 1.694 16.983 18.944 1 98.41 87 TYR B O 1
ATOM 2784 N N . SER B 1 88 ? -0.537 17.245 18.972 1 98.26 88 SER B N 1
ATOM 2785 C CA . SER B 1 88 ? -0.421 18.647 19.357 1 98.26 88 SER B CA 1
ATOM 2786 C C . SER B 1 88 ? 0.013 18.787 20.812 1 98.26 88 SER B C 1
ATOM 2788 O O . SER B 1 88 ? 0.55 19.823 21.208 1 98.26 88 SER B O 1
ATOM 2790 N N . LYS B 1 89 ? -0.258 17.769 21.601 1 97.27 89 LYS B N 1
ATOM 2791 C CA . LYS B 1 89 ? 0.156 17.758 23.001 1 97.27 89 LYS B CA 1
ATOM 2792 C C . LYS B 1 89 ? 1.615 17.335 23.14 1 97.27 89 LYS B C 1
ATOM 2794 O O . LYS B 1 89 ? 2.409 18.026 23.783 1 97.27 89 LYS B O 1
ATOM 2799 N N . GLN B 1 90 ? 1.925 16.212 22.603 1 96.46 90 GLN B N 1
ATOM 2800 C CA . GLN B 1 90 ? 3.28 15.671 22.555 1 96.46 90 GLN B CA 1
ATOM 2801 C C . GLN B 1 90 ? 3.55 14.983 21.221 1 96.46 90 GLN B C 1
ATOM 2803 O O . GLN B 1 90 ? 2.845 14.043 20.847 1 96.46 90 GLN B O 1
ATOM 2808 N N . PRO B 1 91 ? 4.457 15.419 20.43 1 97.68 91 PRO B N 1
ATOM 2809 C CA . PRO B 1 91 ? 5.599 16.257 20.805 1 97.68 91 PRO B CA 1
ATOM 2810 C C . PRO B 1 91 ? 5.293 17.75 20.702 1 97.68 91 PRO B C 1
ATOM 2812 O O . PRO B 1 91 ? 6.155 18.582 20.997 1 97.68 91 PRO B O 1
ATOM 2815 N N . GLY B 1 92 ? 4.108 18.134 20.247 1 98.55 92 GLY B N 1
ATOM 2816 C CA . GLY B 1 92 ? 3.725 19.536 20.304 1 98.55 92 GLY B CA 1
ATOM 2817 C C . GLY B 1 92 ? 3.514 20.154 18.935 1 98.55 92 GLY B C 1
ATOM 2818 O O . GLY B 1 92 ? 3.789 21.339 18.734 1 98.55 92 GLY B O 1
ATOM 2819 N N . TYR B 1 93 ? 3.141 19.363 17.996 1 98.83 93 TYR B N 1
ATOM 2820 C CA . TYR B 1 93 ? 2.8 19.893 16.68 1 98.83 93 TYR B CA 1
ATOM 2821 C C . TYR B 1 93 ? 1.742 20.984 16.789 1 98.83 93 TYR B C 1
ATOM 2823 O O . TYR B 1 93 ? 0.832 20.895 17.617 1 98.83 93 TYR B O 1
ATOM 2831 N N . ARG B 1 94 ? 1.795 21.968 15.866 1 98.85 94 ARG B N 1
ATOM 2832 C CA . ARG B 1 94 ? 0.838 23.07 15.862 1 98.85 94 ARG B CA 1
ATOM 2833 C C . ARG B 1 94 ? 0.252 23.28 14.47 1 98.85 94 ARG B C 1
ATOM 2835 O O . ARG B 1 94 ? 0.987 23.526 13.511 1 98.85 94 ARG B O 1
ATOM 2842 N N . ALA B 1 95 ? -1.038 23.171 14.433 1 98.86 95 ALA B N 1
ATOM 2843 C CA . ALA B 1 95 ? -1.714 23.37 13.154 1 98.86 95 ALA B CA 1
ATOM 2844 C C . ALA B 1 95 ? -1.528 24.798 12.65 1 98.86 95 ALA B C 1
ATOM 2846 O O . ALA B 1 95 ? -1.583 25.751 13.431 1 98.86 95 ALA B O 1
ATOM 2847 N N . PHE B 1 96 ? -1.285 24.944 11.31 1 98.81 96 PHE B N 1
ATOM 2848 C CA . PHE B 1 96 ? -1.172 26.284 10.747 1 98.81 96 PHE B CA 1
ATOM 2849 C C . PHE B 1 96 ? -1.934 26.385 9.431 1 98.81 96 PHE B C 1
ATOM 2851 O O . PHE B 1 96 ? -2.113 27.479 8.894 1 98.81 96 PHE B O 1
ATOM 2858 N N . ALA B 1 97 ? -2.437 25.265 8.922 1 98.8 97 ALA B N 1
ATOM 2859 C CA . ALA B 1 97 ? -3.282 25.282 7.731 1 98.8 97 ALA B CA 1
ATOM 2860 C C . ALA B 1 97 ? -4.22 24.078 7.706 1 98.8 97 ALA B C 1
ATOM 2862 O O . ALA B 1 97 ? -3.976 23.079 8.388 1 98.8 97 ALA B O 1
ATOM 2863 N N . LYS B 1 98 ? -5.261 24.162 6.978 1 98.54 98 LYS B N 1
ATOM 2864 C CA . LYS B 1 98 ? -6.207 23.099 6.652 1 98.54 98 LYS B CA 1
ATOM 2865 C C . LYS B 1 98 ? -6.89 23.362 5.313 1 98.54 98 LYS B C 1
ATOM 2867 O O . LYS B 1 98 ? -6.809 24.469 4.776 1 98.54 98 LYS B O 1
ATOM 2872 N N . ALA B 1 99 ? -7.489 22.349 4.767 1 97.03 99 ALA B N 1
ATOM 2873 C CA . ALA B 1 99 ? -8.197 22.506 3.499 1 97.03 99 ALA B CA 1
ATOM 2874 C C . ALA B 1 99 ? -9.351 23.495 3.633 1 97.03 99 ALA B C 1
ATOM 2876 O O . ALA B 1 99 ? -10.059 23.5 4.643 1 97.03 99 ALA B O 1
ATOM 2877 N N . LYS B 1 100 ? -9.495 24.278 2.548 1 95.26 100 LYS B N 1
ATOM 2878 C CA . LYS B 1 100 ? -10.572 25.263 2.495 1 95.26 100 LYS B CA 1
ATOM 2879 C C . LYS B 1 100 ? -11.928 24.586 2.312 1 95.26 100 LYS B C 1
ATOM 2881 O O . LYS B 1 100 ? -12.052 23.632 1.54 1 95.26 100 LYS B O 1
ATOM 2886 N N . ASP B 1 101 ? -12.885 25.114 3.087 1 93.03 101 ASP B N 1
ATOM 2887 C CA . ASP B 1 101 ? -14.288 24.763 2.885 1 93.03 101 ASP B CA 1
ATOM 2888 C C . ASP B 1 101 ? -14.481 23.248 2.891 1 93.03 101 ASP B C 1
ATOM 2890 O O . ASP B 1 101 ? -15.186 22.704 2.039 1 93.03 101 ASP B O 1
ATOM 2894 N N . LYS B 1 102 ? -13.823 22.608 3.739 1 94.16 102 LYS B N 1
ATOM 2895 C CA . LYS B 1 102 ? -13.91 21.151 3.771 1 94.16 102 LYS B CA 1
ATOM 2896 C C . LYS B 1 102 ? -14.208 20.649 5.181 1 94.16 102 LYS B C 1
ATOM 2898 O O . LYS B 1 102 ? -13.718 21.213 6.162 1 94.16 102 LYS B O 1
ATOM 2903 N N . LYS B 1 103 ? -15.048 19.737 5.26 1 96.72 103 LYS B N 1
ATOM 2904 C CA . LYS B 1 103 ? -15.249 18.871 6.418 1 96.72 103 LYS B CA 1
ATOM 2905 C C . LYS B 1 103 ? -15.005 17.408 6.059 1 96.72 103 LYS B C 1
ATOM 2907 O O . LYS B 1 103 ? -14.949 17.054 4.88 1 96.72 103 LYS B O 1
ATOM 2912 N N . ILE B 1 104 ? -14.744 16.634 7.103 1 97.54 104 ILE B N 1
ATOM 2913 C CA . ILE B 1 104 ? -14.476 15.228 6.823 1 97.54 104 ILE B CA 1
ATOM 2914 C C . ILE B 1 104 ? -15.53 14.356 7.501 1 97.54 104 ILE B C 1
ATOM 2916 O O . ILE B 1 104 ? -15.925 14.621 8.639 1 97.54 104 ILE B O 1
ATOM 2920 N N . SER B 1 105 ? -16.018 13.423 6.75 1 98.15 105 SER B N 1
ATOM 2921 C CA . SER B 1 105 ? -16.936 12.397 7.233 1 98.15 105 SER B CA 1
ATOM 2922 C C . SER B 1 105 ? -16.454 11.001 6.854 1 98.15 105 SER B C 1
ATOM 2924 O O . SER B 1 105 ? -15.79 10.824 5.83 1 98.15 105 SER B O 1
ATOM 2926 N N . GLY B 1 106 ? -16.733 10.072 7.753 1 98.45 106 GLY B N 1
ATOM 2927 C CA . GLY B 1 106 ? -16.546 8.673 7.402 1 98.45 106 GLY B CA 1
ATOM 2928 C C . GLY B 1 106 ? -17.691 8.105 6.586 1 98.45 106 GLY B C 1
ATOM 2929 O O . GLY B 1 106 ? -18.815 8.608 6.649 1 98.45 106 GLY B O 1
ATOM 2930 N N . ILE B 1 107 ? -17.357 7.138 5.806 1 98.61 107 ILE B N 1
ATOM 2931 C CA . ILE B 1 107 ? -18.39 6.398 5.09 1 98.61 107 ILE B CA 1
ATOM 2932 C C . ILE B 1 107 ? -18.218 4.901 5.337 1 98.61 107 ILE B C 1
ATOM 2934 O O . ILE B 1 107 ? -17.102 4.427 5.564 1 98.61 107 ILE B O 1
ATOM 2938 N N . LEU B 1 108 ? -19.314 4.147 5.4 1 98.78 108 LEU B N 1
ATOM 2939 C CA . LEU B 1 108 ? -19.321 2.698 5.232 1 98.78 108 LEU B CA 1
ATOM 2940 C C . LEU B 1 108 ? -19.715 2.317 3.809 1 98.78 108 LEU B C 1
ATOM 2942 O O . LEU B 1 108 ? -20.734 2.785 3.296 1 98.78 108 LEU B O 1
ATOM 2946 N N . VAL B 1 109 ? -18.878 1.511 3.215 1 98.43 109 VAL B N 1
ATOM 2947 C CA . VAL B 1 109 ? -19.095 1.146 1.819 1 98.43 109 VAL B CA 1
ATOM 2948 C C . VAL B 1 109 ? -19.451 -0.336 1.722 1 98.43 109 VAL B C 1
ATOM 2950 O O . VAL B 1 109 ? -18.938 -1.156 2.487 1 98.43 109 VAL B O 1
ATOM 2953 N N . ALA B 1 110 ? -20.32 -0.687 0.829 1 98.27 110 ALA B N 1
ATOM 2954 C CA . ALA B 1 110 ? -20.703 -2.061 0.515 1 98.27 110 ALA B CA 1
ATOM 2955 C C . ALA B 1 110 ? -20.848 -2.26 -0.991 1 98.27 110 ALA B C 1
ATOM 2957 O O . ALA B 1 110 ? -20.879 -1.289 -1.751 1 98.27 110 ALA B O 1
ATOM 2958 N N . ARG B 1 111 ? -20.858 -3.485 -1.381 1 96.62 111 ARG B N 1
ATOM 2959 C CA . ARG B 1 111 ? -21.166 -3.77 -2.779 1 96.62 111 ARG B CA 1
ATOM 2960 C C . ARG B 1 111 ? -22.607 -3.397 -3.11 1 96.62 111 ARG B C 1
ATOM 2962 O O . ARG B 1 111 ? -23.514 -3.632 -2.308 1 96.62 111 ARG B O 1
ATOM 2969 N N . LYS B 1 112 ? -22.793 -2.913 -4.295 1 95.23 112 LYS B N 1
ATOM 2970 C CA . LYS B 1 112 ? -24.132 -2.53 -4.733 1 95.23 112 LYS B CA 1
ATOM 2971 C C . LYS B 1 112 ? -25.063 -3.738 -4.778 1 95.23 112 LYS B C 1
ATOM 2973 O O . LYS B 1 112 ? -26.264 -3.613 -4.53 1 95.23 112 LYS B O 1
ATOM 2978 N N . THR B 1 113 ? -24.549 -4.898 -4.924 1 91.34 113 THR B N 1
ATOM 2979 C CA . THR B 1 113 ? -25.343 -6.106 -5.115 1 91.34 113 THR B CA 1
ATOM 2980 C C . THR B 1 113 ? -25.804 -6.668 -3.774 1 91.34 113 THR B C 1
ATOM 2982 O O . THR B 1 113 ? -26.685 -7.529 -3.725 1 91.34 113 THR B O 1
ATOM 2985 N N . ASN B 1 114 ? -25.139 -6.283 -2.73 1 89.69 114 ASN B N 1
ATOM 2986 C CA . ASN B 1 114 ? -25.442 -6.851 -1.421 1 89.69 114 ASN B CA 1
ATOM 2987 C C . ASN B 1 114 ? -26.725 -6.264 -0.839 1 89.69 114 ASN B C 1
ATOM 2989 O O . ASN B 1 114 ? -27.294 -6.818 0.104 1 89.69 114 ASN B O 1
ATOM 2993 N N . ASN B 1 115 ? -27.262 -5.22 -1.338 1 87.82 115 ASN B N 1
ATOM 2994 C CA . ASN B 1 115 ? -28.504 -4.581 -0.917 1 87.82 115 ASN B CA 1
ATOM 2995 C C . ASN B 1 115 ? -28.509 -4.298 0.583 1 87.82 115 ASN B C 1
ATOM 2997 O O . ASN B 1 115 ? -29.463 -4.643 1.281 1 87.82 115 ASN B O 1
ATOM 3001 N N . ILE B 1 116 ? -27.372 -3.895 1.13 1 92.34 116 ILE B N 1
ATOM 3002 C CA . ILE B 1 116 ? -27.282 -3.465 2.521 1 92.34 116 ILE B CA 1
ATOM 3003 C C . ILE B 1 116 ? -27.881 -2.068 2.669 1 92.34 116 ILE B C 1
ATOM 3005 O O . ILE B 1 116 ? -27.364 -1.101 2.105 1 92.34 116 ILE B O 1
ATOM 3009 N N . GLU B 1 117 ? -28.95 -1.882 3.475 1 87.9 117 GLU B N 1
ATOM 3010 C CA . GLU B 1 117 ? -29.698 -0.629 3.505 1 87.9 117 GLU B CA 1
ATOM 3011 C C . GLU B 1 117 ? -29.579 0.053 4.865 1 87.9 117 GLU B C 1
ATOM 3013 O O . GLU B 1 117 ? -30.104 1.15 5.064 1 87.9 117 GLU B O 1
ATOM 3018 N N . SER B 1 118 ? -29.033 -0.65 5.828 1 92.51 118 SER B N 1
ATOM 3019 C CA . SER B 1 118 ? -28.894 -0.072 7.161 1 92.51 118 SER B CA 1
ATOM 3020 C C . SER B 1 118 ? -27.692 -0.657 7.895 1 92.51 118 SER B C 1
ATOM 3022 O O . SER B 1 118 ? -27.152 -1.688 7.489 1 92.51 118 SER B O 1
ATOM 3024 N N . LEU B 1 119 ? -27.347 0.003 8.946 1 97.16 119 LEU B N 1
ATOM 3025 C CA . LEU B 1 119 ? -26.255 -0.482 9.782 1 97.16 119 LEU B CA 1
ATOM 3026 C C . LEU B 1 119 ? -26.614 -1.817 10.425 1 97.16 119 LEU B C 1
ATOM 3028 O O . LEU B 1 119 ? -25.74 -2.656 10.653 1 97.16 119 LEU B O 1
ATOM 3032 N N . GLN B 1 120 ? -27.906 -2.025 10.693 1 96.58 120 GLN B N 1
ATOM 3033 C CA . GLN B 1 120 ? -28.375 -3.238 11.355 1 96.58 120 GLN B CA 1
ATOM 3034 C C . GLN B 1 120 ? -28.091 -4.474 10.506 1 96.58 120 GLN B C 1
ATOM 3036 O O . GLN B 1 120 ? -27.882 -5.565 11.039 1 96.58 120 GLN B O 1
ATOM 3041 N N . ALA B 1 121 ? -28.025 -4.215 9.242 1 96.81 121 ALA B N 1
ATOM 3042 C CA . ALA B 1 121 ? -27.748 -5.316 8.324 1 96.81 121 ALA B CA 1
ATOM 3043 C C . ALA B 1 121 ? -26.329 -5.846 8.516 1 96.81 121 ALA B C 1
ATOM 3045 O O . ALA B 1 121 ? -25.991 -6.926 8.024 1 96.81 121 ALA B O 1
ATOM 3046 N N . LEU B 1 122 ? -25.527 -5.163 9.289 1 97.97 122 LEU B N 1
ATOM 3047 C CA . LEU B 1 122 ? -24.129 -5.534 9.483 1 97.97 122 LEU B CA 1
ATOM 3048 C C . LEU B 1 122 ? -23.937 -6.25 10.816 1 97.97 122 LEU B C 1
ATOM 3050 O O . LEU B 1 122 ? -22.804 -6.468 11.251 1 97.97 122 LEU B O 1
ATOM 3054 N N . GLN B 1 123 ? -25.053 -6.601 11.438 1 98.02 123 GLN B N 1
ATOM 3055 C CA . GLN B 1 123 ? -25.008 -7.265 12.736 1 98.02 123 GLN B CA 1
ATOM 3056 C C . GLN B 1 123 ? -24.196 -8.555 12.667 1 98.02 123 GLN B C 1
ATOM 3058 O O . GLN B 1 123 ? -24.486 -9.435 11.853 1 98.02 123 GLN B O 1
ATOM 3063 N N . GLY B 1 124 ? -23.165 -8.615 13.484 1 97.97 124 GLY B N 1
ATOM 3064 C CA . GLY B 1 124 ? -22.404 -9.846 13.627 1 97.97 124 GLY B CA 1
ATOM 3065 C C . GLY B 1 124 ? -21.399 -10.059 12.511 1 97.97 124 GLY B C 1
ATOM 3066 O O . GLY B 1 124 ? -20.775 -11.119 12.425 1 97.97 124 GLY B O 1
ATOM 3067 N N . GLN B 1 125 ? -21.197 -9.033 11.675 1 97.54 125 GLN B N 1
ATOM 3068 C CA . GLN B 1 125 ? -20.346 -9.201 10.502 1 97.54 125 GLN B CA 1
ATOM 3069 C C . GLN B 1 125 ? -18.9 -8.826 10.813 1 97.54 125 GLN B C 1
ATOM 3071 O O . GLN B 1 125 ? -18.634 -8.103 11.776 1 97.54 125 GLN B O 1
ATOM 3076 N N . ARG B 1 126 ? -17.998 -9.358 9.984 1 97.38 126 ARG B N 1
ATOM 3077 C CA . ARG B 1 126 ? -16.603 -8.931 9.949 1 97.38 126 ARG B CA 1
ATOM 3078 C C . ARG B 1 126 ? -16.396 -7.822 8.923 1 97.38 126 ARG B C 1
ATOM 3080 O O . ARG B 1 126 ? -16.636 -8.019 7.73 1 97.38 126 ARG B O 1
ATOM 3087 N N . LEU B 1 127 ? -15.966 -6.694 9.407 1 98.49 127 LEU B N 1
ATOM 3088 C CA . LEU B 1 127 ? -15.863 -5.5 8.576 1 98.49 127 LEU B CA 1
ATOM 3089 C C . LEU B 1 127 ? -14.407 -5.081 8.405 1 98.49 127 LEU B C 1
ATOM 3091 O O . LEU B 1 127 ? -13.57 -5.361 9.266 1 98.49 127 LEU B O 1
ATOM 3095 N N . ALA B 1 128 ? -14.135 -4.437 7.282 1 97.97 128 ALA B N 1
ATOM 3096 C CA . ALA B 1 128 ? -12.77 -4.009 6.986 1 97.97 128 ALA B CA 1
ATOM 3097 C C . ALA B 1 128 ? -12.576 -2.531 7.311 1 97.97 128 ALA B C 1
ATOM 3099 O O . ALA B 1 128 ? -13.414 -1.696 6.959 1 97.97 128 ALA B O 1
ATOM 3100 N N . PHE B 1 129 ? -11.466 -2.193 7.948 1 98.43 129 PHE B N 1
ATOM 3101 C CA . PHE B 1 129 ? -11.048 -0.83 8.255 1 98.43 129 PHE B CA 1
ATOM 3102 C C . PHE B 1 129 ? -9.567 -0.637 7.952 1 98.43 129 PHE B C 1
ATOM 3104 O O . PHE B 1 129 ? -8.8 -1.602 7.939 1 98.43 129 PHE B O 1
ATOM 3111 N N . PRO B 1 130 ? -9.156 0.609 7.652 1 97.29 130 PRO B N 1
ATOM 3112 C CA . PRO B 1 130 ? -7.745 0.783 7.3 1 97.29 130 PRO B CA 1
ATOM 3113 C C . PRO B 1 130 ? -6.812 0.591 8.494 1 97.29 130 PRO B C 1
ATOM 3115 O O . PRO B 1 130 ? -5.758 -0.037 8.363 1 97.29 130 PRO B O 1
ATOM 3118 N N . SER B 1 131 ? -7.169 1.193 9.62 1 96.66 131 SER B N 1
ATOM 3119 C CA . SER B 1 131 ? -6.369 1.153 10.84 1 96.66 131 SER B CA 1
ATOM 3120 C C . SER B 1 131 ? -7.184 1.595 12.051 1 96.66 131 SER B C 1
ATOM 3122 O O . SER B 1 131 ? -8.167 2.326 11.911 1 96.66 131 SER B O 1
ATOM 3124 N N . PRO B 1 132 ? -6.722 1.231 13.24 1 96.65 132 PRO B N 1
ATOM 3125 C CA . PRO B 1 132 ? -7.509 1.562 14.43 1 96.65 132 PRO B CA 1
ATOM 3126 C C . PRO B 1 132 ? -7.677 3.067 14.627 1 96.65 132 PRO B C 1
ATOM 3128 O O . PRO B 1 132 ? -8.743 3.524 15.048 1 96.65 132 PRO B O 1
ATOM 3131 N N . ALA B 1 133 ? -6.622 3.853 14.194 1 96.41 133 ALA B N 1
ATOM 3132 C CA . ALA B 1 133 ? -6.665 5.273 14.532 1 96.41 133 ALA B CA 1
ATOM 3133 C C . ALA B 1 133 ? -6.971 6.12 13.3 1 96.41 133 ALA B C 1
ATOM 3135 O O . ALA B 1 133 ? -6.736 7.331 13.298 1 96.41 133 ALA B O 1
ATOM 3136 N N . ALA B 1 134 ? -7.436 5.459 12.264 1 97.34 134 ALA B N 1
ATOM 3137 C CA . ALA B 1 134 ? -8.008 6.235 11.167 1 97.34 134 ALA B CA 1
ATOM 3138 C C . ALA B 1 134 ? -9.289 6.94 11.602 1 97.34 134 ALA B C 1
ATOM 3140 O O . ALA B 1 134 ? -10.32 6.296 11.81 1 97.34 134 ALA B O 1
ATOM 3141 N N . PHE B 1 135 ? -9.236 8.202 11.698 1 98.14 135 PHE B N 1
ATOM 3142 C CA . PHE B 1 135 ? -10.258 8.978 12.391 1 98.14 135 PHE B CA 1
ATOM 3143 C C . PHE B 1 135 ? -11.625 8.766 11.752 1 98.14 135 PHE B C 1
ATOM 3145 O O . PHE B 1 135 ? -12.506 8.145 12.351 1 98.14 135 PHE B O 1
ATOM 3152 N N . ALA B 1 136 ? -11.848 9.159 10.486 1 98.31 136 ALA B N 1
ATOM 3153 C CA . ALA B 1 136 ? -13.172 9.113 9.871 1 98.31 136 ALA B CA 1
ATOM 3154 C C . ALA B 1 136 ? -13.518 7.697 9.42 1 98.31 136 ALA B C 1
ATOM 3156 O O . ALA B 1 136 ? -14.626 7.214 9.665 1 98.31 136 ALA B O 1
ATOM 3157 N N . ALA B 1 137 ? -12.567 7.013 8.907 1 98.51 137 ALA B N 1
ATOM 3158 C CA . ALA B 1 137 ? -12.809 5.719 8.275 1 98.51 137 ALA B CA 1
ATOM 3159 C C . ALA B 1 137 ? -13.047 4.634 9.321 1 98.51 137 ALA B C 1
ATOM 3161 O O . ALA B 1 137 ? -13.743 3.65 9.057 1 98.51 137 ALA B O 1
ATOM 3162 N N . THR B 1 138 ? -12.455 4.773 10.513 1 98.6 138 THR B N 1
ATOM 3163 C CA . THR B 1 138 ? -12.527 3.729 11.53 1 98.6 138 THR B CA 1
ATOM 3164 C C . THR B 1 138 ? -13.232 4.241 12.782 1 98.6 138 THR B C 1
ATOM 3166 O O . THR B 1 138 ? -14.289 3.73 13.159 1 98.6 138 THR B O 1
ATOM 3169 N N . VAL B 1 139 ? -12.686 5.278 13.385 1 98.3 139 VAL B N 1
ATOM 3170 C CA . VAL B 1 139 ? -13.163 5.719 14.691 1 98.3 139 VAL B CA 1
ATOM 3171 C C . VAL B 1 139 ? -14.614 6.183 14.582 1 98.3 139 VAL B C 1
ATOM 3173 O O . VAL B 1 139 ? -15.475 5.729 15.339 1 98.3 139 VAL B O 1
ATOM 3176 N N . LEU B 1 140 ? -14.959 7.051 13.628 1 98.63 140 LEU B N 1
ATOM 3177 C CA . LEU B 1 140 ? -16.311 7.586 13.515 1 98.63 140 LEU B CA 1
ATOM 3178 C C . LEU B 1 140 ? -17.29 6.502 13.075 1 98.63 140 LEU B C 1
ATOM 3180 O O . LEU B 1 140 ? -18.389 6.393 13.624 1 98.63 140 LEU B O 1
ATOM 3184 N N . THR B 1 141 ? -16.882 5.687 12.1 1 98.62 141 THR B N 1
ATOM 3185 C CA . THR B 1 141 ? -17.788 4.671 11.577 1 98.62 141 THR B CA 1
ATOM 3186 C C . THR B 1 141 ? -18.061 3.598 12.627 1 98.62 141 THR B C 1
ATOM 3188 O O . THR B 1 141 ? -19.2 3.156 12.789 1 98.62 141 THR B O 1
ATOM 3191 N N . GLN B 1 142 ? -17.072 3.218 13.349 1 98.31 142 GLN B N 1
ATOM 3192 C CA . GLN B 1 142 ? -17.277 2.226 14.4 1 98.31 142 GLN B CA 1
ATOM 3193 C C . GLN B 1 142 ? -18.114 2.798 15.541 1 98.31 142 GLN B C 1
ATOM 3195 O O . GLN B 1 142 ? -18.906 2.082 16.156 1 98.31 142 GLN B O 1
ATOM 3200 N N . SER B 1 143 ? -17.883 4.064 15.865 1 97.81 143 SER B N 1
ATOM 3201 C CA . SER B 1 143 ? -18.704 4.713 16.881 1 97.81 143 SER B CA 1
ATOM 3202 C C . SER B 1 143 ? -20.182 4.671 16.508 1 97.81 143 SER B C 1
ATOM 3204 O O . SER B 1 143 ? -21.031 4.363 17.348 1 97.81 143 SER B O 1
ATOM 3206 N N . ASP B 1 144 ? -20.453 4.985 15.23 1 98.26 144 ASP B N 1
ATOM 3207 C CA . ASP B 1 144 ? -21.839 4.97 14.772 1 98.26 144 ASP B CA 1
ATOM 3208 C C . ASP B 1 144 ? -22.424 3.562 14.839 1 98.26 144 ASP B C 1
ATOM 3210 O O . ASP B 1 144 ? -23.595 3.386 15.184 1 98.26 144 ASP B O 1
ATOM 3214 N N . LEU B 1 145 ? -21.622 2.548 14.494 1 98.58 145 LEU B N 1
ATOM 3215 C CA . LEU B 1 145 ? -22.066 1.162 14.592 1 98.58 145 LEU B CA 1
ATOM 3216 C C . LEU B 1 145 ? -22.391 0.796 16.036 1 98.58 145 LEU B C 1
ATOM 3218 O O . LEU B 1 145 ? -23.428 0.186 16.309 1 98.58 145 LEU B O 1
ATOM 3222 N N . ARG B 1 146 ? -21.562 1.176 16.92 1 97.72 146 ARG B N 1
ATOM 3223 C CA . ARG B 1 146 ? -21.781 0.882 18.332 1 97.72 146 ARG B CA 1
ATOM 3224 C C . ARG B 1 146 ? -23.006 1.621 18.862 1 97.72 146 ARG B C 1
ATOM 3226 O O . ARG B 1 146 ? -23.797 1.058 19.621 1 97.72 146 ARG B O 1
ATOM 3233 N N . GLU B 1 147 ? -23.124 2.859 18.517 1 97.5 147 GLU B N 1
ATOM 3234 C CA . GLU B 1 147 ? -24.285 3.639 18.936 1 97.5 147 GLU B CA 1
ATOM 3235 C C . GLU B 1 147 ? -25.582 3.01 18.436 1 97.5 147 GLU B C 1
ATOM 3237 O O . GLU B 1 147 ? -26.619 3.105 19.095 1 97.5 147 GLU B O 1
ATOM 3242 N N . ALA B 1 148 ? -25.49 2.349 17.315 1 97.67 148 ALA B N 1
ATOM 3243 C CA . ALA B 1 148 ? -26.646 1.667 16.74 1 97.67 148 ALA B CA 1
ATOM 3244 C C . ALA B 1 148 ? -26.802 0.265 17.323 1 97.67 148 ALA B C 1
ATOM 3246 O O . ALA B 1 148 ? -27.637 -0.516 16.861 1 97.67 148 ALA B O 1
ATOM 3247 N N . ASN B 1 149 ? -25.949 -0.114 18.248 1 97.91 149 ASN B N 1
ATOM 3248 C CA . ASN B 1 149 ? -25.964 -1.41 18.918 1 97.91 149 ASN B CA 1
ATOM 3249 C C . ASN B 1 149 ? -25.704 -2.55 17.938 1 97.91 149 ASN B C 1
ATOM 3251 O O . ASN B 1 149 ? -26.358 -3.593 18.003 1 97.91 149 ASN B O 1
ATOM 3255 N N . VAL B 1 150 ? -24.892 -2.262 16.981 1 98.31 150 VAL B N 1
ATOM 3256 C CA . VAL B 1 150 ? -24.46 -3.288 16.037 1 98.31 150 VAL B CA 1
ATOM 3257 C C . VAL B 1 150 ? -23.152 -3.913 16.517 1 98.31 150 VAL B C 1
ATOM 3259 O O . VAL B 1 150 ? -22.157 -3.213 16.713 1 98.31 150 VAL B O 1
ATOM 3262 N N . GLU B 1 151 ? -23.186 -5.185 16.741 1 98.22 151 GLU B N 1
ATOM 3263 C CA . GLU B 1 151 ? -21.963 -5.923 17.04 1 98.22 151 GLU B CA 1
ATOM 3264 C C . GLU B 1 151 ? -21.21 -6.286 15.763 1 98.22 151 GLU B C 1
ATOM 3266 O O . GLU B 1 151 ? -21.823 -6.655 14.759 1 98.22 151 GLU B O 1
ATOM 3271 N N . PHE B 1 152 ? -19.914 -6.072 15.828 1 98.36 152 PHE B N 1
ATOM 3272 C CA . PHE B 1 152 ? -19.097 -6.367 14.657 1 98.36 152 PHE B CA 1
ATOM 3273 C C . PHE B 1 152 ? -17.674 -6.727 15.067 1 98.36 152 PHE B C 1
ATOM 3275 O O . PHE B 1 152 ? -17.261 -6.46 16.198 1 98.36 152 PHE B O 1
ATOM 3282 N N . GLU B 1 153 ? -17.028 -7.412 14.189 1 98.21 153 GLU B N 1
ATOM 3283 C CA . GLU B 1 153 ? -15.588 -7.623 14.297 1 98.21 153 GLU B CA 1
ATOM 3284 C C . GLU B 1 153 ? -14.826 -6.748 13.306 1 98.21 153 GLU B C 1
ATOM 3286 O O . GLU B 1 153 ? -15.308 -6.488 12.201 1 98.21 153 GLU B O 1
ATOM 3291 N N . SER B 1 154 ? -13.65 -6.305 13.726 1 97.59 154 SER B N 1
ATOM 3292 C CA . SER B 1 154 ? -12.866 -5.398 12.894 1 97.59 154 SER B CA 1
ATOM 3293 C C . SER B 1 154 ? -11.622 -6.087 12.344 1 97.59 154 SER B C 1
ATOM 3295 O O . SER B 1 154 ? -10.823 -6.637 13.105 1 97.59 154 SER B O 1
ATOM 3297 N N . ASP B 1 155 ? -11.506 -6.043 11.062 1 95.88 155 ASP B N 1
ATOM 3298 C CA . ASP B 1 155 ? -10.229 -6.359 10.429 1 95.88 155 ASP B CA 1
ATOM 3299 C C . ASP B 1 155 ? -9.552 -5.098 9.898 1 95.88 155 ASP B C 1
ATOM 3301 O O . ASP B 1 155 ? -10.211 -4.229 9.321 1 95.88 155 ASP B O 1
ATOM 3305 N N . TYR B 1 156 ? -8.295 -5.028 10.114 1 94.55 156 TYR B N 1
ATOM 3306 C CA . TYR B 1 156 ? -7.532 -3.876 9.645 1 94.55 156 TYR B CA 1
ATOM 3307 C C . TYR B 1 156 ? -6.665 -4.247 8.448 1 94.55 156 TYR B C 1
ATOM 3309 O O . TYR B 1 156 ? -5.805 -5.125 8.545 1 94.55 156 TYR B O 1
ATOM 3317 N N . VAL B 1 157 ? -6.878 -3.463 7.297 1 92.77 157 VAL B N 1
ATOM 3318 C CA . VAL B 1 157 ? -6.283 -3.916 6.044 1 92.77 157 VAL B CA 1
ATOM 3319 C C . VAL B 1 157 ? -5.308 -2.862 5.524 1 92.77 157 VAL B C 1
ATOM 3321 O O . VAL B 1 157 ? -5.071 -2.769 4.317 1 92.77 157 VAL B O 1
ATOM 3324 N N . THR B 1 158 ? -4.859 -1.923 6.328 1 88.44 158 THR B N 1
ATOM 3325 C CA . THR B 1 158 ? -3.658 -1.109 6.175 1 88.44 158 THR B CA 1
ATOM 3326 C C . THR B 1 158 ? -3.973 0.184 5.427 1 88.44 158 THR B C 1
ATOM 3328 O O . THR B 1 158 ? -3.333 1.212 5.658 1 88.44 158 THR B O 1
ATOM 3331 N N . SER B 1 159 ? -4.92 0.157 4.347 1 92.87 159 SER B N 1
ATOM 3332 C CA . SER B 1 159 ? -5.152 1.347 3.535 1 92.87 159 SER B CA 1
ATOM 3333 C C . SER B 1 159 ? -6.612 1.446 3.104 1 92.87 159 SER B C 1
ATOM 3335 O O . SER B 1 159 ? -7.336 0.448 3.112 1 92.87 159 SER B O 1
ATOM 3337 N N . HIS B 1 160 ? -6.968 2.625 2.691 1 96.08 160 HIS B N 1
ATOM 3338 C CA . HIS B 1 160 ? -8.32 2.834 2.187 1 96.08 160 HIS B CA 1
ATOM 3339 C C . HIS B 1 160 ? -8.556 2.051 0.899 1 96.08 160 HIS B C 1
ATOM 3341 O O . HIS B 1 160 ? -9.609 1.434 0.726 1 96.08 160 HIS B O 1
ATOM 3347 N N . ASP B 1 161 ? -7.593 2.05 0.04 1 92.47 161 ASP B N 1
ATOM 3348 C CA . ASP B 1 161 ? -7.712 1.298 -1.206 1 92.47 161 ASP B CA 1
ATOM 3349 C C . ASP B 1 161 ? -7.952 -0.185 -0.931 1 92.47 161 ASP B C 1
ATOM 3351 O O . ASP B 1 161 ? -8.759 -0.824 -1.609 1 92.47 161 ASP B O 1
ATOM 3355 N N . SER B 1 162 ? -7.233 -0.68 0.024 1 92.22 162 SER B N 1
ATOM 3356 C CA . SER B 1 162 ? -7.381 -2.09 0.37 1 92.22 162 SER B CA 1
ATOM 3357 C C . SER B 1 162 ? -8.775 -2.382 0.915 1 92.22 162 SER B C 1
ATOM 3359 O O . SER B 1 162 ? -9.343 -3.442 0.644 1 92.22 162 SER B O 1
ATOM 3361 N N . VAL B 1 163 ? -9.313 -1.474 1.646 1 96.73 163 VAL B N 1
ATOM 3362 C CA . VAL B 1 163 ? -10.678 -1.635 2.136 1 96.73 163 VAL B CA 1
ATOM 3363 C C . VAL B 1 163 ? -11.639 -1.766 0.956 1 96.73 163 VAL B C 1
ATOM 3365 O O . VAL B 1 163 ? -12.389 -2.74 0.864 1 96.73 163 VAL B O 1
ATOM 3368 N N . TYR B 1 164 ? -11.573 -0.856 0.006 1 96.75 164 TYR B N 1
ATOM 3369 C CA . TYR B 1 164 ? -12.522 -0.806 -1.101 1 96.75 164 TYR B CA 1
ATOM 3370 C C . TYR B 1 164 ? -12.365 -2.02 -2.009 1 96.75 164 TYR B C 1
ATOM 3372 O O . TYR B 1 164 ? -13.357 -2.618 -2.433 1 96.75 164 TYR B O 1
ATOM 3380 N N . LEU B 1 165 ? -11.15 -2.34 -2.257 1 92.7 165 LEU B N 1
ATOM 3381 C CA . LEU B 1 165 ? -10.896 -3.493 -3.116 1 92.7 165 LEU B CA 1
ATOM 3382 C C . LEU B 1 165 ? -11.403 -4.776 -2.466 1 92.7 165 LEU B C 1
ATOM 3384 O O . LEU B 1 165 ? -12.005 -5.62 -3.134 1 92.7 165 LEU B O 1
ATOM 3388 N N . SER B 1 166 ? -11.169 -4.939 -1.139 1 93.04 166 SER B N 1
ATOM 3389 C CA . SER B 1 166 ? -11.585 -6.149 -0.437 1 93.04 166 SER B CA 1
ATOM 3390 C C . SER B 1 166 ? -13.104 -6.265 -0.387 1 93.04 166 SER B C 1
ATOM 3392 O O . SER B 1 166 ? -13.652 -7.365 -0.484 1 93.04 166 SER B O 1
ATOM 3394 N N . VAL B 1 167 ? -13.762 -5.154 -0.253 1 96.03 167 VAL B N 1
ATOM 3395 C CA . VAL B 1 167 ? -15.221 -5.159 -0.267 1 96.03 167 VAL B CA 1
ATOM 3396 C C . VAL B 1 167 ? -15.724 -5.474 -1.674 1 96.03 167 VAL B C 1
ATOM 3398 O O . VAL B 1 167 ? -16.637 -6.284 -1.847 1 96.03 167 VAL B O 1
ATOM 3401 N N . ALA B 1 168 ? -15.102 -4.864 -2.652 1 93.62 168 ALA B N 1
ATOM 3402 C CA . ALA B 1 168 ? -15.499 -5.088 -4.039 1 93.62 168 ALA B CA 1
ATOM 3403 C C . ALA B 1 168 ? -15.357 -6.559 -4.42 1 93.62 168 ALA B C 1
ATOM 3405 O O . ALA B 1 168 ? -16.16 -7.087 -5.193 1 93.62 168 ALA B O 1
ATOM 3406 N N . ARG B 1 169 ? -14.472 -7.237 -3.802 1 87.8 169 ARG B N 1
ATOM 3407 C CA . ARG B 1 169 ? -14.185 -8.626 -4.145 1 87.8 169 ARG B CA 1
ATOM 3408 C C . ARG B 1 169 ? -14.976 -9.583 -3.259 1 87.8 169 ARG B C 1
ATOM 3410 O O . ARG B 1 169 ? -14.845 -10.803 -3.382 1 87.8 169 ARG B O 1
ATOM 3417 N N . GLY B 1 170 ? -15.597 -9.019 -2.315 1 89.47 170 GLY B N 1
ATOM 3418 C CA . GLY B 1 170 ? -16.51 -9.823 -1.518 1 89.47 170 GLY B CA 1
ATOM 3419 C C . GLY B 1 170 ? -15.852 -10.442 -0.299 1 89.47 170 GLY B C 1
ATOM 3420 O O . GLY B 1 170 ? -16.426 -11.324 0.342 1 89.47 170 GLY B O 1
ATOM 3421 N N . PHE B 1 171 ? -14.655 -9.991 0.064 1 88.48 171 PHE B N 1
ATOM 3422 C CA . PHE B 1 171 ? -13.978 -10.532 1.236 1 88.48 171 PHE B CA 1
ATOM 3423 C C . PHE B 1 171 ? -14.626 -10.024 2.519 1 88.48 171 PHE B C 1
ATOM 3425 O O . PHE B 1 171 ? -14.565 -10.686 3.556 1 88.48 171 PHE B O 1
ATOM 3432 N N . TYR B 1 172 ? -15.169 -8.873 2.428 1 94.92 172 TYR B N 1
ATOM 3433 C CA . TYR B 1 172 ? -15.932 -8.26 3.509 1 94.92 172 TYR B CA 1
ATOM 3434 C C . TYR B 1 172 ? -17.252 -7.699 2.995 1 94.92 172 TYR B C 1
ATOM 3436 O O . TYR B 1 172 ? -17.321 -7.18 1.879 1 94.92 172 TYR B O 1
ATOM 3444 N N . PRO B 1 173 ? -18.243 -7.799 3.772 1 97.06 173 PRO B N 1
ATOM 3445 C CA . PRO B 1 173 ? -19.522 -7.253 3.314 1 97.06 173 PRO B CA 1
ATOM 3446 C C . PRO B 1 173 ? -19.516 -5.728 3.231 1 97.06 173 PRO B C 1
ATOM 3448 O O . PRO B 1 173 ? -20.267 -5.146 2.443 1 97.06 173 PRO B O 1
ATOM 3451 N N . ALA B 1 174 ? -18.682 -5.117 4.1 1 98.39 174 ALA B N 1
ATOM 3452 C CA . ALA B 1 174 ? -18.575 -3.66 4.135 1 98.39 174 ALA B CA 1
ATOM 3453 C C . ALA B 1 174 ? -17.262 -3.222 4.776 1 98.39 174 ALA B C 1
ATOM 3455 O O . ALA B 1 174 ? -16.544 -4.039 5.357 1 98.39 174 ALA B O 1
ATOM 3456 N N . GLY B 1 175 ? -16.979 -1.951 4.65 1 98.51 175 GLY B N 1
ATOM 3457 C CA . GLY B 1 175 ? -15.77 -1.399 5.239 1 98.51 175 GLY B CA 1
ATOM 3458 C C . GLY B 1 175 ? -15.813 0.111 5.385 1 98.51 175 GLY B C 1
ATOM 3459 O O . GLY B 1 175 ? -16.662 0.774 4.786 1 98.51 175 GLY B O 1
ATOM 3460 N N . GLY B 1 176 ? -14.969 0.627 6.198 1 98.7 176 GLY B N 1
ATOM 3461 C CA . GLY B 1 176 ? -14.914 2.054 6.471 1 98.7 176 GLY B CA 1
ATOM 3462 C C . GLY B 1 176 ? -13.945 2.797 5.57 1 98.7 176 GLY B C 1
ATOM 3463 O O . GLY B 1 176 ? -12.878 2.278 5.235 1 98.7 176 GLY B O 1
ATOM 3464 N N . GLY B 1 177 ? -14.314 4.041 5.216 1 98.03 177 GLY B N 1
ATOM 3465 C CA . GLY B 1 177 ? -13.487 4.909 4.394 1 98.03 177 GLY B CA 1
ATOM 3466 C C . GLY B 1 177 ? -13.874 6.372 4.493 1 98.03 177 GLY B C 1
ATOM 3467 O O . GLY B 1 177 ? -14.495 6.79 5.472 1 98.03 177 GLY B O 1
ATOM 3468 N N . VAL B 1 178 ? -13.337 7.128 3.516 1 97.07 178 VAL B N 1
ATOM 3469 C CA . VAL B 1 178 ? -13.72 8.527 3.36 1 97.07 178 VAL B CA 1
ATOM 3470 C C . VAL B 1 178 ? -13.973 8.833 1.885 1 97.07 178 VAL B C 1
ATOM 3472 O O . VAL B 1 178 ? -13.441 8.153 1.004 1 97.07 178 VAL B O 1
ATOM 3475 N N . MET B 1 179 ? -14.758 9.884 1.631 1 93.24 179 MET B N 1
ATOM 3476 C CA . MET B 1 179 ? -15.233 10.164 0.279 1 93.24 179 MET B CA 1
ATOM 3477 C C . MET B 1 179 ? -14.071 10.523 -0.642 1 93.24 179 MET B C 1
ATOM 3479 O O . MET B 1 179 ? -14.076 10.166 -1.822 1 93.24 179 MET B O 1
ATOM 3483 N N . ARG B 1 180 ? -13.093 11.241 -0.122 1 90.21 180 ARG B N 1
ATOM 3484 C CA . ARG B 1 180 ? -11.972 11.654 -0.96 1 90.21 180 ARG B CA 1
ATOM 3485 C C . ARG B 1 180 ? -11.267 10.445 -1.566 1 90.21 180 ARG B C 1
ATOM 3487 O O . ARG B 1 180 ? -11.046 10.392 -2.778 1 90.21 180 ARG B O 1
ATOM 3494 N N . THR B 1 181 ? -10.874 9.476 -0.712 1 92.97 181 THR B N 1
ATOM 3495 C CA . THR B 1 181 ? -10.17 8.296 -1.202 1 92.97 181 THR B CA 1
ATOM 3496 C C . THR B 1 181 ? -11.103 7.411 -2.022 1 92.97 181 THR B C 1
ATOM 3498 O O . THR B 1 181 ? -10.677 6.783 -2.994 1 92.97 181 THR B O 1
ATOM 3501 N N . PHE B 1 182 ? -12.422 7.383 -1.743 1 94.58 182 PHE B N 1
ATOM 3502 C CA . PHE B 1 182 ? -13.411 6.638 -2.513 1 94.58 182 PHE B CA 1
ATOM 3503 C C . PHE B 1 182 ? -13.497 7.167 -3.94 1 94.58 182 PHE B C 1
ATOM 3505 O O . PHE B 1 182 ? -13.502 6.39 -4.897 1 94.58 182 PHE B O 1
ATOM 3512 N N . ASN B 1 183 ? -13.484 8.473 -4.071 1 89.48 183 ASN B N 1
ATOM 3513 C CA . ASN B 1 183 ? -13.634 9.127 -5.367 1 89.48 183 ASN B CA 1
ATOM 3514 C C . ASN B 1 183 ? -12.381 8.967 -6.224 1 89.48 183 ASN B C 1
ATOM 3516 O O . ASN B 1 183 ? -12.414 9.211 -7.431 1 89.48 183 ASN B O 1
ATOM 3520 N N . SER B 1 184 ? -11.326 8.632 -5.6 1 85.21 184 SER B N 1
ATOM 3521 C CA . SER B 1 184 ? -10.074 8.507 -6.337 1 85.21 184 SER B CA 1
ATOM 3522 C C . SER B 1 184 ? -9.897 7.098 -6.894 1 85.21 184 SER B C 1
ATOM 3524 O O . SER B 1 184 ? -8.931 6.824 -7.609 1 85.21 184 SER B O 1
ATOM 3526 N N . LEU B 1 185 ? -10.766 6.157 -6.614 1 87.92 185 LEU B N 1
ATOM 3527 C CA . LEU B 1 185 ? -10.682 4.782 -7.095 1 87.92 185 LEU B CA 1
ATOM 3528 C C . LEU B 1 185 ? -10.871 4.722 -8.607 1 87.92 185 LEU B C 1
ATOM 3530 O O . LEU B 1 185 ? -11.586 5.546 -9.181 1 87.92 185 LEU B O 1
ATOM 3534 N N . PRO B 1 186 ? -10.264 3.687 -9.138 1 82.93 186 PRO B N 1
ATOM 3535 C CA . PRO B 1 186 ? -10.637 3.42 -10.53 1 82.93 186 PRO B CA 1
ATOM 3536 C C . PRO B 1 186 ? -12.126 3.129 -10.696 1 82.93 186 PRO B C 1
ATOM 3538 O O . PRO B 1 186 ? -12.731 2.475 -9.842 1 82.93 186 PRO B O 1
ATOM 3541 N N . ASP B 1 187 ? -12.684 3.489 -11.827 1 87.76 187 ASP B N 1
ATOM 3542 C CA . ASP B 1 187 ? -14.113 3.366 -12.098 1 87.76 187 ASP B CA 1
ATOM 3543 C C . ASP B 1 187 ? -14.567 1.912 -12.001 1 87.76 187 ASP B C 1
ATOM 3545 O O . ASP B 1 187 ? -15.671 1.631 -11.53 1 87.76 187 ASP B O 1
ATOM 3549 N N . GLU B 1 188 ? -13.734 1.061 -12.412 1 83.55 188 GLU B N 1
ATOM 3550 C CA . GLU B 1 188 ? -14.074 -0.358 -12.428 1 83.55 188 GLU B CA 1
ATOM 3551 C C . GLU B 1 188 ? -14.367 -0.871 -11.021 1 83.55 188 GLU B C 1
ATOM 3553 O O . GLU B 1 188 ? -15.235 -1.727 -10.835 1 83.55 188 GLU B O 1
ATOM 3558 N N . VAL B 1 189 ? -13.686 -0.385 -10.093 1 88.38 189 VAL B N 1
ATOM 3559 C CA . VAL B 1 189 ? -13.891 -0.792 -8.707 1 88.38 189 VAL B CA 1
ATOM 3560 C C . VAL B 1 189 ? -15.023 0.027 -8.091 1 88.38 189 VAL B C 1
ATOM 3562 O O . VAL B 1 189 ? -15.936 -0.529 -7.475 1 88.38 189 VAL B O 1
ATOM 3565 N N . LYS B 1 190 ? -14.934 1.287 -8.253 1 93.17 190 LYS B N 1
ATOM 3566 C CA . LYS B 1 190 ? -15.88 2.223 -7.652 1 93.17 190 LYS B CA 1
ATOM 3567 C C . LYS B 1 190 ? -17.313 1.898 -8.068 1 93.17 190 LYS B C 1
ATOM 3569 O O . LYS B 1 190 ? -18.238 2.007 -7.261 1 93.17 190 LYS B O 1
ATOM 3574 N N . SER B 1 191 ? -17.499 1.429 -9.307 1 94.13 191 SER B N 1
ATOM 3575 C CA . SER B 1 191 ? -18.831 1.177 -9.848 1 94.13 191 SER B CA 1
ATOM 3576 C C . SER B 1 191 ? -19.496 -0.006 -9.153 1 94.13 191 SER B C 1
ATOM 3578 O O . SER B 1 191 ? -20.709 -0.193 -9.259 1 94.13 191 SER B O 1
ATOM 3580 N N . GLN B 1 192 ? -18.746 -0.77 -8.494 1 94.06 192 GLN B N 1
ATOM 3581 C CA . GLN B 1 192 ? -19.272 -1.949 -7.814 1 94.06 192 GLN B CA 1
ATOM 3582 C C . GLN B 1 192 ? -19.697 -1.616 -6.386 1 94.06 192 GLN B C 1
ATOM 3584 O O . GLN B 1 192 ? -20.335 -2.431 -5.717 1 94.06 192 GLN B O 1
ATOM 3589 N N . LEU B 1 193 ? -19.322 -0.478 -5.961 1 97.3 193 LEU B N 1
ATOM 3590 C CA . LEU B 1 193 ? -19.459 -0.128 -4.551 1 97.3 193 LEU B CA 1
ATOM 3591 C C . LEU B 1 193 ? -20.425 1.037 -4.372 1 97.3 193 LEU B C 1
ATOM 3593 O O . LEU B 1 193 ? -20.68 1.789 -5.315 1 97.3 193 LEU B O 1
ATOM 3597 N N . GLU B 1 194 ? -20.935 1.223 -3.204 1 97.33 194 GLU B N 1
ATOM 3598 C CA . GLU B 1 194 ? -21.727 2.387 -2.818 1 97.33 194 GLU B CA 1
ATOM 3599 C C . GLU B 1 194 ? -21.588 2.679 -1.327 1 97.33 194 GLU B C 1
ATOM 3601 O O . GLU B 1 194 ? -21.487 1.757 -0.515 1 97.33 194 GLU B O 1
ATOM 3606 N N . PRO B 1 195 ? -21.558 3.93 -0.964 1 97.37 195 PRO B N 1
ATOM 3607 C CA . PRO B 1 195 ? -21.686 4.263 0.456 1 97.37 195 PRO B CA 1
ATOM 3608 C C . PRO B 1 195 ? -23.067 3.933 1.018 1 97.37 195 PRO B C 1
ATOM 3610 O O . PRO B 1 195 ? -24.084 4.29 0.416 1 97.37 195 PRO B O 1
ATOM 3613 N N . ILE B 1 196 ? -23.107 3.293 2.153 1 98.17 196 ILE B N 1
ATOM 3614 C CA . ILE B 1 196 ? -24.39 2.909 2.73 1 98.17 196 ILE B CA 1
ATOM 3615 C C . ILE B 1 196 ? -24.647 3.716 4.001 1 98.17 196 ILE B C 1
ATOM 3617 O O . ILE B 1 196 ? -25.74 3.661 4.569 1 98.17 196 ILE B O 1
ATOM 3621 N N . TRP B 1 197 ? -23.667 4.383 4.492 1 98.19 197 TRP B N 1
ATOM 3622 C CA . TRP B 1 197 ? -23.746 5.21 5.691 1 98.19 197 TRP B CA 1
ATOM 3623 C C . TRP B 1 197 ? -22.709 6.328 5.65 1 98.19 197 TRP B C 1
ATOM 3625 O O . TRP B 1 197 ? -21.588 6.126 5.18 1 98.19 197 TRP B O 1
ATOM 3635 N N . THR B 1 198 ? -23.034 7.499 6.13 1 98.34 198 THR B N 1
ATOM 3636 C CA . THR B 1 198 ? -22.129 8.635 6.266 1 98.34 198 THR B CA 1
ATOM 3637 C C . THR B 1 198 ? -22.21 9.225 7.671 1 98.34 198 THR B C 1
ATOM 3639 O O . THR B 1 198 ? -23.303 9.445 8.196 1 98.34 198 THR B O 1
ATOM 3642 N N . THR B 1 199 ? -21.12 9.474 8.267 1 98.49 199 THR B N 1
ATOM 3643 C CA . THR B 1 199 ? -21.059 10.009 9.622 1 98.49 199 THR B CA 1
ATOM 3644 C C . THR B 1 199 ? -21.224 11.526 9.613 1 98.49 199 THR B C 1
ATOM 3646 O O . THR B 1 199 ? -21.195 12.153 8.552 1 98.49 199 THR B O 1
ATOM 3649 N N . LYS B 1 200 ? -21.41 12.093 10.837 1 97.87 200 LYS B N 1
ATOM 3650 C CA . LYS B 1 200 ? -21.367 13.543 10.999 1 97.87 200 LYS B CA 1
ATOM 3651 C C . LYS B 1 200 ? -20.025 14.108 10.541 1 97.87 200 LYS B C 1
ATOM 3653 O O . LYS B 1 200 ? -18.988 13.457 10.691 1 97.87 200 LYS B O 1
ATOM 3658 N N . PRO B 1 201 ? -20.062 15.282 10.002 1 98.27 201 PRO B N 1
ATOM 3659 C CA . PRO B 1 201 ? -18.818 15.906 9.547 1 98.27 201 PRO B CA 1
ATOM 3660 C C . PRO B 1 201 ? -18.041 16.569 10.683 1 98.27 201 PRO B C 1
ATOM 3662 O O . PRO B 1 201 ? -18.642 17.088 11.627 1 98.27 201 PRO B O 1
ATOM 3665 N N . TYR B 1 202 ? -16.756 16.603 10.598 1 98.48 202 TYR B N 1
ATOM 3666 C CA . TYR B 1 202 ? -15.84 17.222 11.549 1 98.48 202 TYR B CA 1
ATOM 3667 C C . TYR B 1 202 ? -14.762 18.021 10.828 1 98.48 202 TYR B C 1
ATOM 3669 O O . TYR B 1 202 ? -14.704 18.027 9.596 1 98.48 202 TYR B O 1
ATOM 3677 N N . THR B 1 203 ? -13.986 18.776 11.622 1 98.52 203 THR B N 1
ATOM 3678 C CA . THR B 1 203 ? -12.84 19.495 11.076 1 98.52 203 THR B CA 1
ATOM 3679 C C . THR B 1 203 ? -11.902 18.54 10.343 1 98.52 203 THR B C 1
ATOM 3681 O O . THR B 1 203 ? -11.633 17.436 10.822 1 98.52 203 THR B O 1
ATOM 3684 N N . PRO B 1 204 ? -11.425 18.943 9.155 1 98.05 204 PRO B N 1
ATOM 3685 C CA . PRO B 1 204 ? -10.641 18.019 8.332 1 98.05 204 PRO B CA 1
ATOM 3686 C C . PRO B 1 204 ? -9.189 17.908 8.79 1 98.05 204 PRO B C 1
ATOM 3688 O O . PRO B 1 204 ? -8.857 18.314 9.907 1 98.05 204 PRO B O 1
ATOM 3691 N N . HIS B 1 205 ? -8.315 17.303 8.015 1 98.55 205 HIS B N 1
ATOM 3692 C CA . HIS B 1 205 ? -6.903 17.071 8.295 1 98.55 205 HIS B CA 1
ATOM 3693 C C . HIS B 1 205 ? -6.188 18.373 8.639 1 98.55 205 HIS B C 1
ATOM 3695 O O . HIS B 1 205 ? -6.534 19.434 8.113 1 98.55 205 HIS B O 1
ATOM 3701 N N . ALA B 1 206 ? -5.231 18.261 9.491 1 98.79 206 ALA B N 1
ATOM 3702 C CA . ALA B 1 206 ? -4.379 19.389 9.854 1 98.79 206 ALA B CA 1
ATOM 3703 C C . ALA B 1 206 ? -3.047 19.333 9.112 1 98.79 206 ALA B C 1
ATOM 3705 O O . ALA B 1 206 ? -2.474 18.255 8.932 1 98.79 206 ALA B O 1
ATOM 3706 N N . ILE B 1 207 ? -2.654 20.411 8.639 1 98.9 207 ILE B N 1
ATOM 3707 C CA . ILE B 1 207 ? -1.229 20.606 8.396 1 98.9 207 ILE B CA 1
ATOM 3708 C C . ILE B 1 207 ? -0.589 21.293 9.6 1 98.9 207 ILE B C 1
ATOM 3710 O O . ILE B 1 207 ? -0.946 22.424 9.94 1 98.9 207 ILE B O 1
ATOM 3714 N N . ALA B 1 208 ? 0.366 20.579 10.239 1 98.93 208 ALA B N 1
ATOM 3715 C CA . ALA B 1 208 ? 0.942 21.069 11.489 1 98.93 208 ALA B CA 1
ATOM 3716 C C . ALA B 1 208 ? 2.467 21.05 11.435 1 98.93 208 ALA B C 1
ATOM 3718 O O . ALA B 1 208 ? 3.06 20.205 10.76 1 98.93 208 ALA B O 1
ATOM 3719 N N . HIS B 1 209 ? 3.057 21.981 12.046 1 98.88 209 HIS B N 1
ATOM 3720 C CA . HIS B 1 209 ? 4.513 22.044 12.079 1 98.88 209 HIS B CA 1
ATOM 3721 C C . HIS B 1 209 ? 5.053 21.603 13.436 1 98.88 209 HIS B C 1
ATOM 3723 O O . HIS B 1 209 ? 4.421 21.841 14.467 1 98.88 209 HIS B O 1
ATOM 3729 N N . HIS B 1 210 ? 6.14 20.973 13.43 1 98.76 210 HIS B N 1
ATOM 3730 C CA . HIS B 1 210 ? 6.863 20.644 14.653 1 98.76 210 HIS B CA 1
ATOM 3731 C C . HIS B 1 210 ? 7.375 21.902 15.347 1 98.76 210 HIS B C 1
ATOM 3733 O O . HIS B 1 210 ? 7.738 22.876 14.684 1 98.76 210 HIS B O 1
ATOM 3739 N N . PRO B 1 211 ? 7.493 21.884 16.665 1 98.36 211 PRO B N 1
ATOM 3740 C CA . PRO B 1 211 ? 7.923 23.07 17.41 1 98.36 211 PRO B CA 1
ATOM 3741 C C . PRO B 1 211 ? 9.341 23.509 17.053 1 98.36 211 PRO B C 1
ATOM 3743 O O . PRO B 1 211 ? 9.727 24.648 17.33 1 98.36 211 PRO B O 1
ATOM 3746 N N . ARG B 1 212 ? 10.104 22.663 16.402 1 98.16 212 ARG B N 1
ATOM 3747 C CA . ARG B 1 212 ? 11.494 23.001 16.114 1 98.16 212 ARG B CA 1
ATOM 3748 C C . ARG B 1 212 ? 11.59 23.986 14.955 1 98.16 212 ARG B C 1
ATOM 3750 O O . ARG B 1 212 ? 12.636 24.603 14.742 1 98.16 212 ARG B O 1
ATOM 3757 N N . MET B 1 213 ? 10.555 24.207 14.227 1 97.93 213 MET B N 1
ATOM 3758 C CA . MET B 1 213 ? 10.6 25.111 13.082 1 97.93 213 MET B CA 1
ATOM 3759 C C . MET B 1 213 ? 10.594 26.567 13.538 1 97.93 213 MET B C 1
ATOM 3761 O O . MET B 1 213 ? 9.947 26.908 14.53 1 97.93 213 MET B O 1
ATOM 3765 N N . THR B 1 214 ? 11.252 27.401 12.719 1 97.64 214 THR B N 1
ATOM 3766 C CA . THR B 1 214 ? 11.273 28.824 13.038 1 97.64 214 THR B CA 1
ATOM 3767 C C . THR B 1 214 ? 9.966 29.491 12.62 1 97.64 214 THR B C 1
ATOM 3769 O O . THR B 1 214 ? 9.254 28.983 11.751 1 97.64 214 THR B O 1
ATOM 3772 N N . HIS B 1 215 ? 9.716 30.589 13.276 1 97.58 215 HIS B N 1
ATOM 3773 C CA . HIS B 1 215 ? 8.53 31.368 12.936 1 97.58 215 HIS B CA 1
ATOM 3774 C C . HIS B 1 215 ? 8.545 31.779 11.467 1 97.58 215 HIS B C 1
ATOM 3776 O O . HIS B 1 215 ? 7.502 31.784 10.809 1 97.58 215 HIS B O 1
ATOM 3782 N N . GLU B 1 216 ? 9.698 32.114 10.978 1 97.61 216 GLU B N 1
ATOM 3783 C CA . GLU B 1 216 ? 9.846 32.535 9.588 1 97.61 216 GLU B CA 1
ATOM 3784 C C . GLU B 1 216 ? 9.51 31.398 8.628 1 97.61 216 GLU B C 1
ATOM 3786 O O . GLU B 1 216 ? 8.826 31.607 7.624 1 97.61 216 GLU B O 1
ATOM 3791 N N . GLN B 1 217 ? 10.02 30.201 8.931 1 97.94 217 GLN B N 1
ATOM 3792 C CA . GLN B 1 217 ? 9.712 29.03 8.117 1 97.94 217 GLN B CA 1
ATOM 3793 C C . GLN B 1 217 ? 8.207 28.785 8.052 1 97.94 217 GLN B C 1
ATOM 3795 O O . GLN B 1 217 ? 7.646 28.623 6.967 1 97.94 217 GLN B O 1
ATOM 3800 N N . VAL B 1 218 ? 7.598 28.843 9.204 1 98.49 218 VAL B N 1
ATOM 3801 C CA . VAL B 1 218 ? 6.177 28.53 9.314 1 98.49 218 VAL B CA 1
ATOM 3802 C C . VAL B 1 218 ? 5.358 29.573 8.556 1 98.49 218 VAL B C 1
ATOM 3804 O O . VAL B 1 218 ? 4.468 29.225 7.776 1 98.49 218 VAL B O 1
ATOM 3807 N N . LYS B 1 219 ? 5.649 30.8 8.768 1 98.27 219 LYS B N 1
ATOM 3808 C CA . LYS B 1 219 ? 4.912 31.879 8.116 1 98.27 219 LYS B CA 1
ATOM 3809 C C . LYS B 1 219 ? 5.046 31.797 6.599 1 98.27 219 LYS B C 1
ATOM 3811 O O . LYS B 1 219 ? 4.064 31.973 5.874 1 98.27 219 LYS B O 1
ATOM 3816 N N . SER B 1 220 ? 6.231 31.538 6.149 1 98.21 220 SER B N 1
ATOM 3817 C CA . SER B 1 220 ? 6.492 31.458 4.715 1 98.21 220 SER B CA 1
ATOM 3818 C C . SER B 1 220 ? 5.733 30.299 4.079 1 98.21 220 SER B C 1
ATOM 3820 O O . SER B 1 220 ? 5.116 30.459 3.023 1 98.21 220 SER B O 1
ATOM 3822 N N . ILE B 1 221 ? 5.758 29.17 4.697 1 98.57 221 ILE B N 1
ATOM 3823 C CA . ILE B 1 221 ? 5.102 27.984 4.157 1 98.57 221 ILE B CA 1
ATOM 3824 C C . ILE B 1 221 ? 3.587 28.151 4.238 1 98.57 221 ILE B C 1
ATOM 3826 O O . ILE B 1 221 ? 2.863 27.761 3.319 1 98.57 221 ILE B O 1
ATOM 3830 N N . GLN B 1 222 ? 3.111 28.725 5.331 1 98.61 222 GLN B N 1
ATOM 3831 C CA . GLN B 1 222 ? 1.681 28.992 5.45 1 98.61 222 GLN B CA 1
ATOM 3832 C C . GLN B 1 222 ? 1.195 29.899 4.323 1 98.61 222 GLN B C 1
ATOM 3834 O O . GLN B 1 222 ? 0.133 29.664 3.743 1 98.61 222 GLN B O 1
ATOM 3839 N N . GLN B 1 223 ? 1.957 30.924 4.045 1 98.24 223 GLN B N 1
ATOM 3840 C CA . GLN B 1 223 ? 1.592 31.849 2.977 1 98.24 223 GLN B CA 1
ATOM 3841 C C . GLN B 1 223 ? 1.595 31.151 1.62 1 98.24 223 GLN B C 1
ATOM 3843 O O . GLN B 1 223 ? 0.719 31.397 0.788 1 98.24 223 GLN B O 1
ATOM 3848 N N . ALA B 1 224 ? 2.584 30.338 1.436 1 98.27 224 ALA B N 1
ATOM 3849 C CA . ALA B 1 224 ? 2.646 29.577 0.191 1 98.27 224 ALA B CA 1
ATOM 3850 C C . ALA B 1 224 ? 1.418 28.684 0.032 1 98.27 224 ALA B C 1
ATOM 3852 O O . ALA B 1 224 ? 0.842 28.598 -1.055 1 98.27 224 ALA B O 1
ATOM 3853 N N . LEU B 1 225 ? 0.999 28.044 1.107 1 98.35 225 LEU B N 1
ATOM 3854 C CA . LEU B 1 225 ? -0.175 27.179 1.079 1 98.35 225 LEU B CA 1
ATOM 3855 C C . LEU B 1 225 ? -1.437 27.985 0.79 1 98.35 225 LEU B C 1
ATOM 3857 O O . LEU B 1 225 ? -2.262 27.581 -0.032 1 98.35 225 LEU B O 1
ATOM 3861 N N . LYS B 1 226 ? -1.532 29.128 1.391 1 97.8 226 LYS B N 1
ATOM 3862 C CA . LYS B 1 226 ? -2.727 29.956 1.255 1 97.8 226 LYS B CA 1
ATOM 3863 C C . LYS B 1 226 ? -2.863 30.495 -0.166 1 97.8 226 LYS B C 1
ATOM 3865 O O . LYS B 1 226 ? -3.976 30.719 -0.647 1 97.8 226 LYS B O 1
ATOM 3870 N N . SER B 1 227 ? -1.749 30.617 -0.842 1 97.17 227 SER B N 1
ATOM 3871 C CA . SER B 1 227 ? -1.784 31.242 -2.161 1 97.17 227 SER B CA 1
ATOM 3872 C C . SER B 1 227 ? -1.58 30.211 -3.266 1 97.17 227 SER B C 1
ATOM 3874 O O . SER B 1 227 ? -1.411 30.57 -4.433 1 97.17 227 SER B O 1
ATOM 3876 N N . ILE B 1 228 ? -1.552 28.953 -2.875 1 96.86 228 ILE B N 1
ATOM 3877 C CA . ILE B 1 228 ? -1.151 27.896 -3.797 1 96.86 228 ILE B CA 1
ATOM 3878 C C . ILE B 1 228 ? -2.143 27.817 -4.955 1 96.86 228 ILE B C 1
ATOM 3880 O O . ILE B 1 228 ? -1.779 27.43 -6.068 1 96.86 228 ILE B O 1
ATOM 3884 N N . ASP B 1 229 ? -3.388 28.172 -4.742 1 95.11 229 ASP B N 1
ATOM 3885 C CA . ASP B 1 229 ? -4.433 28.062 -5.755 1 95.11 229 ASP B CA 1
ATOM 3886 C C . ASP B 1 229 ? -4.368 29.228 -6.739 1 95.11 229 ASP B C 1
ATOM 3888 O O . ASP B 1 229 ? -5.176 29.31 -7.667 1 95.11 229 ASP B O 1
ATOM 3892 N N . GLN B 1 230 ? -3.419 30.084 -6.584 1 94.38 230 GLN B N 1
ATOM 3893 C CA . GLN B 1 230 ? -3.307 31.258 -7.443 1 94.38 230 GLN B CA 1
ATOM 3894 C C . GLN B 1 230 ? -2.383 30.988 -8.627 1 94.38 230 GLN B C 1
ATOM 3896 O O . GLN B 1 230 ? -2.329 31.778 -9.572 1 94.38 230 GLN B O 1
ATOM 3901 N N . THR B 1 231 ? -1.649 29.951 -8.642 1 92.26 231 THR B N 1
ATOM 3902 C CA . THR B 1 231 ? -0.765 29.592 -9.746 1 92.26 231 THR B CA 1
ATOM 3903 C C . THR B 1 231 ? -1.325 28.403 -10.521 1 92.26 231 THR B C 1
ATOM 3905 O O . THR B 1 231 ? -2.089 27.603 -9.976 1 92.26 231 THR B O 1
ATOM 3908 N N . LEU B 1 232 ? -0.937 28.28 -11.748 1 93.24 232 LEU B N 1
ATOM 3909 C CA . LEU B 1 232 ? -1.356 27.151 -12.57 1 93.24 232 LEU B CA 1
ATOM 3910 C C . LEU B 1 232 ? -0.826 25.839 -12.002 1 93.24 232 LEU B C 1
ATOM 3912 O O . LEU B 1 232 ? -1.554 24.845 -11.939 1 93.24 232 LEU B O 1
ATOM 3916 N N . GLU B 1 233 ? 0.433 25.859 -11.619 1 93.62 233 GLU B N 1
ATOM 3917 C CA . GLU B 1 233 ? 1.039 24.671 -11.026 1 93.62 233 GLU B CA 1
ATOM 3918 C C . GLU B 1 233 ? 0.352 24.294 -9.717 1 93.62 233 GLU B C 1
ATOM 3920 O O . GLU B 1 233 ? 0.115 23.114 -9.45 1 93.62 233 GLU B O 1
ATOM 3925 N N . GLY B 1 234 ? 0.076 25.302 -8.957 1 94.95 234 GLY B N 1
ATOM 3926 C CA . GLY B 1 234 ? -0.624 25.07 -7.704 1 94.95 234 GLY B CA 1
ATOM 3927 C C . GLY B 1 234 ? -1.999 24.456 -7.894 1 94.95 234 GLY B C 1
ATOM 3928 O O . GLY B 1 234 ? -2.359 23.501 -7.202 1 94.95 234 GLY B O 1
ATOM 3929 N N . ARG B 1 235 ? -2.744 24.906 -8.836 1 95.33 235 ARG B N 1
ATOM 3930 C CA . ARG B 1 235 ? -4.079 24.387 -9.115 1 95.33 235 ARG B CA 1
ATOM 3931 C C . ARG B 1 235 ? -4.014 22.943 -9.601 1 95.33 235 ARG B C 1
ATOM 3933 O O . ARG B 1 235 ? -4.87 22.126 -9.254 1 95.33 235 ARG B O 1
ATOM 3940 N N . THR B 1 236 ? -3.056 22.695 -10.377 1 94.85 236 THR B N 1
ATOM 3941 C CA . THR B 1 236 ? -2.871 21.336 -10.874 1 94.85 236 THR B CA 1
ATOM 3942 C C . THR B 1 236 ? -2.564 20.378 -9.726 1 94.85 236 THR B C 1
ATOM 3944 O O . THR B 1 236 ? -3.096 19.267 -9.679 1 94.85 236 THR B O 1
ATOM 3947 N N . SER B 1 237 ? -1.697 20.803 -8.823 1 94.83 237 SER B N 1
ATOM 3948 C CA . SER B 1 237 ? -1.358 19.975 -7.67 1 94.83 237 SER B CA 1
ATOM 3949 C C . SER B 1 237 ? -2.568 19.761 -6.768 1 94.83 237 SER B C 1
ATOM 3951 O O . SER B 1 237 ? -2.748 18.678 -6.208 1 94.83 237 SER B O 1
ATOM 3953 N N . LEU B 1 238 ? -3.383 20.773 -6.615 1 95.42 238 LEU B N 1
ATOM 3954 C CA . LEU B 1 238 ? -4.584 20.682 -5.793 1 95.42 238 LEU B CA 1
ATOM 3955 C C . LEU B 1 238 ? -5.584 19.703 -6.399 1 95.42 238 LEU B C 1
ATOM 3957 O O . LEU B 1 238 ? -6.265 18.975 -5.673 1 95.42 238 LEU B O 1
ATOM 3961 N N . LYS B 1 239 ? -5.691 19.636 -7.705 1 93.29 239 LYS B N 1
ATOM 3962 C CA . LYS B 1 239 ? -6.589 18.715 -8.395 1 93.29 239 LYS B CA 1
ATOM 3963 C C . LYS B 1 239 ? -6.213 17.264 -8.111 1 93.29 239 LYS B C 1
ATOM 3965 O O . LYS B 1 239 ? -7.088 16.416 -7.921 1 93.29 239 LYS B O 1
ATOM 3970 N N . LEU B 1 240 ? -4.937 16.955 -8.021 1 90.71 240 LEU B N 1
ATOM 3971 C CA . LEU B 1 240 ? -4.459 15.61 -7.72 1 90.71 240 LEU B CA 1
ATOM 3972 C C . LEU B 1 240 ? -4.884 15.182 -6.32 1 90.71 240 LEU B C 1
ATOM 3974 O O . LEU B 1 240 ? -5.065 13.99 -6.058 1 90.71 240 LEU B O 1
ATOM 3978 N N . LEU B 1 241 ? -5.054 16.135 -5.474 1 92.55 241 LEU B N 1
ATOM 3979 C CA . LEU B 1 241 ? -5.379 15.856 -4.08 1 92.55 241 LEU B CA 1
ATOM 3980 C C . LEU B 1 241 ? -6.881 15.972 -3.839 1 92.55 241 LEU B C 1
ATOM 3982 O O . LEU B 1 241 ? -7.364 15.665 -2.747 1 92.55 241 LEU B O 1
ATOM 3986 N N . ASN B 1 242 ? -7.582 16.457 -4.809 1 89.96 242 ASN B N 1
ATOM 3987 C CA . ASN B 1 242 ? -9 16.762 -4.659 1 89.96 242 ASN B CA 1
ATOM 3988 C C . ASN B 1 242 ? -9.246 17.736 -3.511 1 89.96 242 ASN B C 1
ATOM 3990 O O . ASN B 1 242 ? -10.095 17.489 -2.652 1 89.96 242 ASN B O 1
ATOM 3994 N N . ILE B 1 243 ? -8.399 18.776 -3.426 1 93.2 243 ILE B N 1
ATOM 3995 C CA . ILE B 1 243 ? -8.508 19.87 -2.467 1 93.2 243 ILE B CA 1
ATOM 3996 C C . ILE B 1 243 ? -8.623 21.198 -3.211 1 93.2 243 ILE B C 1
ATOM 3998 O O . ILE B 1 243 ? -7.944 21.415 -4.218 1 93.2 243 ILE B O 1
ATOM 4002 N N . ASN B 1 244 ? -9.431 22.114 -2.781 1 93.13 244 ASN B N 1
ATOM 4003 C CA . ASN B 1 244 ? -9.671 23.387 -3.453 1 93.13 244 ASN B CA 1
ATOM 4004 C C . ASN B 1 244 ? -8.611 24.422 -3.088 1 93.13 244 ASN B C 1
ATOM 4006 O O . ASN B 1 244 ? -8.417 25.4 -3.813 1 93.13 244 ASN B O 1
ATOM 4010 N N . GLY B 1 245 ? -8.041 24.252 -1.993 1 96.75 245 GLY B N 1
ATOM 4011 C CA . GLY B 1 245 ? -7.084 25.185 -1.42 1 96.75 245 GLY B CA 1
ATOM 4012 C C . GLY B 1 245 ? -6.915 25.022 0.078 1 96.75 245 GLY B C 1
ATOM 4013 O O . GLY B 1 245 ? -7.539 24.151 0.688 1 96.75 245 GLY B O 1
ATOM 4014 N N . PHE B 1 246 ? -6.058 25.894 0.599 1 98.17 246 PHE B N 1
ATOM 4015 C CA . PHE B 1 246 ? -5.783 25.842 2.03 1 98.17 246 PHE B CA 1
ATOM 4016 C C . PHE B 1 246 ? -6.074 27.187 2.686 1 98.17 246 PHE B C 1
ATOM 4018 O O . PHE B 1 246 ? -6.053 28.225 2.021 1 98.17 246 PHE B O 1
ATOM 4025 N N . GLU B 1 247 ? -6.368 27.166 3.92 1 98.11 247 GLU B N 1
ATOM 4026 C CA . GLU B 1 247 ? -6.556 28.349 4.755 1 98.11 247 GLU B CA 1
ATOM 4027 C C . GLU B 1 247 ? -5.799 28.22 6.073 1 98.11 247 GLU B C 1
ATOM 4029 O O . GLU B 1 247 ? -5.373 27.126 6.447 1 98.11 247 GLU B O 1
ATOM 4034 N N . SER B 1 248 ? -5.636 29.329 6.721 1 98.07 248 SER B N 1
ATOM 4035 C CA . SER B 1 248 ? -4.987 29.311 8.028 1 98.07 248 SER B CA 1
ATOM 4036 C C . SER B 1 248 ? -5.813 28.529 9.044 1 98.07 248 SER B C 1
ATOM 4038 O O . SER B 1 248 ? -7.042 28.485 8.951 1 98.07 248 SER B O 1
ATOM 4040 N N . ALA B 1 249 ? -5.111 27.92 9.904 1 98.44 249 ALA B N 1
ATOM 4041 C CA . ALA B 1 249 ? -5.774 27.145 10.949 1 98.44 249 ALA B CA 1
ATOM 4042 C C . ALA B 1 249 ? -5.126 27.391 12.309 1 98.44 249 ALA B C 1
ATOM 4044 O O . ALA B 1 249 ? -3.972 27.82 12.384 1 98.44 249 ALA B O 1
ATOM 4045 N N . ILE B 1 250 ? -5.941 27.194 13.356 1 97.78 250 ILE B N 1
ATOM 4046 C CA . ILE B 1 250 ? -5.46 27.301 14.73 1 97.78 250 ILE B CA 1
ATOM 4047 C C . ILE B 1 250 ? -5.882 26.065 15.522 1 97.78 250 ILE B C 1
ATOM 4049 O O . ILE B 1 250 ? -6.775 25.326 15.101 1 97.78 250 ILE B O 1
ATOM 4053 N N . ASP B 1 251 ? -5.294 25.865 16.614 1 98.49 251 ASP B N 1
ATOM 4054 C CA . ASP B 1 251 ? -5.445 24.666 17.433 1 98.49 251 ASP B CA 1
ATOM 4055 C C . ASP B 1 251 ? -6.912 24.42 17.78 1 98.49 251 ASP B C 1
ATOM 4057 O O . ASP B 1 251 ? -7.383 23.281 17.736 1 98.49 251 ASP B O 1
ATOM 4061 N N . THR B 1 252 ? -7.663 25.435 18.057 1 98.53 252 THR B N 1
ATOM 4062 C CA . THR B 1 252 ? -9.02 25.313 18.579 1 98.53 252 THR B CA 1
ATOM 4063 C C . THR B 1 252 ? -9.984 24.874 17.48 1 98.53 252 THR B C 1
ATOM 4065 O O . THR B 1 252 ? -11.13 24.514 17.76 1 98.53 252 THR B O 1
ATOM 4068 N N . ASP B 1 253 ? -9.513 24.886 16.221 1 98.59 253 ASP B N 1
ATOM 4069 C CA . ASP B 1 253 ? -10.353 24.402 15.13 1 98.59 253 ASP B CA 1
ATOM 4070 C C . ASP B 1 253 ? -10.72 22.933 15.328 1 98.59 253 ASP B C 1
ATOM 4072 O O . ASP B 1 253 ? -11.739 22.467 14.814 1 98.59 253 ASP B O 1
ATOM 4076 N N . TRP B 1 254 ? -9.962 22.161 16.118 1 98.68 254 TRP B N 1
ATOM 4077 C CA . TRP B 1 254 ? -10.193 20.728 16.275 1 98.68 254 TRP B CA 1
ATOM 4078 C C . TRP B 1 254 ? -10.821 20.424 17.631 1 98.68 254 TRP B C 1
ATOM 4080 O O . TRP B 1 254 ? -10.761 19.288 18.109 1 98.68 254 TRP B O 1
ATOM 4090 N N . ASP B 1 255 ? -11.425 21.457 18.268 1 98.62 255 ASP B N 1
ATOM 4091 C CA . ASP B 1 255 ? -12.127 21.221 19.526 1 98.62 255 ASP B CA 1
ATOM 4092 C C . ASP B 1 255 ? -13.326 20.298 19.321 1 98.62 255 ASP B C 1
ATOM 4094 O O . ASP B 1 255 ? -13.719 19.57 20.236 1 98.62 255 ASP B O 1
ATOM 4098 N N . ASP B 1 256 ? -13.909 20.305 18.125 1 98.43 256 ASP B N 1
ATOM 4099 C CA . ASP B 1 256 ? -15.002 19.386 17.82 1 98.43 256 ASP B CA 1
ATOM 4100 C C . ASP B 1 256 ? -14.528 17.935 17.862 1 98.43 256 ASP B C 1
ATOM 4102 O O . ASP B 1 256 ? -15.288 17.039 18.235 1 98.43 256 ASP B O 1
ATOM 4106 N N . VAL B 1 257 ? -13.293 17.685 17.493 1 98.3 257 VAL B N 1
ATOM 4107 C CA . VAL B 1 257 ? -12.7 16.353 17.537 1 98.3 257 VAL B CA 1
ATOM 4108 C C . VAL B 1 257 ? -12.343 15.993 18.977 1 98.3 257 VAL B C 1
ATOM 4110 O O . VAL B 1 257 ? -12.605 14.875 19.427 1 98.3 257 VAL B O 1
ATOM 4113 N N . ARG B 1 258 ? -11.78 16.96 19.738 1 98.08 258 ARG B N 1
ATOM 4114 C CA . ARG B 1 258 ? -11.427 16.731 21.135 1 98.08 258 ARG B CA 1
ATOM 4115 C C . ARG B 1 258 ? -12.658 16.37 21.959 1 98.08 258 ARG B C 1
ATOM 4117 O O . ARG B 1 258 ? -12.575 15.567 22.89 1 98.08 258 ARG B O 1
ATOM 4124 N N . ALA B 1 259 ? -13.743 16.895 21.602 1 97.58 259 ALA B N 1
ATOM 4125 C CA . ALA B 1 259 ? -14.99 16.703 22.337 1 97.58 259 ALA B CA 1
ATOM 4126 C C . ALA B 1 259 ? -15.471 15.259 22.233 1 97.58 259 ALA B C 1
ATOM 4128 O O . ALA B 1 259 ? -16.31 14.819 23.023 1 97.58 259 ALA B O 1
ATOM 4129 N N . LEU B 1 260 ? -14.949 14.526 21.277 1 96.52 260 LEU B N 1
ATOM 4130 C CA . LEU B 1 260 ? -15.351 13.136 21.09 1 96.52 260 LEU B CA 1
ATOM 4131 C C . LEU B 1 260 ? -14.682 12.233 22.121 1 96.52 260 LEU B C 1
ATOM 4133 O O . LEU B 1 260 ? -15.089 11.083 22.301 1 96.52 260 LEU B O 1
ATOM 4137 N N . ASN B 1 261 ? -13.614 12.642 22.751 1 95.16 261 ASN B N 1
ATOM 4138 C CA . ASN B 1 261 ? -12.914 11.923 23.81 1 95.16 261 ASN B CA 1
ATOM 4139 C C . ASN B 1 261 ? -12.457 10.543 23.344 1 95.16 261 ASN B C 1
ATOM 4141 O O . ASN B 1 261 ? -12.724 9.539 24.006 1 95.16 261 ASN B O 1
ATOM 4145 N N . ILE B 1 262 ? -11.879 10.59 22.15 1 93.96 262 ILE B N 1
ATOM 4146 C CA . ILE B 1 262 ? -11.344 9.362 21.571 1 93.96 262 ILE B CA 1
ATOM 4147 C C . ILE B 1 262 ? -10.112 8.916 22.354 1 93.96 262 ILE B C 1
ATOM 4149 O O . ILE B 1 262 ? -9.24 9.73 22.668 1 93.96 262 ILE B O 1
ATOM 4153 N N . LYS B 1 263 ? -9.927 7.586 22.653 1 90.85 263 LYS B N 1
ATOM 4154 C CA . LYS B 1 263 ? -8.85 7.118 23.52 1 90.85 263 LYS B CA 1
ATOM 4155 C C . LYS B 1 263 ? -8.05 6.005 22.851 1 90.85 263 LYS B C 1
ATOM 4157 O O . LYS B 1 263 ? -7.409 5.199 23.53 1 90.85 263 LYS B O 1
ATOM 4162 N N . VAL B 1 264 ? -8.003 5.996 21.581 1 89.29 264 VAL B N 1
ATOM 4163 C CA . VAL B 1 264 ? -7.359 4.91 20.849 1 89.29 264 VAL B CA 1
ATOM 4164 C C . VAL B 1 264 ? -5.846 4.989 21.033 1 89.29 264 VAL B C 1
ATOM 4166 O O . VAL B 1 264 ? -5.179 3.964 21.194 1 89.29 264 VAL B O 1
ATOM 4169 N N . LEU B 1 265 ? -5.26 6.118 21.043 1 88.2 265 LEU B N 1
ATOM 4170 C CA . LEU B 1 265 ? -3.817 6.312 21.12 1 88.2 265 LEU B CA 1
ATOM 4171 C C . LEU B 1 265 ? -3.399 6.736 22.524 1 88.2 265 LEU B C 1
ATOM 4173 O O . LEU B 1 265 ? -2.229 7.042 22.763 1 88.2 265 LEU B O 1
ATOM 4177 N N . ASP B 1 266 ? -4.309 6.811 23.418 1 78.19 266 ASP B N 1
ATOM 4178 C CA . ASP B 1 266 ? -3.977 7.186 24.789 1 78.19 266 ASP B CA 1
ATOM 4179 C C . ASP B 1 266 ? -3.41 5.997 25.561 1 78.19 266 ASP B C 1
ATOM 4181 O O . ASP B 1 266 ? -3.745 4.846 25.274 1 78.19 266 ASP B O 1
#